Protein AF-A0A0G4EWU6-F1 (afdb_monomer)

Solvent-accessible surface area (backbone atoms only — not comparable to full-atom values): 21066 Å² total; per-residue (Å²): 130,82,82,74,47,90,46,69,66,57,46,51,53,50,50,52,50,51,53,50,46,53,47,51,53,54,52,60,47,67,44,72,61,27,54,55,37,44,72,36,87,88,11,54,69,59,44,64,73,55,30,75,68,48,52,52,46,52,56,48,44,54,52,38,49,51,52,48,49,56,68,22,36,45,100,84,72,46,80,47,90,48,76,87,36,69,69,48,45,53,42,48,52,52,38,52,53,46,52,51,53,44,48,56,58,49,67,76,40,82,65,50,66,62,62,40,46,74,37,44,92,72,72,55,63,67,55,53,50,52,49,50,52,53,51,51,50,49,53,53,48,50,49,62,64,58,55,49,75,65,59,53,49,52,52,50,56,52,50,52,51,50,52,54,52,47,52,53,51,50,54,50,49,55,50,51,54,50,52,52,53,48,53,52,52,52,51,50,52,53,49,52,53,50,50,52,52,50,54,49,51,52,49,53,51,50,50,51,50,52,53,49,53,49,51,51,50,54,50,48,54,54,47,53,52,51,49,50,53,49,52,51,53,48,50,50,50,49,54,52,50,52,50,52,52,51,50,51,51,51,53,50,52,50,51,52,49,52,51,50,53,52,50,52,50,49,52,51,51,50,54,50,52,50,52,52,49,52,48,52,48,52,53,49,54,47,53,52,48,54,50,48,53,52,49,50,52,52,48,49,50,51,51,51,50,50,49,52,51,48,53,50,50,53,48,51,52,50,51,52,52,50,53,50,49,52,52,52,53,52,52,53,50,55,55,50,52,54,54,54,52,53,58,52,51,55,54,52,55,55,53,53,54,56,54,55,56,56,54,58,54,59,55,54,58,58,54,60,68,69,65,77,83,78,91,88,86,88,90,84,82,88,78,135

Foldseek 3Di:
DQDDQPDPVLNVVLVVLVLVLLLLLLVQLLDPLLLVVCVDPNNVVLCVLCDPVLNVLSVVLHVLVVVLQVVQADPVRDGHDPVVDPSNVVSVVVNVVSSVVNSVSCVVRPCNSVSSCVSPPDGPPVSVVVSVVSVVVSVVSSCVSRDDPVNVVVVVVVVVVVVVVVVVVVVVVVVVVVVVVVVVVVVVVVVVVVVVVVVVVVVVVVVVVVVVVVVVVVVVVVVVVVVVVVVVVVVVVVVVVVVVVVVVVVVVVVVVVVVVVVVVVVVVVVVVVVVVVVVVVVVVVVVVVVVVVVVVVVVVVVVVVVVVVVVVVVVVVVVVVVVVVVVVVVVVVVVVVVVVVVVVVVVVVVVVVVVVVVVVVVVVVVVVVVPPPDDDDDDDDDDD

Mean predicted aligned error: 18.73 Å

Radius of gyration: 120.99 Å; Cα contacts (8 Å, |Δi|>4): 107; chains: 1; bounding box: 174×55×352 Å

InterPro domains:
  IPR042815 Dynein regulatory complex protein 10 [PTHR31598] (4-383)
  IPR060661 DRC9/10, N-terminal domain [PF27661] (9-149)

Structure (mmCIF, N/CA/C/O backbone):
data_AF-A0A0G4EWU6-F1
#
_entry.id   AF-A0A0G4EWU6-F1
#
loop_
_atom_site.group_PDB
_atom_site.id
_atom_site.type_symbol
_atom_site.label_atom_id
_atom_site.label_alt_id
_atom_site.label_comp_id
_atom_site.label_asym_id
_atom_site.label_entity_id
_atom_site.label_seq_id
_atom_site.pdbx_PDB_ins_code
_atom_site.Cartn_x
_atom_site.Cartn_y
_atom_site.Cartn_z
_atom_site.occupancy
_atom_site.B_iso_or_equiv
_atom_site.auth_seq_id
_atom_site.auth_comp_id
_atom_site.auth_asym_id
_atom_site.auth_atom_id
_atom_site.pdbx_PDB_model_num
ATOM 1 N N . MET A 1 1 ? -48.369 11.897 63.596 1.00 38.19 1 MET A N 1
ATOM 2 C CA . MET A 1 1 ? -48.605 10.893 64.655 1.00 38.19 1 MET A CA 1
ATOM 3 C C . MET A 1 1 ? -48.752 9.542 63.977 1.00 38.19 1 MET A C 1
ATOM 5 O O . MET A 1 1 ? -49.469 9.503 62.982 1.00 38.19 1 MET A O 1
ATOM 9 N N . PRO A 1 2 ? -48.059 8.484 64.427 1.00 53.19 2 PRO A N 1
ATOM 10 C CA . PRO A 1 2 ? -48.254 7.151 63.867 1.00 53.19 2 PRO A CA 1
ATOM 11 C C . PRO A 1 2 ? -49.720 6.710 64.043 1.00 53.19 2 PRO A C 1
ATOM 13 O O . PRO A 1 2 ? -50.344 7.090 65.042 1.00 53.19 2 PRO A O 1
ATOM 16 N N . PRO A 1 3 ? -50.288 5.965 63.080 1.00 63.00 3 PRO A N 1
ATOM 17 C CA . PRO A 1 3 ? -51.669 5.509 63.152 1.00 63.00 3 PRO A CA 1
ATOM 18 C C . PRO A 1 3 ? -51.848 4.635 64.396 1.00 63.00 3 PRO A C 1
ATOM 20 O O . PRO A 1 3 ? -51.119 3.666 64.599 1.00 63.00 3 PRO A O 1
ATOM 23 N N . LYS A 1 4 ? -52.800 4.995 65.261 1.00 67.31 4 LYS A N 1
ATOM 24 C CA . LYS A 1 4 ? -53.174 4.134 66.386 1.00 67.31 4 LYS A CA 1
ATOM 25 C C . LYS A 1 4 ? -53.924 2.926 65.820 1.00 67.31 4 LYS A C 1
ATOM 27 O O . LYS A 1 4 ? -54.839 3.137 65.022 1.00 67.31 4 LYS A O 1
ATOM 32 N N . PRO A 1 5 ? -53.579 1.690 66.216 1.00 68.75 5 PRO A N 1
ATOM 33 C CA . PRO A 1 5 ? -54.309 0.524 65.747 1.00 68.75 5 PRO A CA 1
ATOM 34 C C . PRO A 1 5 ? -55.783 0.635 66.132 1.00 68.75 5 PRO A C 1
ATOM 36 O O . PRO A 1 5 ? -56.111 1.013 67.257 1.00 68.75 5 PRO A O 1
ATOM 39 N N . THR A 1 6 ? -56.674 0.293 65.205 1.00 68.06 6 THR A N 1
ATOM 40 C CA . THR A 1 6 ? -58.129 0.352 65.415 1.00 68.06 6 THR A CA 1
ATOM 41 C C . THR A 1 6 ? -58.621 -0.769 66.341 1.00 68.06 6 THR A C 1
ATOM 43 O O . THR A 1 6 ? -59.669 -0.642 66.964 1.00 68.06 6 THR A O 1
ATOM 46 N N . ASN A 1 7 ? -57.856 -1.860 66.459 1.00 79.38 7 ASN A N 1
ATOM 47 C CA . ASN A 1 7 ? -58.179 -3.018 67.291 1.00 79.38 7 ASN A CA 1
ATOM 48 C C . ASN A 1 7 ? -57.725 -2.811 68.753 1.00 79.38 7 ASN A C 1
ATOM 50 O O . ASN A 1 7 ? -56.568 -2.475 69.012 1.00 79.38 7 ASN A O 1
ATOM 54 N N . LEU A 1 8 ? -58.627 -3.062 69.707 1.00 79.50 8 LEU A N 1
ATOM 55 C CA . LEU A 1 8 ? -58.371 -2.972 71.147 1.00 79.50 8 LEU A CA 1
ATOM 56 C C . LEU A 1 8 ? -57.234 -3.898 71.606 1.00 79.50 8 LEU A C 1
ATOM 58 O O . LEU A 1 8 ? -56.416 -3.502 72.434 1.00 79.50 8 LEU A O 1
ATOM 62 N N . ASP A 1 9 ? -57.142 -5.107 71.054 1.00 79.56 9 ASP A N 1
ATOM 63 C CA . ASP A 1 9 ? -56.094 -6.060 71.426 1.00 79.56 9 ASP A CA 1
ATOM 64 C C . ASP A 1 9 ? -54.724 -5.616 70.903 1.00 79.56 9 ASP A C 1
ATOM 66 O O . ASP A 1 9 ? -53.726 -5.717 71.612 1.00 79.56 9 ASP A O 1
ATOM 70 N N . ALA A 1 10 ? -54.676 -5.005 69.717 1.00 80.56 10 ALA A N 1
ATOM 71 C CA . ALA A 1 10 ? -53.460 -4.393 69.185 1.00 80.56 10 ALA A CA 1
ATOM 72 C C . ALA A 1 10 ? -52.987 -3.209 70.050 1.00 80.56 10 ALA A C 1
ATOM 74 O O . ALA A 1 10 ? -51.790 -3.062 70.296 1.00 80.56 10 ALA A O 1
ATOM 75 N N . GLN A 1 11 ? -53.916 -2.396 70.567 1.00 83.38 11 GLN A N 1
ATOM 76 C CA . GLN A 1 11 ? -53.591 -1.325 71.515 1.00 83.38 11 GLN A CA 1
ATOM 77 C C . GLN A 1 11 ? -53.069 -1.874 72.850 1.00 83.38 11 GLN A C 1
ATOM 79 O O . GLN A 1 11 ? -52.102 -1.338 73.388 1.00 83.38 11 GLN A O 1
ATOM 84 N N . ARG A 1 12 ? -53.664 -2.957 73.368 1.00 86.69 12 ARG A N 1
ATOM 85 C CA . ARG A 1 12 ? -53.209 -3.622 74.601 1.00 86.69 12 ARG A CA 1
ATOM 86 C C . ARG A 1 12 ? -51.801 -4.184 74.460 1.00 86.69 12 ARG A C 1
ATOM 88 O O . ARG A 1 12 ? -50.979 -3.975 75.344 1.00 86.69 12 ARG A O 1
ATOM 95 N N . VAL A 1 13 ? -51.510 -4.863 73.352 1.00 86.62 13 VAL A N 1
ATOM 96 C CA . VAL A 1 13 ? -50.180 -5.435 73.106 1.00 86.62 13 VAL A CA 1
ATOM 97 C C . VAL A 1 13 ? -49.120 -4.335 73.015 1.00 86.62 13 VAL A C 1
ATOM 99 O O . VAL A 1 13 ? -48.083 -4.445 73.665 1.00 86.62 13 VAL A O 1
ATOM 102 N N . LEU A 1 14 ? -49.390 -3.240 72.296 1.00 86.94 14 LEU A N 1
ATOM 103 C CA . LEU A 1 14 ? -48.464 -2.103 72.237 1.00 86.94 14 LEU A CA 1
ATOM 104 C C . LEU A 1 14 ? -48.257 -1.448 73.608 1.00 86.94 14 LEU A C 1
ATOM 106 O O . LEU A 1 14 ? -47.119 -1.157 73.962 1.00 86.94 14 LEU A O 1
ATOM 110 N N . ALA A 1 15 ? -49.320 -1.292 74.403 1.00 88.50 15 ALA A N 1
ATOM 111 C CA . ALA A 1 15 ? -49.219 -0.754 75.759 1.00 88.50 15 ALA A CA 1
ATOM 112 C C . ALA A 1 15 ? -48.357 -1.639 76.678 1.00 88.50 15 ALA A C 1
ATOM 114 O O . ALA A 1 15 ? -47.563 -1.122 77.460 1.00 88.50 15 ALA A O 1
ATOM 115 N N . ILE A 1 16 ? -48.460 -2.969 76.554 1.00 90.56 16 ILE A N 1
ATOM 116 C CA . ILE A 1 16 ? -47.595 -3.909 77.284 1.00 90.56 16 ILE A CA 1
ATOM 117 C C . ILE A 1 16 ? -46.135 -3.759 76.839 1.00 90.56 16 ILE A C 1
ATOM 119 O O . ILE A 1 16 ? -45.238 -3.783 77.683 1.00 90.56 16 ILE A O 1
ATOM 123 N N . MET A 1 17 ? -45.871 -3.593 75.540 1.00 88.94 17 MET A N 1
ATOM 124 C CA . MET A 1 17 ? -44.511 -3.376 75.031 1.00 88.94 17 MET A CA 1
ATOM 125 C C . MET A 1 17 ? -43.921 -2.043 75.505 1.00 88.94 17 MET A C 1
ATOM 127 O O . MET A 1 17 ? -42.762 -2.019 75.917 1.00 88.94 17 MET A O 1
ATOM 131 N N . ASP A 1 18 ? -44.716 -0.969 75.520 1.00 89.81 18 ASP A N 1
ATOM 132 C CA . ASP A 1 18 ? -44.325 0.335 76.069 1.00 89.81 18 ASP A CA 1
ATOM 133 C C . ASP A 1 18 ? -43.991 0.234 77.559 1.00 89.81 18 ASP A C 1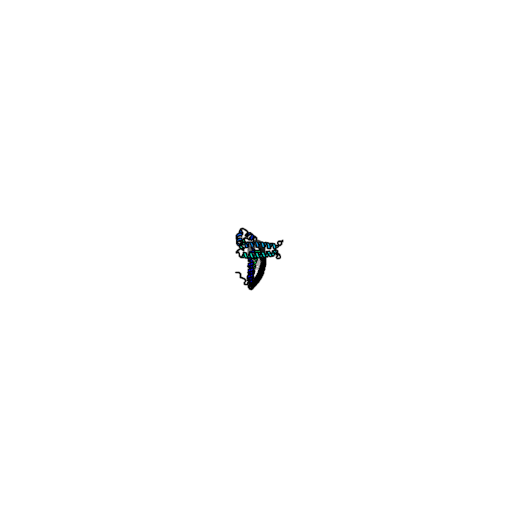
ATOM 135 O O . ASP A 1 18 ? -42.918 0.660 77.987 1.00 89.81 18 ASP A O 1
ATOM 139 N N . GLU A 1 19 ? -44.861 -0.404 78.345 1.00 90.44 19 GLU A N 1
ATOM 140 C CA . GLU A 1 19 ? -44.632 -0.606 79.775 1.00 90.44 19 GLU A CA 1
ATOM 141 C C . GLU A 1 19 ? -43.400 -1.489 80.039 1.00 90.44 19 GLU A C 1
ATOM 143 O O . GLU A 1 19 ? -42.633 -1.240 80.971 1.00 90.44 19 GLU A O 1
ATOM 148 N N . THR A 1 20 ? -43.174 -2.511 79.212 1.00 90.69 20 THR A N 1
ATOM 149 C CA . THR A 1 20 ? -42.003 -3.394 79.317 1.00 90.69 20 THR A CA 1
ATOM 150 C C . THR A 1 20 ? -40.718 -2.636 79.000 1.00 90.69 20 THR A C 1
ATOM 152 O O . THR A 1 20 ? -39.744 -2.731 79.745 1.00 90.69 20 THR A O 1
ATOM 155 N N . LYS A 1 21 ? -40.716 -1.835 77.930 1.00 91.12 21 LYS A N 1
ATOM 156 C CA . LYS A 1 21 ? -39.587 -0.983 77.544 1.00 91.12 21 LYS A CA 1
ATOM 157 C C . LYS A 1 21 ? -39.271 0.052 78.624 1.00 91.12 21 LYS A C 1
ATOM 159 O O . LYS A 1 21 ? -38.100 0.256 78.946 1.00 91.12 21 LYS A O 1
ATOM 164 N N . GLU A 1 22 ? -40.292 0.680 79.199 1.00 90.88 22 GLU A N 1
ATOM 165 C CA . GLU A 1 22 ? -40.152 1.647 80.290 1.00 90.88 22 GLU A CA 1
ATOM 166 C C . GLU A 1 22 ? -39.524 0.990 81.531 1.00 90.88 22 GLU A C 1
ATOM 168 O O . GLU A 1 22 ? -38.494 1.453 82.022 1.00 90.88 22 GLU A O 1
ATOM 173 N N . LYS A 1 23 ? -40.061 -0.154 81.979 1.00 91.75 23 LYS A N 1
ATOM 174 C CA . LYS A 1 23 ? -39.514 -0.907 83.121 1.00 91.75 23 LYS A CA 1
ATOM 175 C C . LYS A 1 23 ? -38.076 -1.355 82.884 1.00 91.75 23 LYS A C 1
ATOM 177 O O . LYS A 1 23 ? -37.230 -1.133 83.741 1.00 91.75 23 LYS A O 1
ATOM 182 N N . LEU A 1 24 ? -37.766 -1.917 81.716 1.00 90.69 24 LEU A N 1
ATOM 183 C CA . LEU A 1 24 ? -36.394 -2.302 81.368 1.00 90.69 24 LEU A CA 1
ATOM 184 C C . LEU A 1 24 ? -35.445 -1.101 81.336 1.00 90.69 24 LEU A C 1
ATOM 186 O O . LEU A 1 24 ? -34.278 -1.232 81.693 1.00 90.69 24 LEU A O 1
ATOM 190 N N . THR A 1 25 ? -35.942 0.079 80.963 1.00 91.25 25 THR A N 1
ATOM 191 C CA . THR A 1 25 ? -35.160 1.316 81.018 1.00 91.25 25 THR A CA 1
ATOM 192 C C . THR A 1 25 ? -34.830 1.703 82.461 1.00 91.25 25 THR A C 1
ATOM 194 O O . THR A 1 25 ? -33.684 2.070 82.721 1.00 91.25 25 THR A O 1
ATOM 197 N N . TYR A 1 26 ? -35.766 1.559 83.406 1.00 91.81 26 TYR A N 1
ATOM 198 C CA . TYR A 1 26 ? -35.479 1.741 84.836 1.00 91.81 26 TYR A CA 1
ATOM 199 C C . TYR A 1 26 ? -34.473 0.713 85.353 1.00 91.81 26 TYR A C 1
ATOM 201 O O . TYR A 1 26 ? -33.496 1.088 85.990 1.00 91.81 26 TYR A O 1
ATOM 209 N N . LEU A 1 27 ? -34.648 -0.567 85.024 1.00 90.00 27 LEU A N 1
ATOM 210 C CA . LEU A 1 27 ? -33.717 -1.610 85.463 1.00 90.00 27 LEU A CA 1
ATOM 211 C C . LEU A 1 27 ? -32.316 -1.428 84.876 1.00 90.00 27 LEU A C 1
ATOM 213 O O . LEU A 1 27 ? -31.329 -1.711 85.538 1.00 90.00 27 LEU A O 1
ATOM 217 N N . SER A 1 28 ? -32.204 -0.865 83.671 1.00 90.31 28 SER A N 1
ATOM 218 C CA . SER A 1 28 ? -30.903 -0.634 83.040 1.00 90.31 28 SER A CA 1
ATOM 219 C C . SER A 1 28 ? -30.007 0.374 83.763 1.00 90.31 28 SER A C 1
ATOM 221 O O . SER A 1 28 ? -28.812 0.407 83.475 1.00 90.31 28 SER A O 1
ATOM 223 N N . VAL A 1 29 ? -30.569 1.195 84.660 1.00 90.31 29 VAL A N 1
ATOM 224 C CA . VAL A 1 29 ? -29.818 2.152 85.490 1.00 90.31 29 VAL A CA 1
ATOM 225 C C . VAL A 1 29 ? -29.587 1.655 86.916 1.00 90.31 29 VAL A C 1
ATOM 227 O O . VAL A 1 29 ? -28.842 2.279 87.665 1.00 90.31 29 VAL A O 1
ATOM 230 N N . ILE A 1 30 ? -30.176 0.519 87.291 1.00 90.31 30 ILE A N 1
ATOM 231 C CA . ILE A 1 30 ? -29.951 -0.112 88.589 1.00 90.31 30 ILE A CA 1
ATOM 232 C C . ILE A 1 30 ? -28.729 -1.008 88.455 1.00 90.31 30 ILE A C 1
ATOM 234 O O . ILE A 1 30 ? -28.801 -2.118 87.942 1.00 90.31 30 ILE A O 1
ATOM 238 N N . THR A 1 31 ? -27.575 -0.481 88.847 1.00 89.25 31 THR A N 1
ATOM 239 C CA . THR A 1 31 ? -26.295 -1.190 88.753 1.00 89.25 31 THR A CA 1
ATOM 240 C C . THR A 1 31 ? -25.443 -0.890 89.987 1.00 89.25 31 THR A C 1
ATOM 242 O O . THR A 1 31 ? -25.603 0.196 90.556 1.00 89.25 31 THR A O 1
ATOM 2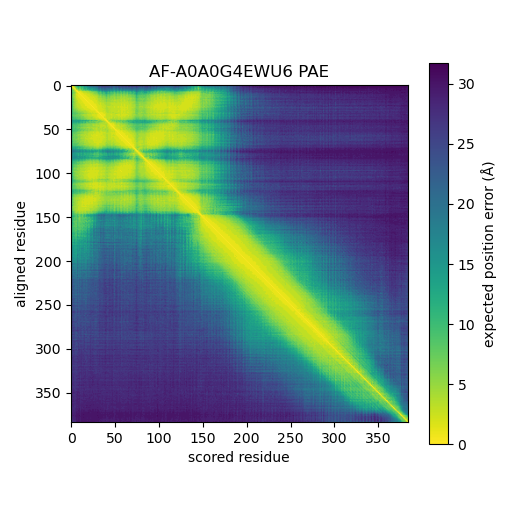45 N N . PRO A 1 32 ? -24.524 -1.793 90.386 1.00 87.88 32 PRO A N 1
ATOM 246 C CA . PRO A 1 32 ? -23.602 -1.556 91.504 1.00 87.88 32 PRO A CA 1
ATOM 247 C C . PRO A 1 32 ? -22.831 -0.242 91.364 1.00 87.88 32 PRO A C 1
ATOM 249 O O . PRO A 1 32 ? -22.779 0.544 92.302 1.00 87.88 32 PRO A O 1
ATOM 252 N N . GLN A 1 33 ? -22.372 0.062 90.147 1.00 88.94 33 GLN A N 1
ATOM 253 C CA . GLN A 1 33 ? -21.681 1.308 89.820 1.00 88.94 33 GLN A CA 1
ATOM 254 C C . GLN A 1 33 ? -22.506 2.561 90.159 1.00 88.94 33 GLN A C 1
ATOM 256 O O . GLN A 1 33 ? -21.994 3.523 90.725 1.00 88.94 33 GLN A O 1
ATOM 261 N N . VAL A 1 34 ? -23.801 2.549 89.839 1.00 88.56 34 VAL A N 1
ATOM 262 C CA . VAL A 1 34 ? -24.690 3.679 90.142 1.00 88.56 34 VAL A CA 1
ATOM 263 C C . VAL A 1 34 ? -24.936 3.786 91.642 1.00 88.56 34 VAL A C 1
ATOM 265 O O . VAL A 1 34 ? -25.004 4.895 92.158 1.00 88.56 34 VAL A O 1
ATOM 268 N N . LEU A 1 35 ? -25.037 2.662 92.361 1.00 89.12 35 LEU A N 1
ATOM 269 C CA . LEU A 1 35 ? -25.172 2.688 93.819 1.00 89.12 35 LEU A CA 1
ATOM 270 C C . LEU A 1 35 ? -23.931 3.291 94.492 1.00 89.12 35 LEU A C 1
ATOM 272 O O . LEU A 1 35 ? -24.083 4.099 95.403 1.00 89.12 35 LEU A O 1
ATOM 276 N N . GLU A 1 36 ? -22.732 2.938 94.029 1.00 87.75 36 GLU A N 1
ATOM 277 C CA . GLU A 1 36 ? -21.468 3.507 94.515 1.00 87.75 36 GLU A CA 1
ATOM 278 C C . GLU A 1 36 ? -21.388 5.016 94.235 1.00 87.75 36 GLU A C 1
ATOM 280 O O . GLU A 1 36 ? -21.071 5.795 95.132 1.00 87.75 36 GLU A O 1
ATOM 285 N N . GLY A 1 37 ? -21.775 5.449 93.029 1.00 85.31 37 GLY A N 1
ATOM 286 C CA . GLY A 1 37 ? -21.851 6.869 92.670 1.00 85.31 37 GLY A CA 1
ATOM 287 C C . GLY A 1 37 ? -22.858 7.654 93.518 1.00 85.31 37 GLY A C 1
ATOM 288 O O . GLY A 1 37 ? -22.558 8.756 93.972 1.00 85.31 37 GLY A O 1
ATOM 289 N N . LEU A 1 38 ? -24.018 7.066 93.824 1.00 86.25 38 LEU A N 1
ATOM 290 C CA . LEU A 1 38 ? -25.020 7.662 94.717 1.00 86.25 38 LEU A CA 1
ATOM 291 C C . LEU A 1 38 ? -24.550 7.757 96.177 1.00 86.25 38 LEU A C 1
ATOM 293 O O . LEU A 1 38 ? -25.049 8.599 96.915 1.00 86.25 38 LEU A O 1
ATOM 297 N N . GLN A 1 39 ? -23.625 6.898 96.609 1.00 85.44 39 GLN A N 1
ATOM 298 C CA . GLN A 1 39 ? -23.048 6.922 97.959 1.00 85.44 39 GLN A CA 1
ATOM 299 C C . GLN A 1 39 ? -21.836 7.862 98.083 1.00 85.44 39 GLN A C 1
ATOM 301 O O . GLN A 1 39 ? -21.357 8.086 99.194 1.00 85.44 39 GLN A O 1
ATOM 306 N N . SER A 1 40 ? -21.348 8.404 96.965 1.00 84.06 40 SER A N 1
ATOM 307 C CA . SER A 1 40 ? -20.271 9.397 96.928 1.00 84.06 40 SER A CA 1
ATOM 308 C C . SER A 1 40 ? -20.776 10.817 97.232 1.00 84.06 40 SER A C 1
ATOM 310 O O . SER A 1 40 ? -21.976 11.085 97.159 1.00 84.06 40 SER A O 1
ATOM 312 N N . GLU A 1 41 ? -19.862 11.750 97.527 1.00 74.94 41 GLU A N 1
ATOM 313 C CA . GLU A 1 41 ? -20.194 13.166 97.789 1.00 74.94 41 GLU A CA 1
ATOM 314 C C . GLU A 1 41 ? -20.901 13.844 96.595 1.00 74.94 41 GLU A C 1
ATOM 316 O O . GLU A 1 41 ? -21.698 14.762 96.770 1.00 74.94 41 GLU A O 1
ATOM 321 N N . GLU A 1 42 ? -20.679 13.353 95.372 1.00 75.31 42 GLU A N 1
ATOM 322 C CA . GLU A 1 42 ? -21.313 13.857 94.146 1.00 75.31 42 GLU A CA 1
ATOM 323 C C . GLU A 1 42 ? -22.771 13.372 93.985 1.00 75.31 42 GLU A C 1
ATOM 325 O O . GLU A 1 42 ? -23.536 13.914 93.184 1.00 75.31 42 GLU A O 1
ATOM 330 N N . GLY A 1 43 ? -23.180 12.364 94.764 1.00 79.56 43 GLY A N 1
ATOM 331 C CA . GLY A 1 43 ? -24.492 11.720 94.707 1.00 79.56 43 GLY A CA 1
ATOM 332 C C . GLY A 1 43 ? -25.578 12.349 95.586 1.00 79.56 43 GLY A C 1
ATOM 333 O O . GLY A 1 43 ? -26.749 12.001 95.428 1.00 79.56 43 GLY A O 1
ATOM 334 N N . GLU A 1 44 ? -25.244 13.284 96.486 1.00 80.38 44 GLU A N 1
ATOM 335 C CA . GLU A 1 44 ? -26.170 13.791 97.519 1.00 80.38 44 GLU A CA 1
ATOM 336 C C . GLU A 1 44 ? -27.472 14.375 96.943 1.00 80.38 44 GLU A C 1
ATOM 338 O O . GLU A 1 44 ? -28.564 14.126 97.464 1.00 80.38 44 GLU A O 1
ATOM 343 N N . SER A 1 45 ? -27.379 15.098 95.822 1.00 82.62 45 SER A N 1
ATOM 344 C CA . SER A 1 45 ? -28.545 15.675 95.141 1.00 82.62 45 SER A CA 1
ATOM 345 C C . SER A 1 45 ? -29.466 14.599 94.549 1.00 82.62 45 SER A C 1
ATOM 347 O O . SER A 1 45 ? -30.689 14.668 94.699 1.00 82.62 45 SER A O 1
ATOM 349 N N . ALA A 1 46 ? -28.889 13.557 93.944 1.00 82.38 46 ALA A N 1
ATOM 350 C CA . ALA A 1 46 ? -29.642 12.432 93.397 1.00 82.38 46 ALA A CA 1
ATOM 351 C C . ALA A 1 46 ? -30.261 11.570 94.513 1.00 82.38 46 ALA A C 1
ATOM 353 O O . ALA A 1 46 ? -31.406 11.133 94.400 1.00 82.38 46 ALA A O 1
ATOM 354 N N . VAL A 1 47 ? -29.564 11.391 95.638 1.00 85.44 47 VAL A N 1
ATOM 355 C CA . VAL A 1 47 ? -30.091 10.709 96.832 1.00 85.44 47 VAL A CA 1
ATOM 356 C C . VAL A 1 47 ? -31.281 11.462 97.429 1.00 85.44 47 VAL A C 1
ATOM 358 O O . VAL A 1 47 ? -32.281 10.837 97.792 1.00 85.44 47 VAL A O 1
ATOM 361 N N . GLN A 1 48 ? -31.221 12.796 97.487 1.00 85.81 48 GLN A N 1
ATOM 362 C CA . GLN A 1 48 ? -32.338 13.623 97.949 1.00 85.81 48 GLN A CA 1
ATOM 363 C C . GLN A 1 48 ? -33.563 13.499 97.030 1.00 85.81 48 GLN A C 1
ATOM 365 O O . GLN A 1 48 ? -34.692 13.444 97.516 1.00 85.81 48 GLN A O 1
ATOM 370 N N . MET A 1 49 ? -33.340 13.410 95.715 1.00 85.62 49 MET A N 1
ATOM 371 C CA . MET A 1 49 ? -34.390 13.226 94.711 1.00 85.62 49 MET A CA 1
ATOM 372 C C . MET A 1 49 ? -35.056 11.846 94.791 1.00 85.62 49 MET A C 1
ATOM 374 O O . MET A 1 49 ? -36.275 11.744 94.668 1.00 85.62 49 MET A O 1
ATOM 378 N N . LEU A 1 50 ? -34.276 10.784 95.005 1.00 85.12 50 LEU A N 1
ATOM 379 C CA . LEU A 1 50 ? -34.782 9.411 95.129 1.00 85.12 50 LEU A CA 1
ATOM 380 C C . LEU A 1 50 ? -35.488 9.188 96.476 1.00 85.12 50 LEU A C 1
ATOM 382 O O . LEU A 1 50 ? -36.478 8.460 96.566 1.00 85.12 50 LEU A O 1
ATOM 386 N N . GLY A 1 51 ? -34.989 9.816 97.538 1.00 87.94 51 GLY A N 1
ATOM 387 C CA . GLY A 1 51 ? -35.483 9.637 98.895 1.00 87.94 51 GLY A CA 1
ATOM 388 C C . GLY A 1 51 ? -35.060 8.301 99.535 1.00 87.94 51 GLY A C 1
ATOM 389 O O . GLY A 1 51 ? -34.649 7.350 98.859 1.00 87.94 51 GLY A O 1
ATOM 390 N N . PRO A 1 52 ? -35.183 8.187 100.871 1.00 85.56 52 PRO A N 1
ATOM 391 C CA . PRO A 1 52 ? -34.623 7.069 101.638 1.00 85.56 52 PRO A CA 1
ATOM 392 C C . PRO A 1 52 ? -35.273 5.721 101.301 1.00 85.56 52 PRO A C 1
ATOM 394 O O . PRO A 1 52 ? -34.627 4.675 101.369 1.00 85.56 52 PRO A O 1
ATOM 397 N N . GLU A 1 53 ? -36.550 5.724 100.912 1.00 86.38 53 GLU A N 1
ATOM 398 C CA . GLU A 1 53 ? -37.265 4.494 100.575 1.00 86.38 53 GLU A CA 1
ATOM 399 C C . GLU A 1 53 ? -36.823 3.911 99.229 1.00 86.38 53 GLU A C 1
ATOM 401 O O . GLU A 1 53 ? -36.653 2.696 99.131 1.00 86.38 53 GLU A O 1
ATOM 406 N N . ILE A 1 54 ? -36.611 4.743 98.201 1.00 87.69 54 ILE A N 1
ATOM 407 C CA . ILE A 1 54 ? -36.119 4.268 96.899 1.00 87.69 54 ILE A CA 1
ATOM 408 C C . ILE A 1 54 ? -34.666 3.846 97.025 1.00 87.69 54 ILE A C 1
ATOM 410 O O . ILE A 1 54 ? -34.333 2.774 96.539 1.00 87.69 54 ILE A O 1
ATOM 414 N N . MET A 1 55 ? -33.839 4.592 97.760 1.00 88.81 55 MET A N 1
ATOM 415 C CA . MET A 1 55 ? -32.455 4.198 98.040 1.00 88.81 55 MET A CA 1
ATOM 416 C C . MET A 1 55 ? -32.363 2.828 98.716 1.00 88.81 55 MET A C 1
ATOM 418 O O . MET A 1 55 ? -31.595 1.970 98.282 1.00 88.81 55 MET A O 1
ATOM 422 N N . LYS A 1 56 ? -33.207 2.569 99.724 1.00 90.25 56 LYS A N 1
ATOM 423 C CA . LYS A 1 56 ? -33.283 1.250 100.368 1.00 90.25 56 LYS A CA 1
ATOM 424 C C . LYS A 1 56 ? -33.683 0.155 99.378 1.00 90.25 56 LYS A C 1
ATOM 426 O O . LYS A 1 56 ? -33.104 -0.924 99.394 1.00 90.25 56 LYS A O 1
ATOM 431 N N . ARG A 1 57 ? -34.677 0.418 98.525 1.00 90.31 57 ARG A N 1
ATOM 432 C CA . ARG A 1 57 ? -35.163 -0.538 97.517 1.00 90.31 57 ARG A CA 1
ATOM 433 C C . ARG A 1 57 ? -34.157 -0.772 96.395 1.00 90.31 57 ARG A C 1
ATOM 435 O O . ARG A 1 57 ? -34.086 -1.889 95.902 1.00 90.31 57 ARG A O 1
ATOM 442 N N . PHE A 1 58 ? -33.387 0.246 96.030 1.00 91.38 58 PHE A N 1
ATOM 443 C CA . PHE A 1 58 ? -32.321 0.195 95.035 1.00 91.38 58 PHE A CA 1
ATOM 444 C C . PHE A 1 58 ? -31.160 -0.673 95.528 1.00 91.38 58 PHE A C 1
ATOM 446 O O . PHE A 1 58 ? -30.752 -1.597 94.834 1.00 91.38 58 PHE A O 1
ATOM 453 N N . ALA A 1 59 ? -30.696 -0.454 96.762 1.00 90.88 59 ALA A N 1
ATOM 454 C CA . ALA A 1 59 ? -29.680 -1.304 97.382 1.00 90.88 59 ALA A CA 1
ATOM 455 C C . ALA A 1 59 ? -30.172 -2.751 97.568 1.00 90.88 59 ALA A C 1
ATOM 457 O O . ALA A 1 59 ? -29.451 -3.701 97.275 1.00 90.88 59 ALA A O 1
ATOM 458 N N . GLU A 1 60 ? -31.428 -2.923 97.995 1.00 92.31 60 GLU A N 1
ATOM 459 C CA . GLU A 1 60 ? -32.049 -4.245 98.112 1.00 92.31 60 GLU A CA 1
ATOM 460 C C . GLU A 1 60 ? -32.205 -4.933 96.748 1.00 92.31 60 GLU A C 1
ATOM 462 O O . GLU A 1 60 ? -32.060 -6.146 96.665 1.00 92.31 60 GLU A O 1
ATOM 467 N N . GLN A 1 61 ? -32.456 -4.182 95.669 1.00 92.88 61 GLN A N 1
ATOM 468 C CA . GLN A 1 61 ? -32.558 -4.731 94.316 1.00 92.88 61 GLN A CA 1
ATOM 469 C C . GLN A 1 61 ? -31.235 -5.362 93.890 1.00 92.88 61 GLN A C 1
ATOM 471 O O . GLN A 1 61 ? -31.229 -6.518 93.486 1.00 92.88 61 GLN A O 1
ATOM 476 N N . ILE A 1 62 ? -30.128 -4.636 94.051 1.00 91.69 62 ILE A N 1
ATOM 477 C CA . ILE A 1 62 ? -28.790 -5.126 93.697 1.00 91.69 62 ILE A CA 1
ATOM 478 C C . ILE A 1 62 ? -28.441 -6.359 94.532 1.00 91.69 62 ILE A C 1
ATOM 480 O O . ILE A 1 62 ? -28.053 -7.389 93.990 1.00 91.69 62 ILE A O 1
ATOM 484 N N . ARG A 1 63 ? -28.687 -6.305 95.845 1.00 92.75 63 ARG A N 1
ATOM 485 C CA . ARG A 1 63 ? -28.468 -7.445 96.741 1.00 92.75 63 ARG A CA 1
ATOM 486 C C . ARG A 1 63 ? -29.292 -8.675 96.341 1.00 92.75 63 ARG A C 1
ATOM 488 O O . ARG A 1 63 ? -28.791 -9.796 96.383 1.00 92.75 63 ARG A O 1
ATOM 495 N N . LEU A 1 64 ? -30.572 -8.497 96.010 1.00 91.69 64 LEU A N 1
ATOM 496 C CA . LEU A 1 64 ? -31.446 -9.598 95.602 1.00 91.69 64 LEU A CA 1
ATOM 497 C C . LEU A 1 64 ? -31.044 -10.161 94.234 1.00 91.69 64 LEU A C 1
ATOM 499 O O . LEU A 1 64 ? -31.158 -11.368 94.040 1.00 91.69 64 LEU A O 1
ATOM 503 N N . GLU A 1 65 ? -30.554 -9.328 93.314 1.00 90.06 65 GLU A N 1
ATOM 504 C CA . GLU A 1 65 ? -29.998 -9.769 92.029 1.00 90.06 65 GLU A CA 1
ATOM 505 C C . GLU A 1 65 ? -28.723 -10.597 92.223 1.00 90.06 65 GLU A C 1
ATOM 507 O O . GLU A 1 65 ? -28.609 -11.668 91.631 1.00 90.06 65 GLU A O 1
ATOM 512 N N . GLU A 1 66 ? -27.819 -10.176 93.110 1.00 89.50 66 GLU A N 1
ATOM 513 C CA . GLU A 1 66 ? -26.616 -10.936 93.475 1.00 89.50 66 GLU A CA 1
ATOM 514 C C . GLU A 1 66 ? -26.960 -12.280 94.125 1.00 89.50 66 GLU A C 1
ATOM 516 O O . GLU A 1 66 ? -26.413 -13.312 93.738 1.00 89.50 66 GLU A O 1
ATOM 521 N N . LEU A 1 67 ? -27.899 -12.295 95.079 1.00 88.00 67 LEU A N 1
ATOM 522 C CA . LEU A 1 67 ? -28.372 -13.527 95.718 1.00 88.00 67 LEU A CA 1
ATOM 523 C C . LEU A 1 67 ? -29.037 -14.463 94.707 1.00 88.00 67 LEU A C 1
ATOM 525 O O . LEU A 1 67 ? -28.778 -15.664 94.719 1.00 88.00 67 LEU A O 1
ATOM 529 N N . TYR A 1 68 ? -29.867 -13.921 93.814 1.00 87.44 68 TYR A N 1
ATOM 530 C CA . TYR A 1 68 ? -30.519 -14.693 92.763 1.00 87.44 68 TYR A CA 1
ATOM 531 C C . TYR A 1 68 ? -29.504 -15.254 91.762 1.00 87.44 68 TYR A C 1
ATOM 533 O O . TYR A 1 68 ? -29.620 -16.405 91.342 1.00 87.44 68 TYR A O 1
ATOM 541 N N . GLN A 1 69 ? -28.489 -14.472 91.395 1.00 86.19 69 GLN A N 1
ATOM 542 C CA . GLN A 1 69 ? -27.420 -14.921 90.514 1.00 86.19 69 GLN A CA 1
ATOM 543 C C . GLN A 1 69 ? -26.573 -16.004 91.186 1.00 86.19 69 GLN A C 1
ATOM 545 O O . GLN A 1 69 ? -26.347 -17.047 90.579 1.00 86.19 69 GLN A O 1
ATOM 550 N N . ALA A 1 70 ? -26.161 -15.809 92.440 1.00 85.12 70 ALA A N 1
ATOM 551 C CA . ALA A 1 70 ? -25.384 -16.784 93.200 1.00 85.12 70 ALA A CA 1
ATOM 552 C C . ALA A 1 70 ? -26.145 -18.103 93.398 1.00 85.12 70 ALA A C 1
ATOM 554 O O . ALA A 1 70 ? -25.575 -19.173 93.212 1.00 85.12 70 ALA A O 1
ATOM 555 N N . ALA A 1 71 ? -27.444 -18.038 93.705 1.00 83.12 71 ALA A N 1
ATOM 556 C CA . ALA A 1 71 ? -28.272 -19.223 93.913 1.00 83.12 71 ALA A CA 1
ATOM 557 C C . ALA A 1 71 ? -28.563 -20.004 92.614 1.00 83.12 71 ALA A C 1
ATOM 559 O O . ALA A 1 71 ? -28.843 -21.199 92.665 1.00 83.12 71 ALA A O 1
ATOM 560 N N . ASN A 1 72 ? -28.464 -19.346 91.454 1.00 81.25 72 ASN A N 1
ATOM 561 C CA . ASN A 1 72 ? -28.619 -19.962 90.133 1.00 81.25 72 ASN A CA 1
ATOM 562 C C . ASN A 1 72 ? -27.284 -20.197 89.413 1.00 81.25 72 ASN A C 1
ATOM 564 O O . ASN A 1 72 ? -27.286 -20.526 88.232 1.00 81.25 72 ASN A O 1
ATOM 568 N N . THR A 1 73 ? -26.138 -20.024 90.071 1.00 81.50 73 THR A N 1
ATOM 569 C CA . THR A 1 73 ? -24.829 -20.309 89.469 1.00 81.50 73 THR A CA 1
ATOM 570 C C . THR A 1 73 ? -24.259 -21.569 90.106 1.00 81.50 73 THR A C 1
ATOM 572 O O . THR A 1 73 ? -24.115 -21.655 91.322 1.00 81.50 73 THR A O 1
ATOM 575 N N . THR A 1 74 ? -23.952 -22.578 89.293 1.00 74.44 74 THR A N 1
ATOM 576 C CA . THR A 1 74 ? -23.325 -23.817 89.773 1.00 74.44 74 THR A CA 1
ATOM 577 C C . THR A 1 74 ? -21.863 -23.583 90.161 1.00 74.44 74 THR A C 1
ATOM 579 O O . THR A 1 74 ? -21.256 -22.582 89.784 1.00 74.44 74 THR A O 1
ATOM 582 N N . SER A 1 75 ? -21.252 -24.529 90.888 1.00 67.31 75 SER A N 1
ATOM 583 C CA . SER A 1 75 ? -19.841 -24.448 91.318 1.00 67.31 75 SER A CA 1
ATOM 584 C C . SER A 1 75 ? -18.836 -24.297 90.161 1.00 67.31 75 SER A C 1
ATOM 586 O O . SER A 1 75 ? -17.689 -23.932 90.404 1.00 67.31 75 SER A O 1
ATOM 588 N N . GLU A 1 76 ? -19.251 -24.577 88.924 1.00 70.31 76 GLU A N 1
ATOM 589 C CA . GLU A 1 76 ? -18.460 -24.408 87.698 1.00 70.31 76 GLU A CA 1
ATOM 590 C C . GLU A 1 76 ? -18.652 -23.024 87.043 1.00 70.31 76 GLU A C 1
ATOM 592 O O . GLU A 1 76 ? -18.132 -22.769 85.959 1.00 70.31 76 GLU A O 1
ATOM 597 N N . GLY A 1 77 ? -19.400 -22.116 87.680 1.00 69.44 77 GLY A N 1
ATOM 598 C CA . GLY A 1 77 ? -19.664 -20.768 87.169 1.00 69.44 77 GLY A CA 1
ATOM 599 C C . GLY A 1 77 ? -20.730 -20.711 86.071 1.00 69.44 77 GLY A C 1
ATOM 600 O O . GLY A 1 77 ? -20.873 -19.681 85.412 1.00 69.44 77 GLY A O 1
ATOM 601 N N . VAL A 1 78 ? -21.481 -21.796 85.855 1.00 75.06 78 VAL A N 1
ATOM 602 C CA . VAL A 1 78 ? -22.532 -21.867 84.832 1.00 75.06 78 VAL A CA 1
ATOM 603 C C . VAL A 1 78 ? -23.874 -21.473 85.443 1.00 75.06 78 VAL A C 1
ATOM 605 O O . VAL A 1 78 ? -24.306 -22.043 86.443 1.00 75.06 78 VAL A O 1
ATOM 608 N N . PHE A 1 79 ? -24.556 -20.508 84.824 1.00 77.56 79 PHE A N 1
ATOM 609 C CA . PHE A 1 79 ? -25.910 -20.130 85.224 1.00 77.56 79 PHE A CA 1
ATOM 610 C C . PHE A 1 79 ? -26.908 -21.233 84.840 1.00 77.56 79 PHE A C 1
ATOM 612 O O . PHE A 1 79 ? -27.076 -21.543 83.658 1.00 77.56 79 PHE A O 1
ATOM 619 N N . GLN A 1 80 ? -27.591 -21.807 85.826 1.00 77.69 80 GLN A N 1
ATOM 620 C CA . GLN A 1 80 ? -28.614 -22.832 85.671 1.00 77.69 80 GLN A CA 1
ATOM 621 C C . GLN A 1 80 ? -29.818 -22.506 86.560 1.00 77.69 80 GLN A C 1
ATOM 623 O O . GLN A 1 80 ? -29.698 -22.354 87.771 1.00 77.69 80 GLN A O 1
ATOM 628 N N . LEU A 1 81 ? -30.999 -22.424 85.942 1.00 74.69 81 LEU A N 1
ATOM 629 C CA . LEU A 1 81 ? -32.261 -22.160 86.633 1.00 74.69 81 LEU A CA 1
ATOM 630 C C . LEU A 1 81 ? -32.605 -23.308 87.591 1.00 74.69 81 LEU A C 1
ATOM 632 O O . LEU A 1 81 ? -33.082 -24.357 87.161 1.00 74.69 81 LEU A O 1
ATOM 636 N N . ALA A 1 82 ? -32.402 -23.089 88.887 1.00 72.75 82 ALA A N 1
ATOM 637 C CA . ALA A 1 82 ? -32.716 -24.043 89.946 1.00 72.75 82 ALA A CA 1
ATOM 638 C C . ALA A 1 82 ? -34.108 -23.758 90.542 1.00 72.75 82 ALA A C 1
ATOM 640 O O . ALA A 1 82 ? -34.251 -23.499 91.734 1.00 72.75 82 ALA A O 1
ATOM 641 N N . LEU A 1 83 ? -35.146 -23.782 89.694 1.00 66.12 83 LEU A N 1
ATOM 642 C CA . LEU A 1 83 ? -36.532 -23.437 90.068 1.00 66.12 83 LEU A CA 1
ATOM 643 C C . LEU A 1 83 ? -37.138 -24.354 91.146 1.00 66.12 83 LEU A C 1
ATOM 645 O O . LEU A 1 83 ? -38.087 -23.952 91.816 1.00 66.12 83 LEU A O 1
ATOM 649 N N . ASP A 1 84 ? -36.582 -25.554 91.320 1.00 70.19 84 ASP A N 1
ATOM 650 C CA . ASP A 1 84 ? -37.018 -26.536 92.319 1.00 70.19 84 ASP A CA 1
ATOM 651 C C . ASP A 1 84 ? -36.436 -26.271 93.720 1.00 70.19 84 ASP A C 1
ATOM 653 O O . ASP A 1 84 ? -36.809 -26.937 94.685 1.00 70.19 84 ASP A O 1
ATOM 657 N N . ASN A 1 85 ? -35.525 -25.301 93.853 1.00 78.38 85 ASN A N 1
ATOM 658 C CA . ASN A 1 85 ? -34.953 -24.901 95.132 1.00 78.38 85 ASN A CA 1
ATOM 659 C C . ASN A 1 85 ? -35.850 -23.845 95.804 1.00 78.38 85 ASN A C 1
ATOM 661 O O . ASN A 1 85 ? -36.102 -22.770 95.252 1.00 78.38 85 ASN A O 1
ATOM 665 N N . GLU A 1 86 ? -36.338 -24.152 97.007 1.00 79.31 86 GLU A N 1
ATOM 666 C CA . GLU A 1 86 ? -37.269 -23.297 97.749 1.00 79.31 86 GLU A CA 1
ATOM 667 C C . GLU A 1 86 ? -36.670 -21.913 98.061 1.00 79.31 86 GLU A C 1
ATOM 669 O O . GLU A 1 86 ? -37.363 -20.901 97.925 1.00 79.31 86 GLU A O 1
ATOM 674 N N . ASP A 1 87 ? -35.360 -21.847 98.324 1.00 78.12 87 ASP A N 1
ATOM 675 C CA . ASP A 1 87 ? -34.629 -20.599 98.575 1.00 78.12 87 ASP A CA 1
ATOM 676 C C . ASP A 1 87 ? -34.511 -19.734 97.304 1.00 78.12 87 ASP A C 1
ATOM 678 O O . ASP A 1 87 ? -34.621 -18.503 97.346 1.00 78.12 87 ASP A O 1
ATOM 682 N N . VAL A 1 88 ? -34.345 -20.367 96.134 1.00 82.12 88 VAL A N 1
ATOM 683 C CA . VAL A 1 88 ? -34.334 -19.684 94.825 1.00 82.12 88 VAL A CA 1
ATOM 684 C C . VAL A 1 88 ? -35.720 -19.125 94.507 1.00 82.12 88 VAL A C 1
ATOM 686 O O . VAL A 1 88 ? -35.848 -18.012 93.993 1.00 82.12 88 VAL A O 1
ATOM 689 N N . ARG A 1 89 ? -36.783 -19.862 94.844 1.00 83.56 89 ARG A N 1
ATOM 690 C CA . ARG A 1 89 ? -38.157 -19.393 94.641 1.00 83.56 89 ARG A CA 1
ATOM 691 C C . ARG A 1 89 ? -38.491 -18.216 95.555 1.00 83.56 89 ARG A C 1
ATOM 693 O O . ARG A 1 89 ? -39.052 -17.225 95.090 1.00 83.56 89 ARG A O 1
ATOM 700 N N . GLU A 1 90 ? -38.120 -18.283 96.831 1.00 85.31 90 GLU A N 1
ATOM 701 C CA . GLU A 1 90 ? -38.372 -17.193 97.777 1.00 85.31 90 GLU A CA 1
ATOM 702 C C . GLU A 1 90 ? -37.586 -15.921 97.404 1.00 85.31 90 GLU A C 1
ATOM 704 O O . GLU A 1 90 ? -38.135 -14.813 97.426 1.00 85.31 90 GLU A O 1
ATOM 709 N N . THR A 1 91 ? -36.316 -16.061 97.008 1.00 85.75 91 THR A N 1
ATOM 710 C CA . THR A 1 91 ? -35.489 -14.941 96.523 1.00 85.75 91 THR A CA 1
ATOM 711 C C . THR A 1 91 ? -36.042 -14.345 95.230 1.00 85.75 91 THR A C 1
ATOM 713 O O . THR A 1 91 ? -36.124 -13.122 95.121 1.00 85.75 91 THR A O 1
ATOM 716 N N . MET A 1 92 ? -36.527 -15.170 94.298 1.00 86.25 92 MET A N 1
ATOM 717 C CA . MET A 1 92 ? -37.204 -14.721 93.078 1.00 86.25 92 MET A CA 1
ATOM 718 C C . MET A 1 92 ? -38.486 -13.934 93.379 1.00 86.25 92 MET A C 1
ATOM 720 O O . MET A 1 92 ? -38.701 -12.871 92.797 1.00 86.25 92 MET A O 1
ATOM 724 N N . GLU A 1 93 ? -39.332 -14.398 94.301 1.00 88.62 93 GLU A N 1
ATOM 725 C CA . GLU A 1 93 ? -40.545 -13.671 94.696 1.00 88.62 93 GLU A CA 1
ATOM 726 C C . GLU A 1 93 ? -40.224 -12.324 95.355 1.00 88.62 93 GLU A C 1
ATOM 728 O O . GLU A 1 93 ? -40.868 -11.311 95.058 1.00 88.62 93 GLU A O 1
ATOM 733 N N . LYS A 1 94 ? -39.220 -12.293 96.241 1.00 90.88 94 LYS A N 1
ATOM 734 C CA . LYS A 1 94 ? -38.736 -11.056 96.872 1.00 90.88 94 LYS A CA 1
ATOM 735 C C . LYS A 1 94 ? -38.181 -10.093 95.824 1.00 90.88 94 LYS A C 1
ATOM 737 O O . LYS A 1 94 ? -38.564 -8.922 95.834 1.00 90.88 94 LYS A O 1
ATOM 742 N N . LEU A 1 95 ? -37.372 -10.591 94.887 1.00 91.00 95 LEU A N 1
ATOM 743 C CA . LEU A 1 95 ? -36.816 -9.820 93.777 1.00 91.00 95 LEU A CA 1
ATOM 744 C C . LEU A 1 95 ? -37.926 -9.246 92.897 1.00 91.00 95 LEU A C 1
ATOM 746 O O . LEU A 1 95 ? -37.925 -8.052 92.625 1.00 91.00 95 LEU A O 1
ATOM 750 N N . GLN A 1 96 ? -38.928 -10.038 92.514 1.00 91.12 96 GLN A N 1
ATOM 751 C CA . GLN A 1 96 ? -40.055 -9.569 91.703 1.00 91.12 96 GLN A CA 1
ATOM 752 C C . GLN A 1 96 ? -40.880 -8.485 92.403 1.00 91.12 96 GLN A C 1
ATOM 754 O O . GLN A 1 96 ? -41.223 -7.473 91.784 1.00 91.12 96 GLN A O 1
ATOM 759 N N . ARG A 1 97 ? -41.198 -8.669 93.693 1.00 92.88 97 ARG A N 1
ATOM 760 C CA . ARG A 1 97 ? -41.923 -7.661 94.485 1.00 92.88 97 ARG A CA 1
ATOM 761 C C . ARG A 1 97 ? -41.112 -6.370 94.579 1.00 92.88 97 ARG A C 1
ATOM 763 O O . ARG A 1 97 ? -41.654 -5.303 94.305 1.00 92.88 97 ARG A O 1
ATOM 770 N N . ASN A 1 98 ? -39.816 -6.478 94.878 1.00 93.44 98 ASN A N 1
ATOM 771 C CA . ASN A 1 98 ? -38.916 -5.334 94.976 1.00 93.44 98 ASN A CA 1
ATOM 772 C C . ASN A 1 98 ? -38.762 -4.603 93.632 1.00 93.44 98 ASN A C 1
ATOM 774 O O . ASN A 1 98 ? -38.942 -3.392 93.584 1.00 93.44 98 ASN A O 1
ATOM 778 N N . THR A 1 99 ? -38.559 -5.343 92.538 1.00 92.50 99 THR A N 1
ATOM 779 C CA . THR A 1 99 ? -38.466 -4.837 91.156 1.00 92.50 99 THR A CA 1
ATOM 780 C C . THR A 1 99 ? -39.724 -4.058 90.773 1.00 92.50 99 THR A C 1
ATOM 782 O O . THR A 1 99 ? -39.647 -2.948 90.244 1.00 92.50 99 THR A O 1
ATOM 785 N N . ARG A 1 100 ? -40.909 -4.622 91.054 1.00 91.62 100 ARG A N 1
ATOM 786 C CA . ARG A 1 100 ? -42.197 -3.994 90.735 1.00 91.62 100 ARG A CA 1
ATOM 787 C C . ARG A 1 100 ? -42.408 -2.712 91.531 1.00 91.62 100 ARG A C 1
ATOM 789 O O . ARG A 1 100 ? -42.816 -1.701 90.960 1.00 91.62 100 ARG A O 1
ATOM 796 N N . ASP A 1 101 ? -42.143 -2.763 92.831 1.00 90.62 101 ASP A N 1
ATOM 797 C CA . ASP A 1 101 ? -42.326 -1.620 93.719 1.00 90.62 101 ASP A CA 1
ATOM 798 C C . ASP A 1 101 ? -41.329 -0.501 93.386 1.00 90.62 101 ASP A C 1
ATOM 800 O O . ASP A 1 101 ? -41.714 0.668 93.351 1.00 90.62 101 ASP A O 1
ATOM 804 N N . LEU A 1 102 ? -40.081 -0.854 93.063 1.00 90.38 102 LEU A N 1
ATOM 805 C CA . LEU A 1 102 ? -39.035 0.075 92.646 1.00 90.38 102 LEU A CA 1
ATOM 806 C C . LEU A 1 102 ? -39.381 0.756 91.317 1.00 90.38 102 LEU A C 1
ATOM 808 O O . LEU A 1 102 ? -39.406 1.982 91.263 1.00 90.38 102 LEU A O 1
ATOM 812 N N . CYS A 1 103 ? -39.759 -0.003 90.281 1.00 91.88 103 CYS A N 1
ATOM 813 C CA . CYS A 1 103 ? -40.183 0.568 88.997 1.00 91.88 103 CYS A CA 1
ATOM 814 C C . CYS A 1 103 ? -41.399 1.494 89.145 1.00 91.88 103 CYS A C 1
ATOM 816 O O . CYS A 1 103 ? -41.453 2.545 88.512 1.00 91.88 103 CYS A O 1
ATOM 818 N N . ARG A 1 104 ? -42.377 1.127 89.989 1.00 90.62 104 ARG A N 1
ATOM 819 C CA . ARG A 1 104 ? -43.560 1.964 90.246 1.00 90.62 104 ARG A CA 1
ATOM 820 C C . ARG A 1 104 ? -43.171 3.296 90.886 1.00 90.62 104 ARG A C 1
ATOM 822 O O . ARG A 1 104 ? -43.650 4.328 90.446 1.00 90.62 104 ARG A O 1
ATOM 829 N N . ARG A 1 105 ? -42.297 3.266 91.893 1.00 88.56 105 ARG A N 1
ATOM 830 C CA . ARG A 1 105 ? -41.838 4.465 92.611 1.00 88.56 105 ARG A CA 1
ATOM 831 C C . ARG A 1 105 ? -40.937 5.349 91.749 1.00 88.56 105 ARG A C 1
ATOM 833 O O . ARG A 1 105 ? -41.035 6.565 91.828 1.00 88.56 105 ARG A O 1
ATOM 840 N N . MET A 1 106 ? -40.098 4.752 90.904 1.00 89.38 106 MET A N 1
ATOM 841 C CA . MET A 1 106 ? -39.267 5.491 89.949 1.00 89.38 106 MET A CA 1
ATOM 842 C C . MET A 1 106 ? -40.104 6.173 88.863 1.00 89.38 106 MET A C 1
ATOM 844 O O . MET A 1 106 ? -39.760 7.272 88.447 1.00 89.38 106 MET A O 1
ATOM 848 N N . ARG A 1 107 ? -41.222 5.573 88.433 1.00 90.06 107 ARG A N 1
ATOM 849 C CA . ARG A 1 107 ? -42.134 6.193 87.457 1.00 90.06 107 ARG A CA 1
ATOM 850 C C . ARG A 1 107 ? -42.690 7.537 87.932 1.00 90.06 107 ARG A C 1
ATOM 852 O O . ARG A 1 107 ? -42.851 8.443 87.121 1.00 90.06 107 ARG A O 1
ATOM 859 N N . ASP A 1 108 ? -42.953 7.666 89.230 1.00 88.00 108 ASP A N 1
ATOM 860 C CA . ASP A 1 108 ? -43.523 8.883 89.816 1.00 88.00 108 ASP A CA 1
ATOM 861 C C . ASP A 1 108 ? -42.491 10.027 89.938 1.00 88.00 108 ASP A C 1
ATOM 863 O O . ASP A 1 108 ? -42.867 11.170 90.202 1.00 88.00 108 ASP A O 1
ATOM 867 N N . ILE A 1 109 ? -41.197 9.748 89.713 1.00 87.00 109 ILE A N 1
ATOM 868 C CA . ILE A 1 109 ? -40.115 10.737 89.771 1.00 87.00 109 ILE A CA 1
ATOM 869 C C . ILE A 1 109 ? -39.709 11.160 88.348 1.00 87.00 109 ILE A C 1
ATOM 871 O O . ILE A 1 109 ? -39.151 10.357 87.591 1.00 87.00 109 ILE A O 1
ATOM 875 N N . PRO A 1 110 ? -39.917 12.433 87.963 1.00 84.62 110 PRO A N 1
ATOM 876 C CA . PRO A 1 110 ? -39.514 12.919 86.648 1.00 84.62 110 PRO A CA 1
ATOM 877 C C . PRO A 1 110 ? -37.988 12.880 86.498 1.00 84.62 110 PRO A C 1
ATOM 879 O O . PRO A 1 110 ? -37.266 13.164 87.441 1.00 84.62 110 PRO A O 1
ATOM 882 N N . ASN A 1 111 ? -37.487 12.556 85.304 1.00 86.19 111 ASN A N 1
ATOM 883 C CA . ASN A 1 111 ? -36.054 12.538 84.953 1.00 86.19 111 ASN A CA 1
ATOM 884 C C . ASN A 1 111 ? -35.151 11.586 85.763 1.00 86.19 111 ASN A C 1
ATOM 886 O O . ASN A 1 111 ? -33.941 11.582 85.546 1.00 86.19 111 ASN A O 1
ATOM 890 N N . VAL A 1 112 ? -35.712 10.702 86.596 1.00 88.12 112 VAL A N 1
ATOM 891 C CA . VAL A 1 112 ? -34.942 9.767 87.439 1.00 88.12 112 VAL A CA 1
ATOM 892 C C . VAL A 1 112 ? -33.905 8.948 86.657 1.00 88.12 112 VAL A C 1
ATOM 894 O O . VAL A 1 112 ? -32.782 8.759 87.102 1.00 88.12 112 VAL A O 1
ATOM 897 N N . VAL A 1 113 ? -34.240 8.503 85.444 1.00 88.44 113 VAL A N 1
ATOM 898 C CA . VAL A 1 113 ? -33.332 7.719 84.590 1.00 88.44 113 VAL A CA 1
ATOM 899 C C . VAL A 1 113 ? -32.165 8.557 84.072 1.00 88.44 113 VAL A C 1
ATOM 901 O O . VAL A 1 113 ? -31.083 8.017 83.873 1.00 88.44 113 VAL A O 1
ATOM 904 N N . GLN A 1 114 ? -32.382 9.842 83.786 1.00 87.81 114 GLN A N 1
ATOM 905 C CA . GLN A 1 114 ? -31.332 10.718 83.262 1.00 87.81 114 GLN A CA 1
ATOM 906 C C . GLN A 1 114 ? -30.316 11.036 84.355 1.00 87.81 114 GLN A C 1
ATOM 908 O O . GLN A 1 114 ? -29.124 10.884 84.116 1.00 87.81 114 GLN A O 1
ATOM 913 N N . GLU A 1 115 ? -30.793 11.350 85.560 1.00 86.31 115 GLU A N 1
ATOM 914 C CA . GLU A 1 115 ? -29.929 11.594 86.719 1.00 86.31 115 GLU A CA 1
ATOM 915 C C . GLU A 1 115 ? -29.114 10.354 87.097 1.00 86.31 115 GLU A C 1
ATOM 917 O O . GLU A 1 115 ? -27.900 10.425 87.255 1.00 86.31 115 GLU A O 1
ATOM 922 N N . LEU A 1 116 ? -29.742 9.174 87.131 1.00 87.94 116 LEU A N 1
ATOM 923 C CA . LEU A 1 116 ? -29.041 7.922 87.434 1.00 87.94 116 LEU A CA 1
ATOM 924 C C . LEU A 1 116 ? -28.034 7.504 86.350 1.00 87.94 116 LEU A C 1
ATOM 926 O O . LEU A 1 116 ? -27.053 6.826 86.647 1.00 87.94 116 LEU A O 1
ATOM 930 N N . ARG A 1 117 ? -28.240 7.915 85.092 1.00 88.25 117 ARG A N 1
ATOM 931 C CA . ARG A 1 117 ? -27.289 7.655 83.997 1.00 88.25 117 ARG A CA 1
ATOM 932 C C . ARG A 1 117 ? -25.987 8.432 84.141 1.00 88.25 117 ARG A C 1
ATOM 934 O O . ARG A 1 117 ? -25.000 7.992 83.559 1.00 88.25 117 ARG A O 1
ATOM 941 N N . ASN A 1 118 ? -25.971 9.542 84.880 1.00 86.94 118 ASN A N 1
ATOM 942 C CA . ASN A 1 118 ? -24.751 10.323 85.100 1.00 86.94 118 ASN A CA 1
ATOM 943 C C . ASN A 1 118 ? -23.698 9.519 85.879 1.00 86.94 118 ASN A C 1
ATOM 945 O O . ASN A 1 118 ? -22.508 9.702 85.658 1.00 86.94 118 ASN A O 1
ATOM 949 N N . PHE A 1 119 ? -24.142 8.561 86.699 1.00 86.00 119 PHE A N 1
ATOM 950 C CA . PHE A 1 119 ? -23.287 7.653 87.468 1.00 86.00 119 PHE A CA 1
ATOM 951 C C . PHE A 1 119 ? -22.956 6.343 86.726 1.00 86.00 119 PHE A C 1
ATOM 953 O O . PHE A 1 119 ? -22.356 5.442 87.303 1.00 86.00 119 PHE A O 1
ATOM 960 N N . GLN A 1 120 ? -23.356 6.192 85.456 1.00 85.56 120 GLN A N 1
ATOM 961 C CA . GLN A 1 120 ? -23.034 5.016 84.639 1.00 85.56 120 GLN A CA 1
ATOM 962 C C . GLN A 1 120 ? -21.866 5.297 83.691 1.00 85.56 120 GLN A C 1
ATOM 964 O O . GLN A 1 120 ? -22.086 5.760 82.569 1.00 85.56 120 GLN A O 1
ATOM 969 N N . GLU A 1 121 ? -20.639 4.935 84.072 1.00 81.44 121 GLU A N 1
ATOM 970 C CA . GLU A 1 121 ? -19.512 4.984 83.126 1.00 81.44 121 GLU A CA 1
ATOM 971 C C . GLU A 1 121 ? -19.645 3.882 82.064 1.00 81.44 121 GLU A C 1
ATOM 973 O O . GLU A 1 121 ? -19.341 4.102 80.889 1.00 81.44 121 GLU A O 1
ATOM 978 N N . GLN A 1 122 ? -20.142 2.698 82.451 1.00 82.19 122 GLN A N 1
ATOM 979 C CA . GLN A 1 122 ? -20.374 1.578 81.541 1.00 82.19 122 GLN A CA 1
ATOM 980 C C . GLN A 1 122 ? -21.846 1.180 81.527 1.00 82.19 122 GLN A C 1
ATOM 982 O O . GLN A 1 122 ? -22.392 0.623 82.477 1.00 82.19 122 GLN A O 1
ATOM 987 N N . ARG A 1 123 ? -22.510 1.425 80.395 1.00 82.75 123 ARG A N 1
ATOM 988 C CA . ARG A 1 123 ? -23.901 0.999 80.217 1.00 82.75 123 ARG A CA 1
ATOM 989 C C . ARG A 1 123 ? -23.971 -0.515 80.011 1.00 82.75 123 ARG A C 1
ATOM 991 O O . ARG A 1 123 ? -23.220 -1.037 79.182 1.00 82.75 123 ARG A O 1
ATOM 998 N N . PRO A 1 124 ? -24.919 -1.220 80.652 1.00 84.56 124 PRO A N 1
ATOM 999 C CA . PRO A 1 124 ? -25.083 -2.656 80.460 1.00 84.56 124 PRO A CA 1
ATOM 1000 C C . PRO A 1 124 ? -25.449 -2.967 79.001 1.00 84.56 124 PRO A C 1
ATOM 1002 O O . PRO A 1 124 ? -26.583 -2.758 78.563 1.00 84.56 124 PRO A O 1
ATOM 1005 N N . ILE A 1 125 ? -24.474 -3.475 78.237 1.00 85.69 125 ILE A N 1
ATOM 1006 C CA . ILE A 1 125 ? -24.578 -3.702 76.783 1.00 85.69 125 ILE A CA 1
ATOM 1007 C C . ILE A 1 125 ? -25.766 -4.610 76.452 1.00 85.69 125 ILE A C 1
ATOM 1009 O O . ILE A 1 125 ? -26.519 -4.333 75.518 1.00 85.69 125 ILE A O 1
ATOM 1013 N N . ASN A 1 126 ? -25.965 -5.675 77.229 1.00 86.69 126 ASN A N 1
ATOM 1014 C CA . ASN A 1 126 ? -27.038 -6.640 76.994 1.00 86.69 126 ASN A CA 1
ATOM 1015 C C . ASN A 1 126 ? -28.423 -6.053 77.297 1.00 86.69 126 ASN A C 1
ATOM 1017 O O . ASN A 1 126 ? -29.355 -6.278 76.527 1.00 86.69 126 ASN A O 1
ATOM 1021 N N . ALA A 1 127 ? -28.552 -5.238 78.349 1.00 85.94 127 ALA A N 1
ATOM 1022 C CA . ALA A 1 127 ? -29.806 -4.554 78.662 1.00 85.94 127 ALA A CA 1
ATOM 1023 C C . ALA A 1 127 ? -30.151 -3.502 77.596 1.00 85.94 127 ALA A C 1
ATOM 1025 O O . ALA A 1 127 ? -31.296 -3.420 77.161 1.00 85.94 127 ALA A O 1
ATOM 1026 N N . MET A 1 128 ? -29.158 -2.748 77.109 1.00 88.56 128 MET A N 1
ATOM 1027 C CA . MET A 1 128 ? -29.358 -1.799 76.009 1.00 88.56 128 MET A CA 1
ATOM 1028 C C . MET A 1 128 ? -29.780 -2.513 74.721 1.00 88.56 128 MET A C 1
ATOM 1030 O O . MET A 1 128 ? -30.755 -2.102 74.099 1.00 88.56 128 MET A O 1
ATOM 1034 N N . LYS A 1 129 ? -29.103 -3.609 74.343 1.00 90.75 129 LYS A N 1
ATOM 1035 C CA . LYS A 1 129 ? -29.498 -4.440 73.192 1.00 90.75 129 LYS A CA 1
ATOM 1036 C C . LYS A 1 129 ? -30.940 -4.926 73.326 1.00 90.75 129 LYS A C 1
ATOM 1038 O O . LYS A 1 129 ? -31.705 -4.775 72.382 1.00 90.75 129 LYS A O 1
ATOM 1043 N N . LEU A 1 130 ? -31.330 -5.431 74.497 1.00 90.62 130 LEU A N 1
ATOM 1044 C CA . LEU A 1 130 ? -32.699 -5.884 74.743 1.00 90.62 130 LEU A CA 1
ATOM 1045 C C . LEU A 1 130 ? -33.718 -4.742 74.580 1.00 90.62 130 LEU A C 1
ATOM 1047 O O . LEU A 1 130 ? -34.710 -4.905 73.872 1.00 90.62 130 LEU A O 1
ATOM 1051 N N . ILE A 1 131 ? -33.450 -3.563 75.150 1.00 90.94 131 ILE A N 1
ATOM 1052 C CA . ILE A 1 131 ? -34.310 -2.377 74.997 1.00 90.94 131 ILE A CA 1
ATOM 1053 C C . ILE A 1 131 ? -34.449 -1.975 73.520 1.00 90.94 131 ILE A C 1
ATOM 1055 O O . ILE A 1 131 ? -35.564 -1.697 73.073 1.00 90.94 131 ILE A O 1
ATOM 1059 N N . TYR A 1 132 ? -33.353 -1.973 72.750 1.00 92.06 132 TYR A N 1
ATOM 1060 C CA . TYR A 1 132 ? -33.396 -1.677 71.314 1.00 92.06 132 TYR A CA 1
ATOM 1061 C C . TYR A 1 132 ? -34.207 -2.716 70.542 1.00 92.06 132 TYR A C 1
ATOM 1063 O O . TYR A 1 132 ? -35.091 -2.339 69.780 1.00 92.06 132 TYR A O 1
ATOM 1071 N N . THR A 1 133 ? -33.990 -4.008 70.796 1.00 91.88 133 THR A N 1
ATOM 1072 C CA . THR A 1 133 ? -34.750 -5.071 70.122 1.00 91.88 133 THR A CA 1
ATOM 1073 C C . THR A 1 133 ? -36.247 -4.987 70.417 1.00 91.88 133 THR A C 1
ATOM 1075 O O . THR A 1 133 ? -37.054 -5.140 69.507 1.00 91.88 133 THR A O 1
ATOM 1078 N N . ILE A 1 134 ? -36.647 -4.664 71.653 1.00 90.00 134 ILE A N 1
ATOM 1079 C CA . ILE A 1 134 ? -38.062 -4.473 72.005 1.00 90.00 134 ILE A CA 1
ATOM 1080 C C . ILE A 1 134 ? -38.638 -3.246 71.292 1.00 90.00 134 ILE A C 1
ATOM 1082 O O . ILE A 1 134 ? -39.773 -3.300 70.822 1.00 90.00 134 ILE A O 1
ATOM 1086 N N . ALA A 1 135 ? -37.864 -2.165 71.157 1.00 89.56 135 ALA A N 1
ATOM 1087 C CA . ALA A 1 135 ? -38.284 -0.983 70.408 1.00 89.56 135 ALA A CA 1
ATOM 1088 C C . ALA A 1 135 ? -38.441 -1.267 68.899 1.00 89.56 135 ALA A C 1
ATOM 1090 O O . ALA A 1 135 ? -39.425 -0.841 68.299 1.00 89.56 135 ALA A O 1
ATOM 1091 N N . GLU A 1 136 ? -37.526 -2.028 68.295 1.00 90.62 136 GLU A N 1
ATOM 1092 C CA . GLU A 1 136 ? -37.623 -2.461 66.893 1.00 90.62 136 GLU A CA 1
ATOM 1093 C C . GLU A 1 136 ? -38.813 -3.401 66.674 1.00 90.62 136 GLU A C 1
ATOM 1095 O O . GLU A 1 136 ? -39.602 -3.219 65.745 1.00 90.62 136 GLU A O 1
ATOM 1100 N N . MET A 1 137 ? -39.000 -4.379 67.564 1.00 89.88 137 MET A N 1
ATOM 1101 C CA . MET A 1 137 ? -40.157 -5.273 67.529 1.00 89.88 137 MET A CA 1
ATOM 1102 C C . MET A 1 137 ? -41.466 -4.496 67.652 1.00 89.88 137 MET A C 1
ATOM 1104 O O . MET A 1 137 ? -42.424 -4.816 66.952 1.00 89.88 137 MET A O 1
ATOM 1108 N N . GLN A 1 138 ? -41.511 -3.471 68.506 1.00 87.81 138 GLN A N 1
ATOM 1109 C CA . GLN A 1 138 ? -42.676 -2.604 68.654 1.00 87.81 138 GLN A CA 1
ATOM 1110 C C . GLN A 1 138 ? -42.979 -1.866 67.347 1.00 87.81 138 GLN A C 1
ATOM 1112 O O . GLN A 1 138 ? -44.137 -1.801 66.939 1.00 87.81 138 GLN A O 1
ATOM 1117 N N . GLU A 1 139 ? -41.959 -1.350 66.658 1.00 86.38 139 GLU A N 1
ATOM 1118 C CA . GLU A 1 139 ? -42.127 -0.673 65.370 1.00 86.38 139 GLU A CA 1
ATOM 1119 C C . GLU A 1 139 ? -42.654 -1.627 64.289 1.00 86.38 139 GLU A C 1
ATOM 1121 O O . GLU A 1 139 ? -43.601 -1.300 63.569 1.00 86.38 139 GLU A O 1
ATOM 1126 N N . VAL A 1 140 ? -42.080 -2.829 64.192 1.00 86.31 140 VAL A N 1
ATOM 1127 C CA . VAL A 1 140 ? -42.534 -3.867 63.254 1.00 86.31 140 VAL A CA 1
ATOM 1128 C C . VAL A 1 140 ? -43.964 -4.292 63.572 1.00 86.31 140 VAL A C 1
ATOM 1130 O O . VAL A 1 140 ? -44.794 -4.401 62.672 1.00 86.31 140 VAL A O 1
ATOM 1133 N N . MET A 1 141 ? -44.276 -4.511 64.846 1.00 84.44 141 MET A N 1
ATOM 1134 C CA . MET A 1 141 ? -45.599 -4.930 65.285 1.00 84.44 141 MET A CA 1
ATOM 1135 C C . MET A 1 141 ? -46.641 -3.840 65.036 1.00 84.44 141 MET A C 1
ATOM 1137 O O . MET A 1 141 ? -47.709 -4.140 64.512 1.00 84.44 141 MET A O 1
ATOM 1141 N N . LEU A 1 142 ? -46.316 -2.575 65.312 1.00 84.19 142 LEU A N 1
ATOM 1142 C CA . LEU A 1 142 ? -47.165 -1.435 64.980 1.00 84.19 142 LEU A CA 1
ATOM 1143 C C . LEU A 1 142 ? -47.443 -1.382 63.479 1.00 84.19 142 LEU A C 1
ATOM 1145 O O . LEU A 1 142 ? -48.603 -1.271 63.091 1.00 84.19 142 LEU A O 1
ATOM 1149 N N . LYS A 1 143 ? -46.411 -1.514 62.635 1.00 82.81 143 LYS A N 1
ATOM 1150 C CA . LYS A 1 143 ? -46.579 -1.574 61.176 1.00 82.81 143 LYS A CA 1
ATOM 1151 C C . LYS A 1 143 ? -47.516 -2.718 60.795 1.00 82.81 143 LYS A C 1
ATOM 1153 O O . LYS A 1 143 ? -48.526 -2.459 60.165 1.00 82.81 143 LYS A O 1
ATOM 1158 N N . ARG A 1 144 ? -47.272 -3.949 61.255 1.00 80.00 144 ARG A N 1
ATOM 1159 C CA . ARG A 1 144 ? -48.106 -5.114 60.896 1.00 80.00 144 ARG A CA 1
ATOM 1160 C C . ARG A 1 144 ? -49.549 -5.028 61.392 1.00 80.00 144 ARG A C 1
ATOM 1162 O O . ARG A 1 144 ? -50.444 -5.532 60.726 1.00 80.00 144 ARG A O 1
ATOM 1169 N N . LEU A 1 145 ? -49.776 -4.423 62.558 1.00 79.12 145 LEU A N 1
ATOM 1170 C CA . LEU A 1 145 ? -51.109 -4.249 63.144 1.00 79.12 145 LEU A CA 1
ATOM 1171 C C . LEU A 1 145 ? -51.872 -3.048 62.562 1.00 79.12 145 LEU A C 1
ATOM 1173 O O . LEU A 1 145 ? -53.064 -2.909 62.832 1.00 79.12 145 LEU A O 1
ATOM 1177 N N . THR A 1 146 ? -51.200 -2.175 61.804 1.00 78.25 146 THR A N 1
ATOM 1178 C CA . THR A 1 146 ? -51.807 -1.000 61.156 1.00 78.25 146 THR A CA 1
ATOM 1179 C C . THR A 1 146 ? -51.890 -1.129 59.638 1.00 78.25 146 THR A C 1
ATOM 1181 O O . THR A 1 146 ? -52.752 -0.495 59.040 1.00 78.25 146 THR A O 1
ATOM 1184 N N . THR A 1 147 ? -51.060 -1.972 59.017 1.00 76.06 147 THR A N 1
ATOM 1185 C CA . THR A 1 147 ? -51.161 -2.320 57.595 1.00 76.06 147 THR A CA 1
ATOM 1186 C C . THR A 1 147 ? -52.352 -3.228 57.348 1.00 76.06 147 THR A C 1
ATOM 1188 O O . THR A 1 147 ? -52.495 -4.268 57.997 1.00 76.06 147 THR A O 1
ATOM 1191 N N . THR A 1 148 ? -53.183 -2.867 56.376 1.00 76.31 148 THR A N 1
ATOM 1192 C CA . THR A 1 148 ? -54.293 -3.725 55.955 1.00 76.31 148 THR A CA 1
ATOM 1193 C C . THR A 1 148 ? -53.790 -4.875 55.081 1.00 76.31 148 THR A C 1
ATOM 1195 O O . THR A 1 148 ? -52.731 -4.800 54.454 1.00 76.31 148 THR A O 1
ATOM 1198 N N . VAL A 1 149 ? -54.564 -5.960 55.013 1.00 77.69 149 VAL A N 1
ATOM 1199 C CA . VAL A 1 149 ? -54.254 -7.105 54.138 1.00 77.69 149 VAL A CA 1
ATOM 1200 C C . VAL A 1 149 ? -54.210 -6.676 52.662 1.00 77.69 149 VAL A C 1
ATOM 1202 O O . VAL A 1 149 ? -53.406 -7.195 51.892 1.00 77.69 149 VAL A O 1
ATOM 1205 N N . GLU A 1 150 ? -55.032 -5.697 52.275 1.00 77.44 150 GLU A N 1
ATOM 1206 C CA . GLU A 1 150 ? -55.067 -5.151 50.913 1.00 77.44 150 GLU A CA 1
ATOM 1207 C C . GLU A 1 150 ? -53.812 -4.336 50.575 1.00 77.44 150 GLU A C 1
ATOM 1209 O O . GLU A 1 150 ? -53.250 -4.493 49.492 1.00 77.44 150 GLU A O 1
ATOM 1214 N N . GLU A 1 151 ? -53.322 -3.517 51.510 1.00 81.19 151 GLU A N 1
ATOM 1215 C CA . GLU A 1 151 ? -52.067 -2.776 51.340 1.00 81.19 151 GLU A CA 1
ATOM 1216 C C . GLU A 1 151 ? -50.862 -3.709 51.192 1.00 81.19 151 GLU A C 1
ATOM 1218 O O . GLU A 1 151 ? -49.980 -3.455 50.371 1.00 81.19 151 GLU A O 1
ATOM 1223 N N . GLU A 1 152 ? -50.811 -4.793 51.968 1.00 81.12 152 GLU A N 1
ATOM 1224 C CA . GLU A 1 152 ? -49.719 -5.766 51.885 1.00 81.12 152 GLU A CA 1
ATOM 1225 C C . GLU A 1 152 ? -49.739 -6.524 50.552 1.00 81.12 152 GLU A C 1
ATOM 1227 O O . GLU A 1 152 ? -48.704 -6.670 49.898 1.00 81.12 152 GLU A O 1
ATOM 1232 N N . ARG A 1 153 ? -50.934 -6.914 50.093 1.00 85.94 153 ARG A N 1
ATOM 1233 C CA . ARG A 1 153 ? -51.120 -7.533 48.779 1.00 85.94 153 ARG A CA 1
ATOM 1234 C C . ARG A 1 153 ? -50.706 -6.593 47.643 1.00 85.94 153 ARG A C 1
ATOM 1236 O O . ARG A 1 153 ? -49.984 -7.010 46.743 1.00 85.94 153 ARG A O 1
ATOM 1243 N N . SER A 1 154 ? -51.085 -5.316 47.711 1.00 86.88 154 SER A N 1
ATOM 1244 C CA . SER A 1 154 ? -50.686 -4.311 46.716 1.00 86.88 154 SER A CA 1
ATOM 1245 C C . SER A 1 154 ? -49.166 -4.108 46.669 1.00 86.88 154 SER A C 1
ATOM 1247 O O . SER A 1 154 ? -48.593 -3.988 45.585 1.00 86.88 154 SER A O 1
ATOM 1249 N N . LYS A 1 155 ? -48.485 -4.124 47.824 1.00 87.88 155 LYS A N 1
ATOM 1250 C CA . LYS A 1 155 ? -47.014 -4.063 47.877 1.00 87.88 155 LYS A CA 1
ATOM 1251 C C . LYS A 1 155 ? -46.366 -5.285 47.233 1.00 87.88 155 LYS A C 1
ATOM 1253 O O . LYS A 1 155 ? -45.383 -5.116 46.517 1.00 87.88 155 LYS A O 1
ATOM 1258 N N . GLN A 1 156 ? -46.897 -6.485 47.471 1.00 90.25 156 GLN A N 1
ATOM 1259 C CA . GLN A 1 156 ? -46.399 -7.715 46.847 1.00 90.25 156 GLN A CA 1
ATOM 1260 C C . GLN A 1 156 ? -46.564 -7.692 45.327 1.00 90.25 156 GLN A C 1
ATOM 1262 O O . GLN A 1 156 ? -45.586 -7.907 44.617 1.00 90.25 156 GLN A O 1
ATOM 1267 N N . GLU A 1 157 ? -47.748 -7.337 44.825 1.00 93.50 157 GLU A N 1
ATOM 1268 C CA . GLU A 1 157 ? -48.009 -7.226 43.382 1.00 93.50 157 GLU A CA 1
ATOM 1269 C C . GLU A 1 157 ? -47.086 -6.183 42.719 1.00 93.50 157 GLU A C 1
ATOM 1271 O O . GLU A 1 157 ? -46.529 -6.411 41.641 1.00 93.50 157 GLU A O 1
ATOM 1276 N N . LEU A 1 158 ? -46.848 -5.049 43.389 1.00 94.31 158 LEU A N 1
ATOM 1277 C CA . LEU A 1 158 ? -45.916 -4.028 42.913 1.00 94.31 158 LEU A CA 1
ATOM 1278 C C . LEU A 1 158 ? -44.463 -4.533 42.885 1.00 94.31 158 LEU A C 1
ATOM 1280 O O . LEU A 1 158 ? -43.723 -4.241 41.941 1.00 94.31 158 LEU A O 1
ATOM 1284 N N . LEU A 1 159 ? -44.049 -5.280 43.908 1.00 95.50 159 LEU A N 1
ATOM 1285 C CA . LEU A 1 159 ? -42.708 -5.851 43.999 1.00 95.50 159 LEU A CA 1
ATOM 1286 C C . LEU A 1 159 ? -42.475 -6.890 42.893 1.00 95.50 159 LEU A C 1
ATOM 1288 O O . LEU A 1 159 ? -41.449 -6.840 42.218 1.00 95.50 159 LEU A O 1
ATOM 1292 N N . GLU A 1 160 ? -43.450 -7.763 42.638 1.00 96.31 160 GLU A N 1
ATOM 1293 C CA . GLU A 1 160 ? -43.412 -8.721 41.528 1.00 96.31 160 GLU A CA 1
ATOM 1294 C C . GLU A 1 160 ? -43.307 -8.022 40.169 1.00 96.31 160 GLU A C 1
ATOM 1296 O O . GLU A 1 160 ? -42.489 -8.413 39.333 1.00 96.31 160 GLU A O 1
ATOM 1301 N N . HIS A 1 161 ? -44.065 -6.943 39.954 1.00 96.81 161 HIS A N 1
ATOM 1302 C CA . HIS A 1 161 ? -43.952 -6.140 38.737 1.00 96.81 161 HIS A CA 1
ATOM 1303 C C . HIS A 1 161 ? -42.540 -5.552 38.561 1.00 96.81 161 HIS A C 1
ATOM 1305 O O . HIS A 1 161 ? -41.995 -5.561 37.451 1.00 96.81 161 HIS A O 1
ATOM 1311 N N . TYR A 1 162 ? -41.911 -5.065 39.637 1.00 96.62 162 TYR A N 1
ATOM 1312 C CA . TYR A 1 162 ? -40.533 -4.573 39.569 1.00 96.62 162 TYR A CA 1
ATOM 1313 C C . TYR A 1 162 ? -39.527 -5.681 39.259 1.00 96.62 162 TYR A C 1
ATOM 1315 O O . TYR A 1 162 ? -38.663 -5.464 38.409 1.00 96.62 162 TYR A O 1
ATOM 1323 N N . ILE A 1 163 ? -39.673 -6.862 39.864 1.00 96.62 163 ILE A N 1
ATOM 1324 C CA . ILE A 1 163 ? -38.817 -8.025 39.588 1.00 96.62 163 ILE A CA 1
ATOM 1325 C C . ILE A 1 163 ? -38.918 -8.420 38.111 1.00 96.62 163 ILE A C 1
ATOM 1327 O O . ILE A 1 163 ? -37.904 -8.540 37.427 1.00 96.62 163 ILE A O 1
ATOM 1331 N N . GLN A 1 164 ? -40.132 -8.540 37.569 1.00 97.25 164 GLN A N 1
ATOM 1332 C CA . GLN A 1 164 ? -40.326 -8.885 36.156 1.00 97.25 164 GLN A CA 1
ATOM 1333 C C . GLN A 1 164 ? -39.712 -7.838 35.217 1.00 97.25 164 GLN A C 1
ATOM 1335 O O . GLN A 1 164 ? -39.094 -8.175 34.201 1.00 97.25 164 GLN A O 1
ATOM 1340 N N . ARG A 1 165 ? -39.852 -6.552 35.557 1.00 97.19 165 ARG A N 1
ATOM 1341 C CA . ARG A 1 165 ? -39.256 -5.457 34.787 1.00 97.19 165 ARG A CA 1
ATOM 1342 C C . ARG A 1 165 ? -37.730 -5.482 34.844 1.00 97.19 165 ARG A C 1
ATOM 1344 O O . ARG A 1 165 ? -37.089 -5.239 33.819 1.00 97.19 165 ARG A O 1
ATOM 1351 N N . GLU A 1 166 ? -37.153 -5.771 36.005 1.00 96.50 166 GLU A N 1
ATOM 1352 C CA . GLU A 1 166 ? -35.711 -5.935 36.176 1.00 96.50 166 GLU A CA 1
ATOM 1353 C C . GLU A 1 166 ? -35.195 -7.113 35.343 1.00 96.50 166 GLU A C 1
ATOM 1355 O O . GLU A 1 166 ? -34.247 -6.949 34.574 1.00 96.50 166 GLU A O 1
ATOM 1360 N N . GLU A 1 167 ? -35.855 -8.271 35.408 1.00 97.31 167 GLU A N 1
ATOM 1361 C CA . GLU A 1 167 ? -35.487 -9.439 34.609 1.00 97.31 167 GLU A CA 1
ATOM 1362 C C . GLU A 1 167 ? -35.530 -9.146 33.108 1.00 97.31 167 GLU A C 1
ATOM 1364 O O . GLU A 1 167 ? -34.594 -9.484 32.378 1.00 97.31 167 GLU A O 1
ATOM 1369 N N . ALA A 1 168 ? -36.593 -8.495 32.626 1.00 97.31 168 ALA A N 1
ATOM 1370 C CA . ALA A 1 168 ? -36.721 -8.126 31.220 1.00 97.31 168 ALA A CA 1
ATOM 1371 C C . ALA A 1 168 ? -35.613 -7.150 30.786 1.00 97.31 168 ALA A C 1
ATOM 1373 O O . ALA A 1 168 ? -35.012 -7.322 29.719 1.00 97.31 168 ALA A O 1
ATOM 1374 N N . ALA A 1 169 ? -35.297 -6.155 31.620 1.00 96.88 169 ALA A N 1
ATOM 1375 C CA . ALA A 1 169 ? -34.204 -5.221 31.370 1.00 96.88 169 ALA A CA 1
ATOM 1376 C C . ALA A 1 169 ? -32.837 -5.926 31.368 1.00 96.88 169 ALA A C 1
ATOM 1378 O O . ALA A 1 169 ? -32.016 -5.668 30.486 1.00 96.88 169 ALA A O 1
ATOM 1379 N N . SER A 1 170 ? -32.616 -6.859 32.295 1.00 97.19 170 SER A N 1
ATOM 1380 C CA . SER A 1 170 ? -31.392 -7.656 32.400 1.00 97.19 170 SER A CA 1
ATOM 1381 C C . SER A 1 170 ? -31.197 -8.562 31.179 1.00 97.19 170 SER A C 1
ATOM 1383 O O . SER A 1 170 ? -30.128 -8.557 30.563 1.00 97.19 170 SER A O 1
ATOM 1385 N N . ARG A 1 171 ? -32.255 -9.250 30.724 1.00 97.88 171 ARG A N 1
ATOM 1386 C CA . ARG A 1 171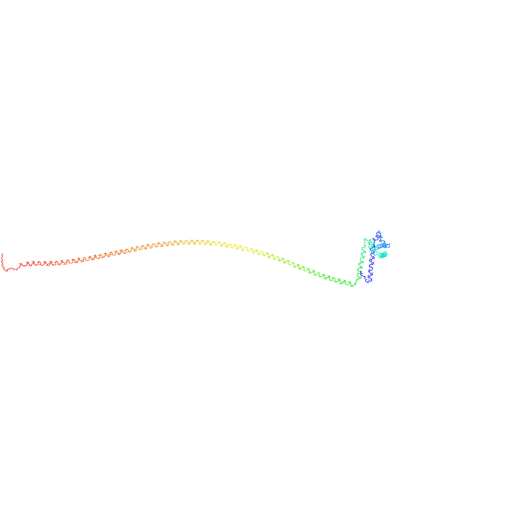 ? -32.232 -10.045 29.481 1.00 97.88 171 ARG A CA 1
ATOM 1387 C C . ARG A 1 171 ? -31.914 -9.178 28.264 1.00 97.88 171 ARG A C 1
ATOM 1389 O O . ARG A 1 171 ? -31.071 -9.555 27.451 1.00 97.88 171 ARG A O 1
ATOM 1396 N N . ARG A 1 172 ? -32.536 -7.997 28.155 1.00 97.50 172 ARG A N 1
ATOM 1397 C CA . ARG A 1 172 ? -32.276 -7.056 27.055 1.00 97.50 172 ARG A CA 1
ATOM 1398 C C . ARG A 1 172 ? -30.841 -6.534 27.079 1.00 97.50 172 ARG A C 1
ATOM 1400 O O . ARG A 1 172 ? -30.209 -6.464 26.029 1.00 97.50 172 ARG A O 1
ATOM 1407 N N . LYS A 1 173 ? -30.305 -6.216 28.261 1.00 97.69 173 LYS A N 1
ATOM 1408 C CA . LYS A 1 173 ? -28.901 -5.827 28.433 1.00 97.69 173 LYS A CA 1
ATOM 1409 C C . LYS A 1 173 ? -27.963 -6.944 27.975 1.00 97.69 173 LYS A C 1
ATOM 1411 O O . LYS A 1 173 ? -27.085 -6.685 27.160 1.00 97.69 173 LYS A O 1
ATOM 1416 N N . ALA A 1 174 ? -28.192 -8.180 28.416 1.00 98.06 174 ALA A N 1
ATOM 1417 C CA . ALA A 1 174 ? -27.378 -9.327 28.018 1.00 98.06 174 ALA A CA 1
ATOM 1418 C C . ALA A 1 174 ? -27.426 -9.589 26.501 1.00 98.06 174 ALA A C 1
ATOM 1420 O O . ALA A 1 174 ? -26.416 -9.954 25.898 1.00 98.06 174 ALA A O 1
ATOM 1421 N N . GLN A 1 175 ? -28.583 -9.389 25.860 1.00 98.19 175 GLN A N 1
ATOM 1422 C CA . GLN A 1 175 ? -28.703 -9.484 24.405 1.00 98.19 175 GLN A CA 1
ATOM 1423 C C . GLN A 1 175 ? -27.896 -8.386 23.696 1.00 98.19 175 GLN A C 1
ATOM 1425 O O . GLN A 1 175 ? -27.103 -8.695 22.808 1.00 98.19 175 GLN A O 1
ATOM 1430 N N . LEU A 1 176 ? -28.033 -7.129 24.128 1.00 98.06 176 LEU A N 1
ATOM 1431 C CA . LEU A 1 176 ? -27.278 -6.010 23.560 1.00 98.06 176 LEU A CA 1
ATOM 1432 C C . LEU A 1 176 ? -25.766 -6.181 23.751 1.00 98.06 176 LEU A C 1
ATOM 1434 O O . LEU A 1 176 ? -24.998 -5.889 22.841 1.00 98.06 176 LEU A O 1
ATOM 1438 N N . GLU A 1 177 ? -25.317 -6.700 24.894 1.00 97.75 177 GLU A N 1
ATOM 1439 C CA . GLU A 1 177 ? -23.902 -7.007 25.132 1.00 97.75 177 GLU A CA 1
ATOM 1440 C C . GLU A 1 177 ? -23.379 -8.088 24.175 1.00 97.75 177 GLU A C 1
ATOM 1442 O O . GLU A 1 177 ? -22.267 -7.961 23.653 1.00 97.75 177 GLU A O 1
ATOM 1447 N N . LYS A 1 178 ? -24.184 -9.120 23.880 1.00 98.12 178 LYS A N 1
ATOM 1448 C CA . LYS A 1 178 ? -23.844 -10.146 22.879 1.00 98.12 178 LYS A CA 1
ATOM 1449 C C . LYS A 1 178 ? -23.759 -9.563 21.469 1.00 98.12 178 LYS A C 1
ATOM 1451 O O . LYS A 1 178 ? -22.790 -9.848 20.766 1.00 98.12 178 LYS A O 1
ATOM 1456 N N . GLU A 1 179 ? -24.731 -8.747 21.067 1.00 98.06 179 GLU A N 1
ATOM 1457 C CA . GLU A 1 179 ? -24.741 -8.074 19.761 1.00 98.06 179 GLU A CA 1
ATOM 1458 C C . GLU A 1 179 ? -23.537 -7.134 19.616 1.00 98.06 179 GLU A C 1
ATOM 1460 O O . GLU A 1 179 ? -22.822 -7.179 18.617 1.00 98.06 179 GLU A O 1
ATOM 1465 N N . LEU A 1 180 ? -23.227 -6.356 20.654 1.00 97.75 180 LEU A N 1
ATOM 1466 C CA . LEU A 1 180 ? -22.078 -5.453 20.679 1.00 97.75 180 LEU A CA 1
ATOM 1467 C C . LEU A 1 180 ? -20.758 -6.233 20.582 1.00 97.75 180 LEU A C 1
ATOM 1469 O O . LEU A 1 180 ? -19.874 -5.869 19.802 1.00 97.75 180 LEU A O 1
ATOM 1473 N N . ALA A 1 181 ? -20.623 -7.339 21.319 1.00 97.94 181 ALA A N 1
ATOM 1474 C CA . ALA A 1 181 ? -19.460 -8.217 21.221 1.00 97.94 181 ALA A CA 1
ATOM 1475 C C . ALA A 1 181 ? -19.322 -8.845 19.824 1.00 97.94 181 ALA A C 1
ATOM 1477 O O . ALA A 1 181 ? -18.209 -8.950 19.306 1.00 97.94 181 ALA A O 1
ATOM 1478 N N . HIS A 1 182 ? -20.432 -9.240 19.197 1.00 98.06 182 HIS A N 1
ATOM 1479 C CA . HIS A 1 182 ? -20.438 -9.758 17.832 1.00 98.06 182 HIS A CA 1
ATOM 1480 C C . HIS A 1 182 ? -19.979 -8.694 16.825 1.00 98.06 182 HIS A C 1
ATOM 1482 O O . HIS A 1 182 ? -19.004 -8.930 16.113 1.00 98.06 182 HIS A O 1
ATOM 1488 N N . ILE A 1 183 ? -20.569 -7.495 16.859 1.00 98.00 183 ILE A N 1
ATOM 1489 C CA . ILE A 1 183 ? -20.200 -6.369 15.986 1.00 98.00 183 ILE A CA 1
ATOM 1490 C C . ILE A 1 183 ? -18.724 -5.990 16.161 1.00 98.00 183 ILE A C 1
ATOM 1492 O O . ILE A 1 183 ? -18.029 -5.735 15.178 1.00 98.00 183 ILE A O 1
ATOM 1496 N N . ARG A 1 184 ? -18.203 -5.976 17.397 1.00 97.69 184 ARG A N 1
ATOM 1497 C CA . ARG A 1 184 ? -16.774 -5.719 17.649 1.00 97.69 184 ARG A CA 1
ATOM 1498 C C . ARG A 1 184 ? -15.882 -6.756 16.972 1.00 97.69 184 ARG A C 1
ATOM 1500 O O . ARG A 1 184 ? -14.940 -6.369 16.288 1.00 97.69 184 ARG A O 1
ATOM 1507 N N . ARG A 1 185 ? -16.204 -8.047 17.107 1.00 98.12 185 ARG A N 1
ATOM 1508 C CA . ARG A 1 185 ? -15.446 -9.131 16.459 1.00 98.12 185 ARG A CA 1
ATOM 1509 C C . ARG A 1 185 ? -15.509 -9.043 14.939 1.00 98.12 185 ARG A C 1
ATOM 1511 O O . ARG A 1 185 ? -14.492 -9.250 14.286 1.00 98.12 185 ARG A O 1
ATOM 1518 N N . GLU A 1 186 ? -16.672 -8.748 14.365 1.00 98.06 186 GLU A N 1
ATOM 1519 C CA . GLU A 1 186 ? -16.799 -8.579 12.914 1.00 98.06 186 GLU A CA 1
ATOM 1520 C C . GLU A 1 186 ? -16.005 -7.377 12.411 1.00 98.06 186 GLU A C 1
ATOM 1522 O O . GLU A 1 186 ? -15.280 -7.484 11.421 1.00 98.06 186 GLU A O 1
ATOM 1527 N N . ARG A 1 187 ? -16.068 -6.251 13.130 1.00 98.00 187 ARG A N 1
ATOM 1528 C CA . ARG A 1 187 ? -15.280 -5.060 12.810 1.00 98.00 187 ARG A CA 1
ATOM 1529 C C . ARG A 1 187 ? -13.783 -5.346 12.870 1.00 98.00 187 ARG A C 1
ATOM 1531 O O . ARG A 1 187 ? -13.055 -4.898 11.990 1.00 98.00 187 ARG A O 1
ATOM 1538 N N . GLU A 1 188 ? -13.327 -6.082 13.877 1.00 98.00 188 GLU A N 1
ATOM 1539 C CA . GLU A 1 188 ? -11.919 -6.444 14.035 1.00 98.00 188 GLU A CA 1
ATOM 1540 C C . GLU A 1 188 ? -11.446 -7.396 12.931 1.00 98.00 188 GLU A C 1
ATOM 1542 O O . GLU A 1 188 ? -10.422 -7.131 12.307 1.00 98.00 188 GLU A O 1
ATOM 1547 N N . LYS A 1 189 ? -12.244 -8.414 12.579 1.00 97.94 189 LYS A N 1
ATOM 1548 C CA . LYS A 1 189 ? -11.979 -9.286 11.420 1.00 97.94 189 LYS A CA 1
ATOM 1549 C C . LYS A 1 189 ? -11.933 -8.513 10.100 1.00 97.94 189 LYS A C 1
ATOM 1551 O O . LYS A 1 189 ? -11.070 -8.755 9.260 1.00 97.94 189 LYS A O 1
ATOM 1556 N N . ALA A 1 190 ? -12.856 -7.575 9.893 1.00 97.69 190 ALA A N 1
ATOM 1557 C CA . ALA A 1 190 ? -12.860 -6.740 8.697 1.00 97.69 190 ALA A CA 1
ATOM 1558 C C . ALA A 1 190 ? -11.638 -5.809 8.660 1.00 97.69 190 ALA A C 1
ATOM 1560 O O . ALA A 1 190 ? -11.052 -5.601 7.598 1.00 97.69 190 ALA A O 1
ATOM 1561 N N . ALA A 1 191 ? -11.231 -5.262 9.807 1.00 97.88 191 ALA A N 1
ATOM 1562 C CA . ALA A 1 191 ? -10.044 -4.424 9.919 1.00 97.88 191 ALA A CA 1
ATOM 1563 C C . ALA A 1 191 ? -8.757 -5.223 9.663 1.00 97.88 191 ALA A C 1
ATOM 1565 O O . ALA A 1 191 ? -7.901 -4.743 8.916 1.00 97.88 191 ALA A O 1
ATOM 1566 N N . SER A 1 192 ? -8.634 -6.441 10.202 1.00 97.44 192 SER A N 1
ATOM 1567 C CA . SER A 1 192 ? -7.479 -7.312 9.959 1.00 97.44 192 SER A CA 1
ATOM 1568 C C . SER A 1 192 ? -7.402 -7.729 8.490 1.00 97.44 192 SER A C 1
ATOM 1570 O O . SER A 1 192 ? -6.369 -7.532 7.859 1.00 97.44 192 SER A O 1
ATOM 1572 N N . SER A 1 193 ? -8.520 -8.164 7.898 1.00 98.19 193 SER A N 1
ATOM 1573 C CA . SER A 1 193 ? -8.598 -8.520 6.475 1.00 98.19 193 SER A CA 1
ATOM 1574 C C . SER A 1 193 ? -8.228 -7.346 5.560 1.00 98.19 193 SER A C 1
ATOM 1576 O O . SER A 1 193 ? -7.428 -7.499 4.638 1.00 98.19 193 SER A O 1
ATOM 1578 N N . ARG A 1 194 ? -8.740 -6.137 5.836 1.00 97.56 194 ARG A N 1
ATOM 1579 C CA . ARG A 1 194 ? -8.355 -4.928 5.087 1.00 97.56 194 ARG A CA 1
ATOM 1580 C C . ARG A 1 194 ? -6.875 -4.599 5.258 1.00 97.56 194 ARG A C 1
ATOM 1582 O O . ARG A 1 194 ? -6.234 -4.213 4.287 1.00 97.56 194 ARG A O 1
ATOM 1589 N N . SER A 1 195 ? -6.331 -4.765 6.461 1.00 98.00 195 SER A N 1
ATOM 1590 C CA . SER A 1 195 ? -4.909 -4.530 6.734 1.00 98.00 195 SER A CA 1
ATOM 1591 C C . SER A 1 195 ? -4.018 -5.501 5.956 1.00 98.00 195 SER A C 1
ATOM 1593 O O . SER A 1 195 ? -3.038 -5.072 5.355 1.00 98.00 195 SER A O 1
ATOM 1595 N N . GLU A 1 196 ? -4.393 -6.779 5.877 1.00 98.06 196 GLU A N 1
ATOM 1596 C CA . GLU A 1 196 ? -3.704 -7.779 5.053 1.00 98.06 196 GLU A CA 1
ATOM 1597 C C . GLU A 1 196 ? -3.747 -7.432 3.560 1.00 98.06 196 GLU A C 1
ATOM 1599 O O . GLU A 1 196 ? -2.726 -7.521 2.879 1.00 98.06 196 GLU A O 1
ATOM 1604 N N . ILE A 1 197 ? -4.902 -6.996 3.045 1.00 98.25 197 ILE A N 1
ATOM 1605 C CA . ILE A 1 197 ? -5.037 -6.556 1.647 1.00 98.25 197 ILE A CA 1
ATOM 1606 C C . ILE A 1 197 ? -4.141 -5.343 1.378 1.00 98.25 197 ILE A C 1
ATOM 1608 O O . ILE A 1 197 ? -3.446 -5.311 0.368 1.00 98.25 197 ILE A O 1
ATOM 1612 N N . ILE A 1 198 ? -4.110 -4.365 2.287 1.00 98.00 198 ILE A N 1
ATOM 1613 C CA . ILE A 1 198 ? -3.239 -3.189 2.163 1.00 98.00 198 ILE A CA 1
ATOM 1614 C C . ILE A 1 198 ? -1.764 -3.604 2.141 1.00 98.00 198 ILE A C 1
ATOM 1616 O O . ILE A 1 198 ? -1.002 -3.063 1.344 1.00 98.00 198 ILE A O 1
ATOM 1620 N N . LEU A 1 199 ? -1.349 -4.549 2.989 1.00 98.00 199 LEU A N 1
ATOM 1621 C CA . LEU A 1 199 ? 0.026 -5.054 2.997 1.00 98.00 199 LEU A CA 1
ATOM 1622 C C . LEU A 1 199 ? 0.386 -5.744 1.677 1.00 98.00 199 LEU A C 1
ATOM 1624 O O . LEU A 1 199 ? 1.439 -5.442 1.118 1.00 98.00 199 LEU A O 1
ATOM 1628 N N . LYS A 1 200 ? -0.501 -6.596 1.146 1.00 98.25 200 LYS A N 1
ATOM 1629 C CA . LYS A 1 200 ? -0.311 -7.246 -0.162 1.00 98.25 200 LYS A CA 1
ATOM 1630 C C . LYS A 1 200 ? -0.203 -6.222 -1.289 1.00 98.25 200 LYS A C 1
ATOM 1632 O O . LYS A 1 200 ? 0.781 -6.226 -2.012 1.00 98.25 200 LYS A O 1
ATOM 1637 N N . LEU A 1 201 ? -1.139 -5.275 -1.366 1.00 98.12 201 LEU A N 1
ATOM 1638 C CA . LEU A 1 201 ? -1.122 -4.232 -2.396 1.00 98.12 201 LEU A CA 1
ATOM 1639 C C . LEU A 1 201 ? 0.123 -3.339 -2.316 1.00 98.12 201 LEU A C 1
ATOM 1641 O O . LEU A 1 201 ? 0.621 -2.893 -3.345 1.00 98.12 201 LEU A O 1
ATOM 1645 N N . LYS A 1 202 ? 0.640 -3.068 -1.111 1.00 98.12 202 LYS A N 1
ATOM 1646 C CA . LYS A 1 202 ? 1.908 -2.341 -0.943 1.00 98.12 202 LYS A CA 1
ATOM 1647 C C . LYS A 1 202 ? 3.101 -3.144 -1.459 1.00 98.12 202 LYS A C 1
ATOM 1649 O O . LYS A 1 202 ? 3.968 -2.551 -2.092 1.00 98.12 202 LYS A O 1
ATOM 1654 N N . ALA A 1 203 ? 3.141 -4.451 -1.195 1.00 98.12 203 ALA A N 1
ATOM 1655 C CA . ALA A 1 203 ? 4.180 -5.335 -1.718 1.00 98.12 203 ALA A CA 1
ATOM 1656 C C . ALA A 1 203 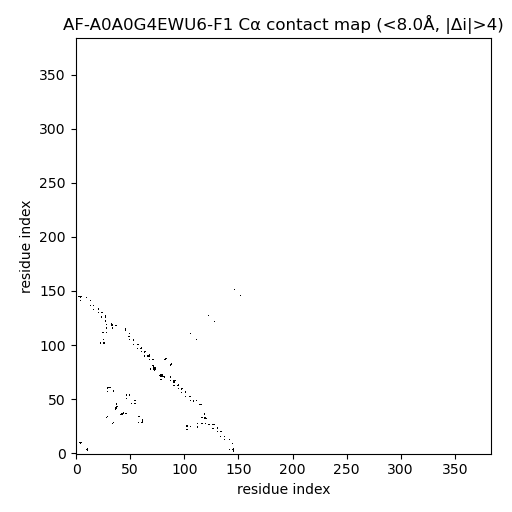? 4.114 -5.417 -3.251 1.00 98.12 203 ALA A C 1
ATOM 1658 O O . ALA A 1 203 ? 5.109 -5.139 -3.910 1.00 98.12 203 ALA A O 1
ATOM 1659 N N . ASP A 1 204 ? 2.926 -5.650 -3.817 1.00 98.00 204 ASP A N 1
ATOM 1660 C CA . ASP A 1 204 ? 2.720 -5.702 -5.269 1.00 98.00 204 ASP A CA 1
ATOM 1661 C C . ASP A 1 204 ? 3.120 -4.382 -5.947 1.00 98.00 204 ASP A C 1
ATOM 1663 O O . ASP A 1 204 ? 3.758 -4.375 -7.000 1.00 98.00 204 ASP A O 1
ATOM 1667 N N . LEU A 1 205 ? 2.778 -3.240 -5.339 1.00 98.12 205 LEU A N 1
ATOM 1668 C CA . LEU A 1 205 ? 3.174 -1.928 -5.850 1.00 98.12 205 LEU A CA 1
ATOM 1669 C C . LEU A 1 205 ? 4.698 -1.767 -5.855 1.00 98.12 205 LEU A C 1
ATOM 1671 O O . LEU A 1 205 ? 5.249 -1.249 -6.827 1.00 98.12 205 LEU A O 1
ATOM 1675 N N . GLN A 1 206 ? 5.369 -2.199 -4.787 1.00 98.06 206 GLN A N 1
ATOM 1676 C CA . GLN A 1 206 ? 6.824 -2.150 -4.686 1.00 98.06 206 GLN A CA 1
ATOM 1677 C C . GLN A 1 206 ? 7.480 -3.049 -5.744 1.00 98.06 206 GLN A C 1
ATOM 1679 O O . GLN A 1 206 ? 8.360 -2.588 -6.470 1.00 98.06 206 GLN A O 1
ATOM 1684 N N . ASP A 1 207 ? 6.985 -4.274 -5.919 1.00 98.25 207 ASP A N 1
ATOM 1685 C CA . ASP A 1 207 ? 7.469 -5.212 -6.934 1.00 98.25 207 ASP A CA 1
ATOM 1686 C C . ASP A 1 207 ? 7.278 -4.657 -8.353 1.00 98.25 207 ASP A C 1
ATOM 1688 O O . ASP A 1 207 ? 8.187 -4.706 -9.186 1.00 98.25 207 ASP A O 1
ATOM 1692 N N . VAL A 1 208 ? 6.121 -4.054 -8.650 1.00 98.25 208 VAL A N 1
ATOM 1693 C CA . VAL A 1 208 ? 5.876 -3.393 -9.942 1.00 98.25 208 VAL A CA 1
ATOM 1694 C C . VAL A 1 208 ? 6.826 -2.212 -10.144 1.00 98.25 208 VAL A C 1
ATOM 1696 O O . VAL A 1 208 ? 7.365 -2.038 -11.239 1.00 98.25 208 VAL A O 1
ATOM 1699 N N . GLN A 1 209 ? 7.077 -1.403 -9.114 1.00 98.12 209 GLN A N 1
ATOM 1700 C CA . GLN A 1 209 ? 8.028 -0.296 -9.205 1.00 98.12 209 GLN A CA 1
ATOM 1701 C C . GLN A 1 209 ? 9.453 -0.786 -9.465 1.00 98.12 209 GLN A C 1
ATOM 1703 O O . GLN A 1 209 ? 10.129 -0.248 -10.344 1.00 98.12 209 GLN A O 1
ATOM 1708 N N . ASP A 1 210 ? 9.907 -1.806 -8.745 1.00 98.00 210 ASP A N 1
ATOM 1709 C CA . ASP A 1 210 ? 11.272 -2.313 -8.856 1.00 98.00 210 ASP A CA 1
ATOM 1710 C C . ASP A 1 210 ? 11.487 -3.061 -10.175 1.00 98.00 210 ASP A C 1
ATOM 1712 O O . ASP A 1 210 ? 12.485 -2.826 -10.863 1.00 98.00 210 ASP A O 1
ATOM 1716 N N . THR A 1 211 ? 10.507 -3.852 -10.621 1.00 98.00 211 THR A N 1
ATOM 1717 C CA . THR A 1 211 ? 10.535 -4.479 -11.951 1.00 98.00 211 THR A CA 1
ATOM 1718 C C . THR A 1 211 ? 10.500 -3.445 -13.074 1.00 98.00 211 THR A C 1
ATOM 1720 O O . THR A 1 211 ? 11.216 -3.600 -14.065 1.00 98.00 211 THR A O 1
ATOM 1723 N N . THR A 1 212 ? 9.729 -2.363 -12.935 1.00 97.44 212 THR A N 1
ATOM 1724 C CA . THR A 1 212 ? 9.685 -1.281 -13.931 1.00 97.44 212 THR A CA 1
ATOM 1725 C C . THR A 1 212 ? 11.010 -0.527 -13.986 1.00 97.44 212 THR A C 1
ATOM 1727 O O . THR A 1 212 ? 11.539 -0.310 -15.076 1.00 97.44 212 THR A O 1
ATOM 1730 N N . LYS A 1 213 ? 11.599 -0.183 -12.832 1.00 97.88 213 LYS A N 1
ATOM 1731 C CA . LYS A 1 213 ? 12.931 0.443 -12.757 1.00 97.88 213 LYS A CA 1
ATOM 1732 C C . LYS A 1 213 ? 14.003 -0.449 -13.379 1.00 97.88 213 LYS A C 1
ATOM 1734 O O . LYS A 1 213 ? 14.837 0.046 -14.133 1.00 97.88 213 LYS A O 1
ATOM 1739 N N . LEU A 1 214 ? 13.973 -1.752 -13.094 1.00 97.81 214 LEU A N 1
ATOM 1740 C CA . LEU A 1 214 ? 14.909 -2.716 -13.669 1.00 97.81 214 LEU A CA 1
ATOM 1741 C C . LEU A 1 214 ? 14.760 -2.795 -15.191 1.00 97.81 214 LEU A C 1
ATOM 1743 O O . LEU A 1 214 ? 15.756 -2.685 -15.902 1.00 97.81 214 LEU A O 1
ATOM 1747 N N . LYS A 1 215 ? 13.529 -2.929 -15.701 1.00 97.25 215 LYS A N 1
ATOM 1748 C CA . LYS A 1 215 ? 13.259 -2.941 -17.147 1.00 97.25 215 LYS A CA 1
ATOM 1749 C C . LYS A 1 215 ? 13.711 -1.647 -17.815 1.00 97.25 215 LYS A C 1
ATOM 1751 O O . LYS A 1 215 ? 14.310 -1.705 -18.882 1.00 97.25 215 LYS A O 1
ATOM 1756 N N . LEU A 1 216 ? 13.465 -0.494 -17.193 1.00 97.62 216 LEU A N 1
ATOM 1757 C CA . LEU A 1 216 ? 13.901 0.796 -17.722 1.00 97.62 216 LEU A CA 1
ATOM 1758 C C . LEU A 1 216 ? 15.428 0.863 -17.840 1.00 97.62 216 LEU A C 1
ATOM 1760 O O . LEU A 1 216 ? 15.922 1.225 -18.903 1.00 97.62 216 LEU A O 1
ATOM 1764 N N . ARG A 1 217 ? 16.165 0.442 -16.802 1.00 97.56 217 ARG A N 1
ATOM 1765 C CA . ARG A 1 217 ? 17.635 0.355 -16.851 1.00 97.56 217 ARG A CA 1
ATOM 1766 C C . ARG A 1 217 ? 18.111 -0.591 -17.948 1.00 97.56 217 ARG A C 1
ATOM 1768 O O . ARG A 1 217 ? 18.947 -0.206 -18.750 1.00 97.56 217 ARG A O 1
ATOM 1775 N N . GLN A 1 218 ? 17.526 -1.785 -18.046 1.00 97.31 218 GLN A N 1
ATOM 1776 C CA . GLN A 1 218 ? 17.867 -2.740 -19.106 1.00 97.31 218 GLN A CA 1
ATOM 1777 C C . GLN A 1 218 ? 17.598 -2.176 -20.506 1.00 97.31 218 GLN A C 1
ATOM 1779 O O . GLN A 1 218 ? 18.370 -2.421 -21.430 1.00 97.31 218 GLN A O 1
ATOM 1784 N N . HIS A 1 219 ? 16.506 -1.431 -20.690 1.00 97.31 219 HIS A N 1
ATOM 1785 C CA . HIS A 1 219 ? 16.212 -0.770 -21.959 1.00 97.31 219 HIS A CA 1
ATOM 1786 C C . HIS A 1 219 ? 17.208 0.346 -22.270 1.00 97.31 219 HIS A C 1
ATOM 1788 O O . HIS A 1 219 ? 17.645 0.430 -23.414 1.00 97.31 219 HIS A O 1
ATOM 1794 N N . GLN A 1 220 ? 17.581 1.156 -21.277 1.00 97.06 220 GLN A N 1
ATOM 1795 C CA . GLN A 1 220 ? 18.603 2.194 -21.422 1.00 97.06 220 GLN A CA 1
ATOM 1796 C C . GLN A 1 220 ? 19.956 1.583 -21.791 1.00 97.06 220 GLN A C 1
ATOM 1798 O O . GLN A 1 220 ? 20.506 1.933 -22.824 1.00 97.06 220 GLN A O 1
ATOM 1803 N N . GLU A 1 221 ? 20.424 0.576 -21.052 1.00 97.06 221 GLU A N 1
ATOM 1804 C CA . GLU A 1 221 ? 21.685 -0.116 -21.347 1.00 97.06 221 GLU A CA 1
ATOM 1805 C C . GLU A 1 221 ? 21.687 -0.738 -22.750 1.00 97.06 221 GLU A C 1
ATOM 1807 O O . GLU A 1 221 ? 22.658 -0.598 -23.494 1.00 97.06 221 GLU A O 1
ATOM 1812 N N . ARG A 1 222 ? 20.591 -1.395 -23.158 1.00 96.94 222 ARG A N 1
ATOM 1813 C CA . ARG A 1 222 ? 20.444 -1.944 -24.519 1.00 96.94 222 ARG A CA 1
ATOM 1814 C C . ARG A 1 222 ? 20.430 -0.862 -25.593 1.00 96.94 222 ARG A C 1
ATOM 1816 O O . ARG A 1 222 ? 20.906 -1.101 -26.699 1.00 96.94 222 ARG A O 1
ATOM 1823 N N . PHE A 1 223 ? 19.834 0.290 -25.306 1.00 96.56 223 PHE A N 1
ATOM 1824 C CA . PHE A 1 223 ? 19.807 1.410 -26.234 1.00 96.56 223 PHE A CA 1
ATOM 1825 C C . PHE A 1 223 ? 21.199 2.029 -26.373 1.00 96.56 223 PHE A C 1
ATOM 1827 O O . PHE A 1 223 ? 21.679 2.167 -27.492 1.00 96.56 223 PHE A O 1
ATOM 1834 N N . ASP A 1 224 ? 21.877 2.296 -25.258 1.00 96.75 224 ASP A N 1
ATOM 1835 C CA . ASP A 1 224 ? 23.208 2.904 -25.223 1.00 96.75 224 ASP A CA 1
ATOM 1836 C C . ASP A 1 224 ? 24.262 2.014 -25.889 1.00 96.75 224 ASP A C 1
ATOM 1838 O O . ASP A 1 224 ? 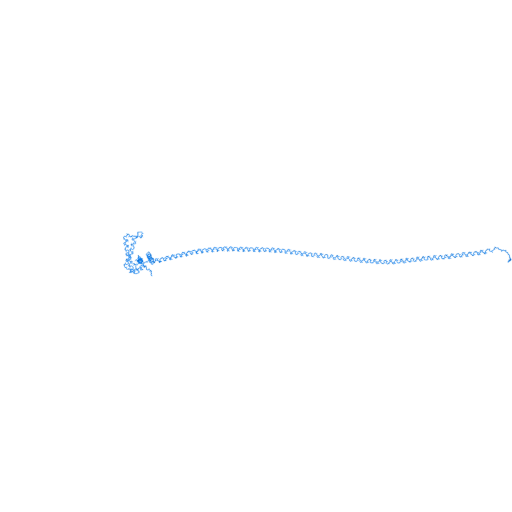25.070 2.493 -26.686 1.00 96.75 224 ASP A O 1
ATOM 1842 N N . THR A 1 225 ? 24.227 0.705 -25.615 1.00 96.81 225 THR A N 1
ATOM 1843 C CA . THR A 1 225 ? 25.105 -0.279 -26.272 1.00 96.81 225 THR A CA 1
ATOM 1844 C C . THR A 1 225 ? 24.856 -0.323 -27.774 1.00 96.81 225 THR A C 1
ATOM 1846 O O . THR A 1 225 ? 25.796 -0.188 -28.555 1.00 96.81 225 THR A O 1
ATOM 1849 N N . ARG A 1 226 ? 23.593 -0.418 -28.201 1.00 96.19 226 ARG A N 1
ATOM 1850 C CA . ARG A 1 226 ? 23.239 -0.442 -29.623 1.00 96.19 226 ARG A CA 1
ATOM 1851 C C . ARG A 1 226 ? 23.578 0.869 -30.334 1.00 96.19 226 ARG A C 1
ATOM 1853 O O . ARG A 1 226 ? 24.036 0.845 -31.474 1.00 96.19 226 ARG A O 1
ATOM 1860 N N . GLU A 1 227 ? 23.387 2.015 -29.686 1.00 95.88 227 GLU A N 1
ATOM 1861 C CA . GLU A 1 227 ? 23.838 3.303 -30.210 1.00 95.88 227 GLU A CA 1
ATOM 1862 C C . GLU A 1 227 ? 25.360 3.363 -30.334 1.00 95.88 227 GLU A C 1
ATOM 1864 O O . GLU A 1 227 ? 25.858 3.852 -31.345 1.00 95.88 227 GLU A O 1
ATOM 1869 N N . ALA A 1 228 ? 26.106 2.892 -29.331 1.00 96.44 228 ALA A N 1
ATOM 1870 C CA . ALA A 1 228 ? 27.564 2.856 -29.376 1.00 96.44 228 ALA A CA 1
ATOM 1871 C C . ALA A 1 228 ? 28.063 1.970 -30.528 1.00 96.44 228 ALA A C 1
ATOM 1873 O O . ALA A 1 228 ? 28.867 2.432 -31.336 1.00 96.44 228 ALA A O 1
ATOM 1874 N N . GLU A 1 229 ? 27.509 0.764 -30.675 1.00 96.62 229 GLU A N 1
ATOM 1875 C CA . GLU A 1 229 ? 27.802 -0.143 -31.789 1.00 96.62 229 GLU A CA 1
ATOM 1876 C C . GLU A 1 229 ? 27.462 0.484 -33.146 1.00 96.62 229 GLU A C 1
ATOM 1878 O O . GLU A 1 229 ? 28.237 0.387 -34.099 1.00 96.62 229 GLU A O 1
ATOM 1883 N N . HIS A 1 230 ? 26.302 1.136 -33.273 1.00 96.31 230 HIS A N 1
ATOM 1884 C CA . HIS A 1 230 ? 25.935 1.824 -34.507 1.00 96.31 230 HIS A CA 1
ATOM 1885 C C . HIS A 1 230 ? 26.885 2.986 -34.801 1.00 96.31 230 HIS A C 1
ATOM 1887 O O . HIS A 1 230 ? 27.363 3.089 -35.930 1.00 96.31 230 HIS A O 1
ATOM 1893 N N . ARG A 1 231 ? 27.206 3.823 -33.807 1.00 96.56 231 ARG A N 1
ATOM 1894 C CA . ARG A 1 231 ? 28.166 4.927 -33.947 1.00 96.56 231 ARG A CA 1
ATOM 1895 C C . ARG A 1 231 ? 29.531 4.424 -34.407 1.00 96.56 231 ARG A C 1
ATOM 1897 O O . ARG A 1 231 ? 30.084 4.982 -35.350 1.00 96.56 231 ARG A O 1
ATOM 1904 N N . GLU A 1 232 ? 30.048 3.361 -33.797 1.00 96.75 232 GLU A N 1
ATOM 1905 C CA . GLU A 1 232 ? 31.335 2.773 -34.175 1.00 96.75 232 GLU A CA 1
ATOM 1906 C C . GLU A 1 232 ? 31.300 2.201 -35.599 1.00 96.75 232 GLU A C 1
ATOM 1908 O O . GLU A 1 232 ? 32.170 2.507 -36.414 1.00 96.75 232 GLU A O 1
ATOM 1913 N N . ASN A 1 233 ? 30.252 1.449 -35.946 1.00 96.94 233 ASN A N 1
ATOM 1914 C CA . ASN A 1 233 ? 30.084 0.896 -37.290 1.00 96.94 233 ASN A CA 1
ATOM 1915 C C . ASN A 1 233 ? 29.967 1.983 -38.367 1.00 96.94 233 ASN A C 1
ATOM 1917 O O . ASN A 1 233 ? 30.537 1.836 -39.450 1.00 96.94 233 ASN A O 1
ATOM 1921 N N . TYR A 1 234 ? 29.228 3.065 -38.100 1.00 95.69 234 TYR A N 1
ATOM 1922 C CA . TYR A 1 234 ? 29.126 4.193 -39.027 1.00 95.69 234 TYR A CA 1
ATOM 1923 C C . TYR A 1 234 ? 30.456 4.919 -39.167 1.00 95.69 234 TYR A C 1
ATOM 1925 O O . TYR A 1 234 ? 30.862 5.182 -40.294 1.00 95.69 234 TYR A O 1
ATOM 1933 N N . LYS A 1 235 ? 31.165 5.159 -38.060 1.00 97.19 235 LYS A N 1
ATOM 1934 C CA . LYS A 1 235 ? 32.496 5.769 -38.087 1.00 97.19 235 LYS A CA 1
ATOM 1935 C C . LYS A 1 235 ? 33.478 4.929 -38.906 1.00 97.19 235 LYS A C 1
ATOM 1937 O O . LYS A 1 235 ? 34.168 5.465 -39.765 1.00 97.19 235 LYS A O 1
ATOM 1942 N N . ARG A 1 236 ? 33.484 3.603 -38.724 1.00 96.81 236 ARG A N 1
ATOM 1943 C CA . ARG A 1 236 ? 34.335 2.697 -39.509 1.00 96.81 236 ARG A CA 1
ATOM 1944 C C . ARG A 1 236 ? 34.002 2.747 -41.001 1.00 96.81 236 ARG A C 1
ATOM 1946 O O . ARG A 1 236 ? 34.905 2.871 -41.821 1.00 96.81 236 ARG A O 1
ATOM 1953 N N . LYS A 1 237 ? 32.714 2.695 -41.360 1.00 96.56 237 LYS A N 1
ATOM 1954 C CA . LYS A 1 237 ? 32.270 2.824 -42.760 1.00 96.56 237 LYS A CA 1
ATOM 1955 C C . LYS A 1 237 ? 32.636 4.178 -43.358 1.00 96.56 237 LYS A C 1
ATOM 1957 O O . LYS A 1 237 ? 33.005 4.246 -44.525 1.00 96.56 237 LYS A O 1
ATOM 1962 N N . GLU A 1 238 ? 32.520 5.248 -42.580 1.00 96.00 238 GLU A N 1
ATOM 1963 C CA . GLU A 1 238 ? 32.918 6.583 -43.009 1.00 96.00 238 GLU A CA 1
ATOM 1964 C C . GLU A 1 238 ? 34.422 6.631 -43.299 1.00 96.00 238 GLU A C 1
ATOM 1966 O O . GLU A 1 238 ? 34.814 7.075 -44.375 1.00 96.00 238 GLU A O 1
ATOM 1971 N N . GLU A 1 239 ? 35.258 6.096 -42.407 1.00 96.62 239 GLU A N 1
ATOM 1972 C CA . GLU A 1 239 ? 36.707 5.993 -42.611 1.00 96.62 239 GLU A CA 1
ATOM 1973 C C . GLU A 1 239 ? 37.065 5.129 -43.837 1.00 96.62 239 GLU A C 1
ATOM 1975 O O . GLU A 1 239 ? 37.932 5.508 -44.628 1.00 96.62 239 GLU A O 1
ATOM 1980 N N . GLU A 1 240 ? 36.390 3.991 -44.037 1.00 96.50 240 GLU A N 1
ATOM 1981 C CA . GLU A 1 240 ? 36.551 3.124 -45.216 1.00 96.50 240 GLU A CA 1
ATOM 1982 C C . GLU A 1 240 ? 36.200 3.870 -46.518 1.00 96.50 240 GLU A C 1
ATOM 1984 O O . GLU A 1 240 ? 36.982 3.868 -47.472 1.00 96.50 240 GLU A O 1
ATOM 1989 N N . LEU A 1 241 ? 35.056 4.562 -46.555 1.00 96.19 241 LEU A N 1
ATOM 1990 C CA . LEU A 1 241 ? 34.625 5.338 -47.720 1.00 96.19 241 LEU A CA 1
ATOM 1991 C C . LEU A 1 241 ? 35.539 6.538 -47.982 1.00 96.19 241 LEU A C 1
ATOM 1993 O O . LEU A 1 241 ? 35.848 6.827 -49.137 1.00 96.19 241 LEU A O 1
ATOM 1997 N N . GLN A 1 242 ? 36.006 7.225 -46.940 1.00 96.81 242 GLN A N 1
ATOM 1998 C CA . GLN A 1 242 ? 36.958 8.326 -47.078 1.00 96.81 242 GLN A CA 1
ATOM 1999 C C . GLN A 1 242 ? 38.285 7.847 -47.681 1.00 96.81 242 GLN A C 1
ATOM 2001 O O . GLN A 1 242 ? 38.808 8.506 -48.584 1.00 96.81 242 GLN A O 1
ATOM 2006 N N . LYS A 1 243 ? 38.796 6.683 -47.252 1.00 96.56 243 LYS A N 1
ATOM 2007 C CA . LYS A 1 243 ? 39.979 6.049 -47.860 1.00 96.56 243 LYS A CA 1
ATOM 2008 C C . LYS A 1 243 ? 39.738 5.709 -49.329 1.00 96.56 243 LYS A C 1
ATOM 2010 O O . LYS A 1 243 ? 40.525 6.128 -50.172 1.00 96.56 243 LYS A O 1
ATOM 2015 N N . ALA A 1 244 ? 38.615 5.067 -49.655 1.00 96.38 244 ALA A N 1
ATOM 2016 C CA . ALA A 1 244 ? 38.267 4.737 -51.038 1.00 96.38 244 ALA A CA 1
ATOM 2017 C C . ALA A 1 244 ? 38.143 5.990 -51.928 1.00 96.38 244 ALA A C 1
ATOM 2019 O O . ALA A 1 244 ? 38.621 6.007 -53.062 1.00 96.38 244 ALA A O 1
ATOM 2020 N N . ILE A 1 245 ? 37.552 7.076 -51.415 1.00 96.50 245 ILE A N 1
ATOM 2021 C CA . ILE A 1 245 ? 37.482 8.364 -52.119 1.00 96.50 245 ILE A CA 1
ATOM 2022 C C . ILE A 1 245 ? 38.887 8.927 -52.361 1.00 96.50 245 ILE A C 1
ATOM 2024 O O . ILE A 1 245 ? 39.153 9.439 -53.451 1.00 96.50 245 ILE A O 1
ATOM 2028 N N . ALA A 1 246 ? 39.780 8.868 -51.370 1.00 96.56 246 ALA A N 1
ATOM 2029 C CA . ALA A 1 246 ? 41.151 9.350 -51.508 1.00 96.56 246 ALA A CA 1
ATOM 2030 C C . ALA A 1 246 ? 41.936 8.538 -52.552 1.00 96.56 246 ALA A C 1
ATOM 2032 O O . ALA A 1 246 ? 42.552 9.127 -53.443 1.00 96.56 246 ALA A O 1
ATOM 2033 N N . GLU A 1 247 ? 41.838 7.209 -52.504 1.00 96.12 247 GLU A N 1
ATOM 2034 C CA . GLU A 1 247 ? 42.456 6.295 -53.469 1.00 96.12 247 GLU A CA 1
ATOM 2035 C C . GLU A 1 247 ? 41.937 6.535 -54.890 1.00 96.12 247 GLU A C 1
ATOM 2037 O O . GLU A 1 247 ? 42.730 6.711 -55.815 1.00 96.12 247 GLU A O 1
ATOM 2042 N N . LEU A 1 248 ? 40.616 6.635 -55.077 1.00 96.38 248 LEU A N 1
ATOM 2043 C CA . LEU A 1 248 ? 40.017 6.922 -56.383 1.00 96.38 248 LEU A CA 1
ATOM 2044 C C . LEU A 1 248 ? 40.421 8.300 -56.912 1.00 96.38 248 LEU A C 1
ATOM 2046 O O . LEU A 1 248 ? 40.701 8.441 -58.103 1.00 96.38 248 LEU A O 1
ATOM 2050 N N . LYS A 1 249 ? 40.488 9.324 -56.050 1.00 96.44 249 LYS A N 1
ATOM 2051 C CA . LYS A 1 249 ? 40.992 10.651 -56.436 1.00 96.44 249 LYS A CA 1
ATOM 2052 C C . LYS A 1 249 ? 42.441 10.570 -56.906 1.00 96.44 249 LYS A C 1
ATOM 2054 O O . LYS A 1 249 ? 42.765 11.146 -57.943 1.00 96.44 249 LYS A O 1
ATOM 2059 N N . GLN A 1 250 ? 43.293 9.847 -56.183 1.00 96.12 250 GLN A N 1
ATOM 2060 C CA . GLN A 1 250 ? 44.696 9.670 -56.545 1.00 96.12 250 GLN A CA 1
ATOM 2061 C C . GLN A 1 250 ? 44.854 8.872 -57.846 1.00 96.12 250 GLN A C 1
ATOM 2063 O O . GLN A 1 250 ? 45.602 9.288 -58.729 1.00 96.12 250 GLN A O 1
ATOM 2068 N N . ALA A 1 251 ? 44.103 7.782 -58.016 1.00 95.81 251 ALA A N 1
ATOM 2069 C CA . ALA A 1 251 ? 44.091 6.989 -59.242 1.00 95.81 251 ALA A CA 1
ATOM 2070 C C . ALA A 1 251 ? 43.636 7.819 -60.453 1.00 95.81 251 ALA A C 1
ATOM 2072 O O . ALA A 1 251 ? 44.265 7.770 -61.507 1.00 95.81 251 ALA A O 1
ATOM 2073 N N . ASN A 1 252 ? 42.594 8.639 -60.297 1.00 95.50 252 ASN A N 1
ATOM 2074 C CA . ASN A 1 252 ? 42.090 9.509 -61.361 1.00 95.50 252 ASN A CA 1
ATOM 2075 C C . ASN A 1 252 ? 43.090 10.631 -61.703 1.00 95.50 252 ASN A C 1
ATOM 2077 O O . ASN A 1 252 ? 43.305 10.929 -62.875 1.00 95.50 252 ASN A O 1
ATOM 2081 N N . LEU A 1 253 ? 43.760 11.217 -60.703 1.00 96.38 253 LEU A N 1
ATOM 2082 C CA . LEU A 1 253 ? 44.858 12.168 -60.927 1.00 96.38 253 LEU A CA 1
ATOM 2083 C C . LEU A 1 253 ? 46.010 11.531 -61.712 1.00 96.38 253 LEU A C 1
ATOM 2085 O O . LEU A 1 253 ? 46.487 12.126 -62.679 1.00 96.38 253 LEU A O 1
ATOM 2089 N N . ASN A 1 254 ? 46.421 10.320 -61.331 1.00 95.00 254 ASN A N 1
ATOM 2090 C CA . ASN A 1 254 ? 47.467 9.579 -62.030 1.00 95.00 254 ASN A CA 1
ATOM 2091 C C . ASN A 1 254 ? 47.055 9.265 -63.471 1.00 95.00 254 ASN A C 1
ATOM 2093 O O . ASN A 1 254 ? 47.819 9.561 -64.382 1.00 95.00 254 ASN A O 1
ATOM 2097 N N . LEU A 1 255 ? 45.834 8.765 -63.690 1.00 95.25 255 LEU A N 1
ATOM 2098 C CA . LEU A 1 255 ? 45.307 8.465 -65.023 1.00 95.25 255 LEU A CA 1
ATOM 2099 C C . LEU A 1 255 ? 45.238 9.714 -65.912 1.00 95.25 255 LEU A C 1
ATOM 2101 O O . LEU A 1 255 ? 45.602 9.668 -67.083 1.00 95.25 255 LEU A O 1
ATOM 2105 N N . LYS A 1 256 ? 44.803 10.856 -65.364 1.00 95.19 256 LYS A N 1
ATOM 2106 C CA . LYS A 1 256 ? 44.814 12.135 -66.090 1.00 95.19 256 LYS A CA 1
ATOM 2107 C C . LYS A 1 256 ? 46.228 12.555 -66.470 1.00 95.19 256 LYS A C 1
ATOM 2109 O O . LYS A 1 256 ? 46.430 13.065 -67.567 1.00 95.19 256 LYS A O 1
ATOM 2114 N N . LYS A 1 257 ? 47.196 12.363 -65.571 1.00 95.56 257 LYS A N 1
ATOM 2115 C CA . LYS A 1 257 ? 48.599 12.689 -65.829 1.00 95.56 257 LYS A CA 1
ATOM 2116 C C . LYS A 1 257 ? 49.183 11.790 -66.920 1.00 95.56 257 LYS A C 1
ATOM 2118 O O . LYS A 1 257 ? 49.718 12.326 -67.883 1.00 95.56 257 LYS A O 1
ATOM 2123 N N . THR A 1 258 ? 49.023 10.469 -66.816 1.00 94.94 258 THR A N 1
ATOM 2124 C CA . THR A 1 258 ? 49.522 9.522 -67.828 1.00 94.94 258 THR A CA 1
ATOM 2125 C C . THR A 1 258 ? 48.849 9.746 -69.175 1.00 94.94 258 THR A C 1
ATOM 2127 O O . THR A 1 258 ? 49.537 9.852 -70.180 1.00 94.94 258 THR A O 1
ATOM 2130 N N . SER A 1 259 ? 47.525 9.930 -69.205 1.00 93.25 259 SER A N 1
ATOM 2131 C CA . SER A 1 259 ? 46.793 10.230 -70.440 1.00 93.25 259 SER A CA 1
ATOM 2132 C C . SER A 1 259 ? 47.259 11.539 -71.079 1.00 93.25 259 SER A C 1
ATOM 2134 O O . SER A 1 259 ? 47.428 11.593 -72.293 1.00 93.25 259 SER A O 1
ATOM 2136 N N . LYS A 1 260 ? 47.532 12.581 -70.282 1.00 94.69 260 LYS A N 1
ATOM 2137 C CA . LYS A 1 260 ? 48.091 13.840 -70.788 1.00 94.69 260 LYS A CA 1
ATOM 2138 C C . LYS A 1 260 ? 49.505 13.655 -71.346 1.00 94.69 260 LYS A C 1
ATOM 2140 O O . LYS A 1 260 ? 49.808 14.192 -72.405 1.00 94.69 260 LYS A O 1
ATOM 2145 N N . GLU A 1 261 ? 50.364 12.904 -70.662 1.00 94.69 261 GLU A N 1
ATOM 2146 C CA . GLU A 1 261 ? 51.723 12.596 -71.131 1.00 94.69 261 GLU A CA 1
ATOM 2147 C C . GLU A 1 261 ? 51.704 11.773 -72.430 1.00 94.69 261 GLU A C 1
ATOM 2149 O O . GLU A 1 261 ? 52.449 12.075 -73.366 1.00 94.69 261 GLU A O 1
ATOM 2154 N N . GLU A 1 262 ? 50.815 10.782 -72.527 1.00 93.88 262 GLU A N 1
ATOM 2155 C CA . GLU A 1 262 ? 50.571 9.996 -73.739 1.00 93.88 262 GLU A CA 1
ATOM 2156 C C . GLU A 1 262 ? 50.050 10.871 -74.882 1.00 93.88 262 GLU A C 1
ATOM 2158 O O . GLU A 1 262 ? 50.584 10.817 -75.993 1.00 93.88 262 GLU A O 1
ATOM 2163 N N . GLU A 1 263 ? 49.055 11.722 -74.619 1.00 94.69 263 GLU A N 1
ATOM 2164 C CA . GLU A 1 263 ? 48.506 12.654 -75.602 1.00 94.69 263 GLU A CA 1
ATOM 2165 C C . GLU A 1 263 ? 49.585 13.626 -76.102 1.00 94.69 263 GLU A C 1
ATOM 2167 O O . GLU A 1 263 ? 49.736 13.825 -77.308 1.00 94.69 263 GLU A O 1
ATOM 2172 N N . GLU A 1 264 ? 50.379 14.212 -75.204 1.00 93.94 264 GLU A N 1
ATOM 2173 C CA . GLU A 1 264 ? 51.500 15.082 -75.563 1.00 93.94 264 GLU A CA 1
ATOM 2174 C C . GLU A 1 264 ? 52.563 14.335 -76.378 1.00 93.94 264 GLU A C 1
ATOM 2176 O O . GLU A 1 264 ? 53.086 14.878 -77.357 1.00 93.94 264 GLU A O 1
ATOM 2181 N N . GLY A 1 265 ? 52.864 13.086 -76.015 1.00 92.81 265 GLY A N 1
ATOM 2182 C CA . GLY A 1 265 ? 53.762 12.207 -76.759 1.00 92.81 265 GLY A CA 1
ATOM 2183 C C . GLY A 1 265 ? 53.267 11.946 -78.182 1.00 92.81 265 GLY A C 1
ATOM 2184 O O . GLY A 1 265 ? 54.024 12.114 -79.143 1.00 92.81 265 GLY A O 1
ATOM 2185 N N . LEU A 1 266 ? 51.985 11.611 -78.339 1.00 93.50 266 LEU A N 1
ATOM 2186 C CA . LEU A 1 266 ? 51.345 11.418 -79.640 1.00 93.50 266 LEU A CA 1
ATOM 2187 C C . LEU A 1 266 ? 51.304 12.716 -80.452 1.00 93.50 266 LEU A C 1
ATOM 2189 O O . LEU A 1 266 ? 51.654 12.698 -81.630 1.00 93.50 266 LEU A O 1
ATOM 2193 N N . ARG A 1 267 ? 50.968 13.859 -79.838 1.00 94.00 267 ARG A N 1
ATOM 2194 C CA . ARG A 1 267 ? 51.002 15.177 -80.497 1.00 94.00 267 ARG A CA 1
ATOM 2195 C C . ARG A 1 267 ? 52.405 15.522 -81.000 1.00 94.00 267 ARG A C 1
ATOM 2197 O O . ARG A 1 267 ? 52.536 16.048 -82.102 1.00 94.00 267 ARG A O 1
ATOM 2204 N N . LYS A 1 268 ? 53.457 15.229 -80.226 1.00 94.44 268 LYS A N 1
ATOM 2205 C CA . LYS A 1 268 ? 54.855 15.427 -80.651 1.00 94.44 268 LYS A CA 1
ATOM 2206 C C . LYS A 1 268 ? 55.214 14.521 -81.828 1.00 94.44 268 LYS A C 1
ATOM 2208 O O . LYS A 1 268 ? 55.739 15.024 -82.816 1.00 94.44 268 LYS A O 1
ATOM 2213 N N . ARG A 1 269 ? 54.894 13.222 -81.758 1.00 93.31 269 ARG A N 1
ATOM 2214 C CA . ARG A 1 269 ? 55.127 12.272 -82.865 1.00 93.31 269 ARG A CA 1
ATOM 2215 C C . ARG A 1 269 ? 54.382 12.682 -84.131 1.00 93.31 269 ARG A C 1
ATOM 2217 O O . ARG A 1 269 ? 54.986 12.690 -85.194 1.00 93.31 269 ARG A O 1
ATOM 2224 N N . LYS A 1 270 ? 53.115 13.090 -84.001 1.00 94.56 270 LYS A N 1
ATOM 2225 C CA . LYS A 1 270 ? 52.315 13.636 -85.102 1.00 94.56 270 LYS A CA 1
ATOM 2226 C C . LYS A 1 270 ? 53.016 14.834 -85.747 1.00 94.56 270 LYS A C 1
ATOM 2228 O O . LYS A 1 270 ? 53.223 14.809 -86.947 1.00 94.56 270 LYS A O 1
ATOM 2233 N N . LYS A 1 271 ? 53.452 15.826 -84.960 1.00 94.25 271 LYS A N 1
ATOM 2234 C CA . LYS A 1 271 ? 54.176 17.001 -85.484 1.00 94.25 271 LYS A CA 1
ATOM 2235 C C . LYS A 1 271 ? 55.485 16.644 -86.192 1.00 94.25 271 LYS A C 1
ATOM 2237 O O . LYS A 1 271 ? 55.857 17.325 -87.138 1.00 94.25 271 LYS A O 1
ATOM 2242 N N . ILE A 1 272 ? 56.214 15.637 -85.705 1.00 93.62 272 ILE A N 1
ATOM 2243 C CA . ILE A 1 272 ? 57.442 15.162 -86.361 1.00 93.62 272 ILE A CA 1
ATOM 2244 C C . ILE A 1 272 ? 57.087 14.517 -87.702 1.00 93.62 272 ILE A C 1
ATOM 2246 O O . ILE A 1 272 ? 57.626 14.929 -88.718 1.00 93.62 272 ILE A O 1
ATOM 2250 N N . ALA A 1 273 ? 56.122 13.594 -87.715 1.00 92.50 273 ALA A N 1
ATOM 2251 C CA . ALA A 1 273 ? 55.666 12.945 -88.940 1.00 92.50 273 ALA A CA 1
ATOM 2252 C C . ALA A 1 273 ? 55.108 13.947 -89.967 1.00 92.50 273 ALA A C 1
ATOM 2254 O O . ALA A 1 273 ? 55.413 13.829 -91.147 1.00 92.50 273 ALA A O 1
ATOM 2255 N N . GLU A 1 274 ? 54.342 14.956 -89.534 1.00 92.62 274 GLU A N 1
ATOM 2256 C CA . GLU A 1 274 ? 53.866 16.048 -90.398 1.00 92.62 274 GLU A CA 1
ATOM 2257 C C . GLU A 1 274 ? 55.041 16.801 -91.035 1.00 92.62 274 GLU A C 1
ATOM 2259 O O . GLU A 1 274 ? 55.064 16.957 -92.250 1.00 92.62 274 GLU A O 1
ATOM 2264 N N . LYS A 1 275 ? 56.057 17.183 -90.249 1.00 93.44 275 LYS A N 1
ATOM 2265 C CA . LYS A 1 275 ? 57.267 17.844 -90.769 1.00 93.44 275 LYS A CA 1
ATOM 2266 C C . LYS A 1 275 ? 58.084 16.965 -91.713 1.00 93.44 275 LYS A C 1
ATOM 2268 O O . LYS A 1 275 ? 58.669 17.478 -92.663 1.00 93.44 275 LYS A O 1
ATOM 2273 N N . ASP A 1 276 ? 58.172 15.668 -91.437 1.00 92.69 276 ASP A N 1
ATOM 2274 C CA . ASP A 1 276 ? 58.889 14.723 -92.295 1.00 92.69 276 ASP A CA 1
ATOM 2275 C C . ASP A 1 276 ? 58.161 14.550 -93.634 1.00 92.69 276 ASP A C 1
ATOM 2277 O O . ASP A 1 276 ? 58.804 14.548 -94.681 1.00 92.69 276 ASP A O 1
ATOM 2281 N N . VAL A 1 277 ? 56.823 14.484 -93.620 1.00 93.12 277 VAL A N 1
ATOM 2282 C CA . VAL A 1 277 ? 55.996 14.479 -94.836 1.00 93.12 277 VAL A CA 1
ATOM 2283 C C . VAL A 1 277 ? 56.123 15.803 -95.590 1.00 93.12 277 VAL A C 1
ATOM 2285 O O . VAL A 1 277 ? 56.328 15.775 -96.797 1.00 93.12 277 VAL A O 1
ATOM 2288 N N . GLU A 1 278 ? 56.061 16.951 -94.909 1.00 93.06 278 GLU A N 1
ATOM 2289 C CA . GLU A 1 278 ? 56.282 18.270 -95.523 1.00 93.06 278 GLU A CA 1
ATOM 2290 C C . GLU A 1 278 ? 57.651 18.350 -96.208 1.00 93.06 278 GLU A C 1
ATOM 2292 O O . GLU A 1 278 ? 57.746 18.827 -97.337 1.00 93.06 278 GLU A O 1
ATOM 2297 N N . ARG A 1 279 ? 58.708 17.843 -95.559 1.00 93.62 279 ARG A N 1
ATOM 2298 C CA . ARG A 1 279 ? 60.046 17.772 -96.157 1.00 93.62 279 ARG A CA 1
ATOM 2299 C C . ARG A 1 279 ? 60.065 16.857 -97.376 1.00 93.62 279 ARG A C 1
ATOM 2301 O O . ARG A 1 279 ? 60.589 17.259 -98.404 1.00 93.62 279 ARG A O 1
ATOM 2308 N N . LEU A 1 280 ? 59.487 15.660 -97.273 1.00 94.31 280 LEU A N 1
ATOM 2309 C CA . LEU A 1 280 ? 59.448 14.700 -98.377 1.00 94.31 280 LEU A CA 1
ATOM 2310 C C . LEU A 1 280 ? 58.694 15.265 -99.589 1.00 94.31 280 LEU A C 1
ATOM 2312 O O . LEU A 1 280 ? 59.132 15.074 -100.719 1.00 94.31 280 LEU A O 1
ATOM 2316 N N . ILE A 1 281 ? 57.584 15.972 -99.355 1.00 92.44 281 ILE A N 1
ATOM 2317 C CA . ILE A 1 281 ? 56.837 16.674 -100.403 1.00 92.44 281 ILE A CA 1
ATOM 2318 C C . ILE A 1 281 ? 57.707 17.773 -101.016 1.00 92.44 281 ILE A C 1
ATOM 2320 O O . ILE A 1 281 ? 57.817 17.825 -102.232 1.00 92.44 281 ILE A O 1
ATOM 2324 N N . ALA A 1 282 ? 58.372 18.603 -100.207 1.00 92.94 282 ALA A N 1
ATOM 2325 C CA . ALA A 1 282 ? 59.237 19.668 -100.715 1.00 92.94 282 ALA A CA 1
ATOM 2326 C C . ALA A 1 282 ? 60.418 19.133 -101.547 1.00 92.94 282 ALA A C 1
ATOM 2328 O O . ALA A 1 282 ? 60.739 19.700 -102.591 1.00 92.94 282 ALA A O 1
ATOM 2329 N N . ASP A 1 283 ? 61.046 18.039 -101.107 1.00 93.06 283 ASP A N 1
ATOM 2330 C CA . ASP A 1 283 ? 62.117 17.364 -101.844 1.00 93.06 283 ASP A CA 1
ATOM 2331 C C . ASP A 1 283 ? 61.580 16.767 -103.156 1.00 93.06 283 ASP A C 1
ATOM 2333 O O . ASP A 1 283 ? 62.187 16.953 -104.208 1.00 93.06 283 ASP A O 1
ATOM 2337 N N . TYR A 1 284 ? 60.409 16.119 -103.126 1.00 94.44 284 TYR A N 1
ATOM 2338 C CA . TYR A 1 284 ? 59.752 15.595 -104.326 1.00 94.44 284 TYR A CA 1
ATOM 2339 C C . TYR A 1 284 ? 59.375 16.705 -105.316 1.00 94.44 284 TYR A C 1
ATOM 2341 O O . TYR A 1 284 ? 59.649 16.578 -106.507 1.00 94.44 284 TYR A O 1
ATOM 2349 N N . ASP A 1 285 ? 58.778 17.802 -104.847 1.00 94.44 285 ASP A N 1
ATOM 2350 C CA . ASP A 1 285 ? 58.400 18.946 -105.680 1.00 94.44 285 ASP A CA 1
ATOM 2351 C C . ASP A 1 285 ? 59.633 19.591 -106.321 1.00 94.44 285 ASP A C 1
ATOM 2353 O O . ASP A 1 285 ? 59.612 19.948 -107.504 1.00 94.44 285 ASP A O 1
ATOM 2357 N N . ARG A 1 286 ? 60.738 19.691 -105.573 1.00 93.88 286 ARG A N 1
ATOM 2358 C CA . ARG A 1 286 ? 62.024 20.159 -106.094 1.00 93.88 286 ARG A CA 1
ATOM 2359 C C . ARG A 1 286 ? 62.567 19.220 -107.166 1.00 93.88 286 ARG A C 1
ATOM 2361 O O . ARG A 1 286 ? 62.842 19.680 -108.269 1.00 93.88 286 ARG A O 1
ATOM 2368 N N . ASP A 1 287 ? 62.641 17.922 -106.885 1.00 93.88 287 ASP A N 1
ATOM 2369 C CA . ASP A 1 287 ? 63.098 16.911 -107.842 1.00 93.88 287 ASP A CA 1
ATOM 2370 C C . ASP A 1 287 ? 62.234 16.893 -109.111 1.00 93.88 287 ASP A C 1
ATOM 2372 O O . ASP A 1 287 ? 62.748 16.748 -110.220 1.00 93.88 287 ASP A O 1
ATOM 2376 N N . MET A 1 288 ? 60.915 17.049 -108.980 1.00 93.44 288 MET A N 1
ATOM 2377 C CA . MET A 1 288 ? 60.000 17.137 -110.117 1.00 93.44 288 MET A CA 1
ATOM 2378 C C . MET A 1 288 ? 60.202 18.422 -110.919 1.00 93.44 288 MET A C 1
ATOM 2380 O O . MET A 1 288 ? 60.149 18.377 -112.149 1.00 93.44 288 MET A O 1
ATOM 2384 N N . THR A 1 289 ? 60.479 19.546 -110.258 1.00 92.62 289 THR A N 1
ATOM 2385 C CA . THR A 1 289 ? 60.813 20.817 -110.919 1.00 92.62 289 THR A CA 1
ATOM 2386 C C . THR A 1 289 ? 62.143 20.704 -111.669 1.00 92.62 289 THR A C 1
ATOM 2388 O O . THR A 1 289 ? 62.223 21.073 -112.841 1.00 92.62 289 THR A O 1
ATOM 2391 N N . ASP A 1 290 ? 63.165 20.106 -111.057 1.00 91.81 290 ASP A N 1
ATOM 2392 C CA . ASP A 1 290 ? 64.473 19.858 -111.676 1.00 91.81 290 ASP A CA 1
ATOM 2393 C C . ASP A 1 290 ? 64.351 18.883 -112.867 1.00 91.81 290 ASP A C 1
ATOM 2395 O O . ASP A 1 290 ? 64.924 19.095 -113.940 1.00 91.81 290 ASP A O 1
ATOM 2399 N N . LYS A 1 291 ? 63.530 17.832 -112.750 1.00 91.50 291 LYS A N 1
ATOM 2400 C CA . LYS A 1 291 ? 63.219 16.932 -113.876 1.00 91.50 291 LYS A CA 1
ATOM 2401 C C . LYS A 1 291 ? 62.442 17.622 -114.993 1.00 91.50 291 LYS A C 1
ATOM 2403 O O . LYS A 1 291 ? 62.706 17.359 -116.160 1.00 91.50 291 LYS A O 1
ATOM 2408 N N . THR A 1 292 ? 61.499 18.498 -114.660 1.00 90.75 292 THR A N 1
ATOM 2409 C CA . THR A 1 292 ? 60.718 19.236 -115.663 1.00 90.75 292 THR A CA 1
ATOM 2410 C C . THR A 1 292 ? 61.603 20.232 -116.403 1.00 90.75 292 THR A C 1
ATOM 2412 O O . THR A 1 292 ? 61.625 20.224 -117.625 1.00 90.75 292 THR A O 1
ATOM 2415 N N . THR A 1 293 ? 62.439 20.990 -115.692 1.00 90.81 293 THR A N 1
ATOM 2416 C CA . THR A 1 293 ? 63.397 21.919 -116.316 1.00 90.81 293 THR A CA 1
ATOM 2417 C C . THR A 1 293 ? 64.436 21.198 -117.175 1.00 90.81 293 THR A C 1
ATOM 2419 O O . THR A 1 293 ? 64.765 21.662 -118.262 1.00 90.81 293 THR A O 1
ATOM 2422 N N . THR A 1 294 ? 64.945 20.039 -116.747 1.00 89.94 294 THR A N 1
ATOM 2423 C CA . THR A 1 294 ? 65.845 19.227 -117.588 1.00 89.94 294 THR A CA 1
ATOM 2424 C C . THR A 1 294 ? 65.134 18.634 -118.805 1.00 89.94 294 THR A C 1
ATOM 2426 O O . THR A 1 294 ? 65.713 18.624 -119.895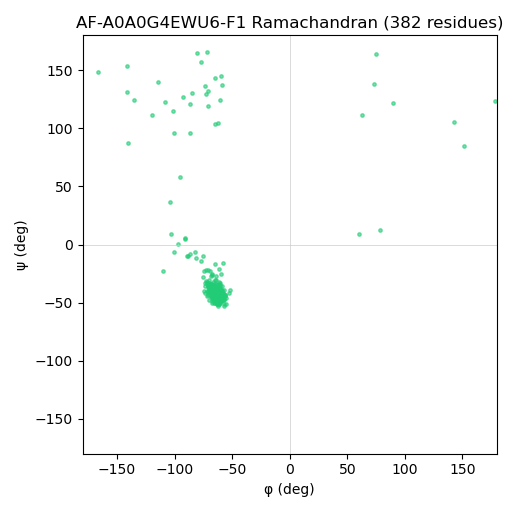 1.00 89.94 294 THR A O 1
ATOM 2429 N N . LEU A 1 295 ? 63.882 18.187 -118.672 1.00 89.94 295 LEU A N 1
ATOM 2430 C CA . LEU A 1 295 ? 63.052 17.789 -119.813 1.00 89.94 295 LEU A CA 1
ATOM 2431 C C . LEU A 1 295 ? 62.826 18.954 -120.779 1.00 89.94 295 LEU A C 1
ATOM 2433 O O . LEU A 1 295 ? 63.009 18.770 -121.977 1.00 89.94 295 LEU A O 1
ATOM 2437 N N . ASP A 1 296 ? 62.516 20.147 -120.285 1.00 90.69 296 ASP A N 1
ATOM 2438 C CA . ASP A 1 296 ? 62.330 21.338 -121.114 1.00 90.69 296 ASP A CA 1
ATOM 2439 C C . ASP A 1 296 ? 63.633 21.717 -121.831 1.00 90.69 296 ASP A C 1
ATOM 2441 O O . ASP A 1 296 ? 63.639 21.843 -123.052 1.00 90.69 296 ASP A O 1
ATOM 2445 N N . ASN A 1 297 ? 64.768 21.763 -121.125 1.00 89.75 297 ASN A N 1
ATOM 2446 C CA . ASN A 1 297 ? 66.084 22.049 -121.714 1.00 89.75 297 ASN A CA 1
ATOM 2447 C C . ASN A 1 297 ? 66.492 21.018 -122.782 1.00 89.75 297 ASN A C 1
ATOM 2449 O O . ASN A 1 297 ? 67.043 21.365 -123.832 1.00 89.75 297 ASN A O 1
ATOM 2453 N N . THR A 1 298 ? 66.249 19.728 -122.525 1.00 87.94 298 THR A N 1
ATOM 2454 C CA . THR A 1 298 ? 66.509 18.667 -123.514 1.00 87.94 298 THR A CA 1
ATOM 2455 C C . THR A 1 298 ? 65.542 18.758 -124.685 1.00 87.94 298 THR A C 1
ATOM 2457 O O . THR A 1 298 ? 65.948 18.528 -125.825 1.00 87.94 298 THR A O 1
ATOM 2460 N N . HIS A 1 299 ? 64.288 19.145 -124.444 1.00 89.94 299 HIS A N 1
ATOM 2461 C CA . HIS A 1 299 ? 63.318 19.355 -125.503 1.00 89.94 299 HIS A CA 1
ATOM 2462 C C . HIS A 1 299 ? 63.701 20.552 -126.377 1.00 89.94 299 HIS A C 1
ATOM 2464 O O . HIS A 1 299 ? 63.682 20.417 -127.602 1.00 89.94 299 HIS A O 1
ATOM 2470 N N . GLU A 1 300 ? 64.117 21.669 -125.780 1.00 90.19 300 GLU A N 1
ATOM 2471 C CA . GLU A 1 300 ? 64.666 22.839 -126.466 1.00 90.19 300 GLU A CA 1
ATOM 2472 C C . GLU A 1 300 ? 65.887 22.453 -127.300 1.00 90.19 300 GLU A C 1
ATOM 2474 O O . GLU A 1 300 ? 65.883 22.675 -128.512 1.00 90.19 300 GLU A O 1
ATOM 2479 N N . SER A 1 301 ? 66.863 21.762 -126.707 1.00 86.94 301 SER A N 1
ATOM 2480 C CA . SER A 1 301 ? 68.046 21.255 -127.417 1.00 86.94 301 SER A CA 1
ATOM 2481 C C . SER A 1 301 ? 67.661 20.361 -128.602 1.00 86.94 301 SER A C 1
ATOM 2483 O O . SER A 1 301 ? 68.165 20.544 -129.707 1.00 86.94 301 SER A O 1
ATOM 2485 N N . LEU A 1 302 ? 66.696 19.449 -128.429 1.00 88.38 302 LEU A N 1
ATOM 2486 C CA . LEU A 1 302 ? 66.162 18.624 -129.516 1.00 88.38 302 LEU A CA 1
ATOM 2487 C C . LEU A 1 302 ? 65.500 19.483 -130.605 1.00 88.38 302 LEU A C 1
ATOM 2489 O O . LEU A 1 302 ? 65.614 19.175 -131.793 1.00 88.38 302 LEU A O 1
ATOM 2493 N N . THR A 1 303 ? 64.778 20.546 -130.239 1.00 88.44 303 THR A N 1
ATOM 2494 C CA . THR A 1 303 ? 64.182 21.454 -131.230 1.00 88.44 303 THR A CA 1
ATOM 2495 C C . THR A 1 303 ? 65.243 22.231 -132.004 1.00 88.44 303 THR A C 1
ATOM 2497 O O . THR A 1 303 ? 65.100 22.389 -133.219 1.00 88.44 303 THR A O 1
ATOM 2500 N N . GLU A 1 304 ? 66.321 22.662 -131.347 1.00 87.69 304 GLU A N 1
ATOM 2501 C CA . GLU A 1 304 ? 67.465 23.298 -131.997 1.00 87.69 304 GLU A CA 1
ATOM 2502 C C . GLU A 1 304 ? 68.187 22.330 -132.927 1.00 87.69 304 GLU A C 1
ATOM 2504 O O . GLU A 1 304 ? 68.423 22.663 -134.087 1.00 87.69 304 GLU A O 1
ATOM 2509 N N . GLU A 1 305 ? 68.482 21.112 -132.472 1.00 85.31 305 GLU A N 1
ATOM 2510 C CA . GLU A 1 305 ? 69.084 20.080 -133.312 1.00 85.31 305 GLU A CA 1
ATOM 2511 C C . GLU A 1 305 ? 68.194 19.739 -134.506 1.00 85.31 305 GLU A C 1
ATOM 2513 O O . GLU A 1 305 ? 68.693 19.609 -135.621 1.00 85.31 305 GLU A O 1
ATOM 2518 N N . ARG A 1 306 ? 66.868 19.675 -134.332 1.00 85.00 306 ARG A N 1
ATOM 2519 C CA . ARG A 1 306 ? 65.924 19.500 -135.449 1.00 85.00 306 ARG A CA 1
ATOM 2520 C C . ARG A 1 306 ? 65.968 20.664 -136.436 1.00 85.00 306 ARG A C 1
ATOM 2522 O O . ARG A 1 306 ? 65.890 20.417 -137.641 1.00 85.00 306 ARG A O 1
ATOM 2529 N N . LYS A 1 307 ? 66.091 21.911 -135.964 1.00 87.38 307 LYS A N 1
ATOM 2530 C CA . LYS A 1 307 ? 66.274 23.088 -136.834 1.00 87.38 307 LYS A CA 1
ATOM 2531 C C . LYS A 1 307 ? 67.599 23.002 -137.590 1.00 87.38 307 LYS A C 1
ATOM 2533 O O . LYS A 1 307 ? 67.575 23.071 -138.814 1.00 87.38 307 LYS A O 1
ATOM 2538 N N . ARG A 1 308 ? 68.712 22.734 -136.899 1.00 82.62 308 ARG A N 1
ATOM 2539 C CA . ARG A 1 308 ? 70.039 22.543 -137.510 1.00 82.62 308 ARG A CA 1
ATOM 2540 C C . ARG A 1 308 ? 70.036 21.403 -138.526 1.00 82.62 308 ARG A C 1
ATOM 2542 O O . ARG A 1 308 ? 70.576 21.549 -139.614 1.00 82.62 308 ARG A O 1
ATOM 2549 N N . LEU A 1 309 ? 69.378 20.284 -138.225 1.00 82.44 309 LEU A N 1
ATOM 2550 C CA . LEU A 1 309 ? 69.232 19.157 -139.148 1.00 82.44 309 LEU A CA 1
ATOM 2551 C C . LEU A 1 309 ? 68.412 19.542 -140.385 1.00 82.44 309 LEU A C 1
ATOM 2553 O O . LEU A 1 309 ? 68.717 19.092 -141.487 1.00 82.44 309 LEU A O 1
ATOM 2557 N N . LYS A 1 310 ? 67.374 20.369 -140.221 1.00 83.69 310 LYS A N 1
ATOM 2558 C CA . LYS A 1 310 ? 66.585 20.893 -141.340 1.00 83.69 310 LYS A CA 1
ATOM 2559 C C . LYS A 1 310 ? 67.417 21.837 -142.209 1.00 83.69 310 LYS A C 1
ATOM 2561 O O . LYS A 1 310 ? 67.438 21.653 -143.419 1.00 83.69 310 LYS A O 1
ATOM 2566 N N . GLU A 1 311 ? 68.148 22.767 -141.603 1.00 84.38 311 GLU A N 1
ATOM 2567 C CA . GLU A 1 311 ? 69.074 23.666 -142.303 1.00 84.38 311 GLU A CA 1
ATOM 2568 C C . GLU A 1 311 ? 70.160 22.887 -143.052 1.00 84.38 311 GLU A C 1
ATOM 2570 O O . GLU A 1 311 ? 70.436 23.171 -144.215 1.00 84.38 311 GLU A O 1
ATOM 2575 N N . LEU A 1 312 ? 70.731 21.856 -142.422 1.00 82.56 312 LEU A N 1
ATOM 2576 C CA . LEU A 1 312 ? 71.754 21.009 -143.024 1.00 82.56 312 LEU A CA 1
ATOM 2577 C C . LEU A 1 312 ? 71.183 20.150 -144.160 1.00 82.56 312 LEU A C 1
ATOM 2579 O O . LEU A 1 312 ? 71.816 20.019 -145.205 1.00 82.56 312 LEU A O 1
ATOM 2583 N N . ARG A 1 313 ? 69.963 19.613 -144.005 1.00 78.25 313 ARG A N 1
ATOM 2584 C CA . ARG A 1 313 ? 69.234 18.951 -145.099 1.00 78.25 313 ARG A CA 1
ATOM 2585 C C . ARG A 1 313 ? 68.978 19.905 -146.255 1.00 78.25 313 ARG A C 1
ATOM 2587 O O . ARG A 1 313 ? 69.198 19.513 -147.392 1.00 78.25 313 ARG A O 1
ATOM 2594 N N . ASP A 1 314 ? 68.539 21.131 -145.987 1.00 81.06 314 ASP A N 1
ATOM 2595 C CA . ASP A 1 314 ? 68.294 22.134 -147.024 1.00 81.06 314 ASP A CA 1
ATOM 2596 C C . ASP A 1 314 ? 69.602 22.561 -147.710 1.00 81.06 314 ASP A C 1
ATOM 2598 O O . ASP A 1 314 ? 69.616 22.759 -148.925 1.00 81.06 314 ASP A O 1
ATOM 2602 N N . HIS A 1 315 ? 70.716 22.637 -146.973 1.00 79.69 315 HIS A N 1
ATOM 2603 C CA . HIS A 1 315 ? 72.051 22.854 -147.532 1.00 79.69 315 HIS A CA 1
ATOM 2604 C C . HIS A 1 315 ? 72.467 21.710 -148.462 1.00 79.69 315 HIS A C 1
ATOM 2606 O O . HIS A 1 315 ? 72.799 21.966 -149.616 1.00 79.69 315 HIS A O 1
ATOM 2612 N N . PHE A 1 316 ? 72.396 20.452 -148.012 1.00 79.94 316 PHE A N 1
ATOM 2613 C CA . PHE A 1 316 ? 72.705 19.303 -148.870 1.00 79.94 316 PHE A CA 1
ATOM 2614 C C . PHE A 1 316 ? 71.778 19.230 -150.082 1.00 79.94 316 PHE A C 1
ATOM 2616 O O . PHE A 1 316 ? 72.248 19.003 -151.184 1.00 79.94 316 PHE A O 1
ATOM 2623 N N . ARG A 1 317 ? 70.491 19.550 -149.925 1.00 80.88 317 ARG A N 1
ATOM 2624 C CA . ARG A 1 317 ? 69.536 19.592 -151.038 1.00 80.88 317 ARG A CA 1
ATOM 2625 C C . ARG A 1 317 ? 69.890 20.655 -152.082 1.00 80.88 317 ARG A C 1
ATOM 2627 O O . ARG A 1 317 ? 69.693 20.422 -153.270 1.00 80.88 317 ARG A O 1
ATOM 2634 N N . LYS A 1 318 ? 70.408 21.813 -151.653 1.00 78.38 318 LYS A N 1
ATOM 2635 C CA . LYS A 1 318 ? 70.944 22.845 -152.557 1.00 78.38 318 LYS A CA 1
ATOM 2636 C C . LYS A 1 318 ? 72.221 22.375 -1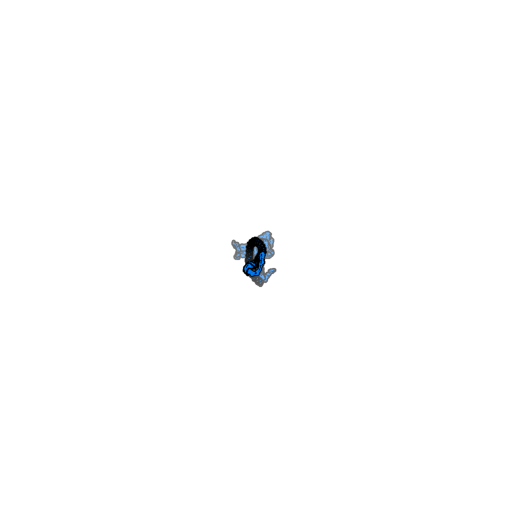53.247 1.00 78.38 318 LYS A C 1
ATOM 2638 O O . LYS A 1 318 ? 72.334 22.557 -154.448 1.00 78.38 318 LY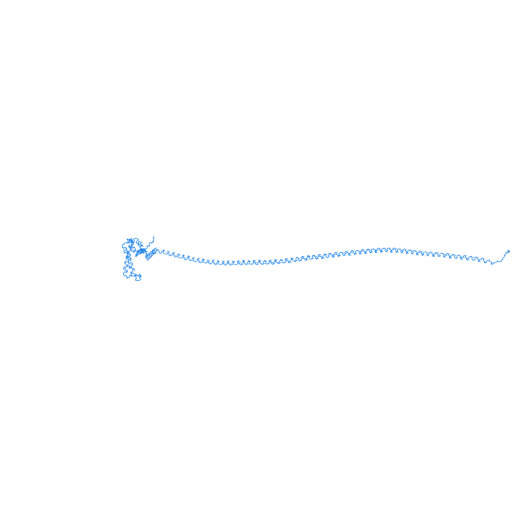S A O 1
ATOM 2643 N N . VAL A 1 319 ? 73.144 21.750 -152.515 1.00 77.75 319 VAL A N 1
ATOM 2644 C CA . VAL A 1 319 ? 74.387 21.196 -153.078 1.00 77.75 319 VAL A CA 1
ATOM 2645 C C . VAL A 1 319 ? 74.092 20.092 -154.096 1.00 77.75 319 VAL A C 1
ATOM 2647 O O . VAL A 1 319 ? 74.674 20.096 -155.173 1.00 77.75 319 VAL A O 1
ATOM 2650 N N . ASP A 1 320 ? 73.154 19.192 -153.806 1.00 77.44 320 ASP A N 1
ATOM 2651 C CA . ASP A 1 320 ? 72.731 18.135 -154.728 1.00 77.44 320 ASP A CA 1
ATOM 2652 C C . ASP A 1 320 ? 72.089 18.723 -155.995 1.00 77.44 320 ASP A C 1
ATOM 2654 O O . ASP A 1 320 ? 72.377 18.265 -157.098 1.00 77.44 320 ASP A O 1
ATOM 2658 N N . ALA A 1 321 ? 71.271 19.775 -155.862 1.00 77.94 321 ALA A N 1
ATOM 2659 C CA . ALA A 1 321 ? 70.691 20.485 -157.004 1.00 77.94 321 ALA A CA 1
ATOM 2660 C C . ALA A 1 321 ? 71.746 21.239 -157.837 1.00 77.94 321 ALA A C 1
ATOM 2662 O O . ALA A 1 321 ? 71.649 21.260 -159.064 1.00 77.94 321 ALA A O 1
ATOM 2663 N N . GLU A 1 322 ? 72.756 21.832 -157.194 1.00 74.88 322 GLU A N 1
ATOM 2664 C CA . GLU A 1 322 ? 73.884 22.491 -157.863 1.00 74.88 322 GLU A CA 1
ATOM 2665 C C . GLU A 1 322 ? 74.747 21.465 -158.614 1.00 74.88 322 GLU A C 1
ATOM 2667 O O . GLU A 1 322 ? 75.064 21.664 -159.784 1.00 74.88 322 GLU A O 1
ATOM 2672 N N . ASN A 1 323 ? 75.052 20.325 -157.986 1.00 71.88 323 ASN A N 1
ATOM 2673 C CA . ASN A 1 323 ? 75.779 19.220 -158.611 1.00 71.88 323 ASN A CA 1
ATOM 2674 C C . ASN A 1 323 ? 75.022 18.643 -159.815 1.00 71.88 323 ASN A C 1
ATOM 2676 O O . ASN A 1 323 ? 75.632 18.347 -160.841 1.00 71.88 323 ASN A O 1
ATOM 2680 N N . GLU A 1 324 ? 73.698 18.515 -159.721 1.00 76.25 324 GLU A N 1
ATOM 2681 C CA . GLU A 1 324 ? 72.861 18.081 -160.841 1.00 76.25 324 GLU A CA 1
ATOM 2682 C C . GLU A 1 324 ? 72.833 19.130 -161.969 1.00 76.25 324 GLU A C 1
ATOM 2684 O O . GLU A 1 324 ? 72.925 18.768 -163.142 1.00 76.25 324 GLU A O 1
ATOM 2689 N N . ARG A 1 325 ? 72.813 20.433 -161.644 1.00 74.94 325 ARG A N 1
ATOM 2690 C CA . ARG A 1 325 ? 72.975 21.513 -162.637 1.00 74.94 325 ARG A CA 1
ATOM 2691 C C . ARG A 1 325 ? 74.322 21.446 -163.350 1.00 74.94 325 ARG A C 1
ATOM 2693 O O . ARG A 1 325 ? 74.351 21.539 -164.573 1.00 74.94 325 ARG A O 1
ATOM 2700 N N . ILE A 1 326 ? 75.414 21.265 -162.606 1.00 72.38 326 ILE A N 1
ATOM 2701 C CA . ILE A 1 326 ? 76.769 21.133 -163.162 1.00 72.38 326 ILE A CA 1
ATOM 2702 C C . ILE A 1 326 ? 76.833 19.919 -164.093 1.00 72.38 326 ILE A C 1
ATOM 2704 O O . ILE A 1 326 ? 77.335 20.022 -165.210 1.00 72.38 326 ILE A O 1
ATOM 2708 N N . ARG A 1 327 ? 76.256 18.784 -163.685 1.00 73.44 327 ARG A N 1
ATOM 2709 C CA . ARG A 1 327 ? 76.203 17.568 -164.505 1.00 73.44 327 ARG A CA 1
ATOM 2710 C C . ARG A 1 327 ? 75.439 17.783 -165.816 1.00 73.44 327 ARG A C 1
ATOM 2712 O O . ARG A 1 327 ? 75.910 17.364 -166.871 1.00 73.44 327 ARG A O 1
ATOM 2719 N N . GLN A 1 328 ? 74.296 18.467 -165.767 1.00 74.25 328 GLN A N 1
ATOM 2720 C CA . GLN A 1 328 ? 73.505 18.803 -166.956 1.00 74.25 328 GLN A CA 1
ATOM 2721 C C . GLN A 1 328 ? 74.227 19.812 -167.866 1.00 74.25 328 GLN A C 1
ATOM 2723 O O . GLN A 1 328 ? 74.200 19.666 -169.089 1.00 74.25 328 GLN A O 1
ATOM 2728 N N . GLU A 1 329 ? 74.918 20.805 -167.300 1.00 70.00 329 GLU A N 1
ATOM 2729 C CA . GLU A 1 329 ? 75.750 21.748 -168.060 1.00 70.00 329 GLU A CA 1
ATOM 2730 C C . GLU A 1 329 ? 76.937 21.043 -168.745 1.00 70.00 329 GLU A C 1
ATOM 2732 O O . GLU A 1 329 ? 77.218 21.317 -169.916 1.00 70.00 329 GLU A O 1
ATOM 2737 N N . GLU A 1 330 ? 77.582 20.076 -168.083 1.00 68.56 330 GLU A N 1
ATOM 2738 C CA . GLU A 1 330 ? 78.637 19.247 -168.680 1.00 68.56 330 GLU A CA 1
ATOM 2739 C C . GLU A 1 330 ? 78.121 18.347 -169.815 1.00 68.56 330 GLU A C 1
ATOM 2741 O O . GLU A 1 330 ? 78.806 18.179 -170.830 1.00 68.56 330 GLU A O 1
ATOM 2746 N N . GLU A 1 331 ? 76.920 17.775 -169.687 1.00 73.44 331 GLU A N 1
ATOM 2747 C CA . GLU A 1 331 ? 76.300 16.980 -170.755 1.00 7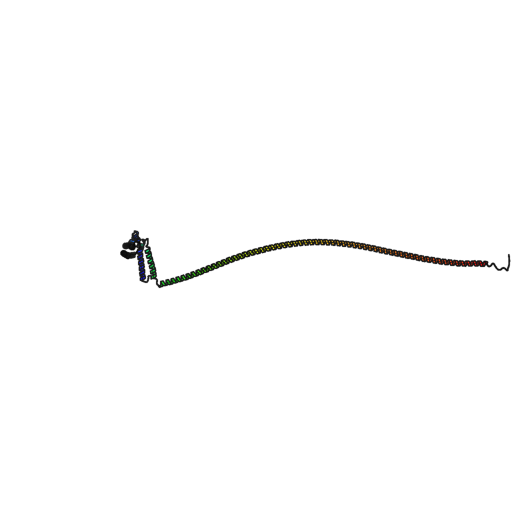3.44 331 GLU A CA 1
ATOM 2748 C C . GLU A 1 331 ? 75.955 17.839 -171.983 1.00 73.44 331 GLU A C 1
ATOM 2750 O O . GLU A 1 331 ? 76.225 17.433 -173.118 1.00 73.44 331 GLU A O 1
ATOM 2755 N N . ILE A 1 332 ? 75.453 19.061 -171.779 1.00 72.69 332 ILE A N 1
ATOM 2756 C CA . ILE A 1 332 ? 75.170 20.018 -172.861 1.00 72.69 332 ILE A CA 1
ATOM 2757 C C . ILE A 1 332 ? 76.467 20.484 -173.544 1.00 72.69 332 ILE A C 1
ATOM 2759 O O . ILE A 1 332 ? 76.506 20.604 -174.773 1.00 72.69 332 ILE A O 1
ATOM 2763 N N . ALA A 1 333 ? 77.542 20.720 -172.785 1.00 67.88 333 ALA A N 1
ATOM 2764 C CA . ALA A 1 333 ? 78.845 21.095 -173.336 1.00 67.88 333 ALA A CA 1
ATOM 2765 C C . ALA A 1 333 ? 79.445 19.973 -174.204 1.00 67.88 333 ALA A C 1
ATOM 2767 O O . ALA A 1 333 ? 79.842 20.222 -175.344 1.00 67.88 333 ALA A O 1
ATOM 2768 N N . LYS A 1 334 ? 79.406 18.720 -173.729 1.00 69.56 334 LYS A N 1
ATOM 2769 C CA . LYS A 1 334 ? 79.847 17.544 -174.506 1.00 69.56 334 LYS A CA 1
ATOM 2770 C C . LYS A 1 334 ? 79.004 17.329 -175.771 1.00 69.56 334 LYS A C 1
ATOM 2772 O O . LYS A 1 334 ? 79.543 16.982 -176.826 1.00 69.56 334 LYS A O 1
ATOM 2777 N N . ALA A 1 335 ? 77.694 17.576 -175.710 1.00 68.69 335 ALA A N 1
ATOM 2778 C CA . ALA A 1 335 ? 76.816 17.520 -176.883 1.00 68.69 335 ALA A CA 1
ATOM 2779 C C . ALA A 1 335 ? 77.129 18.626 -177.919 1.00 68.69 335 ALA A C 1
ATOM 2781 O O . ALA A 1 335 ? 77.003 18.412 -179.126 1.00 68.69 335 ALA A O 1
ATOM 2782 N N . ARG A 1 336 ? 77.580 19.806 -177.473 1.00 65.75 336 ARG A N 1
ATOM 2783 C CA . ARG A 1 336 ? 77.997 20.910 -178.356 1.00 65.75 336 ARG A CA 1
ATOM 2784 C C . ARG A 1 336 ? 79.312 20.626 -179.081 1.00 65.75 336 ARG A C 1
ATOM 2786 O O . ARG A 1 336 ? 79.392 20.867 -180.286 1.00 65.75 336 ARG A O 1
ATOM 2793 N N . ASP A 1 337 ? 80.304 20.082 -178.382 1.00 63.88 337 ASP A N 1
ATOM 2794 C CA . ASP A 1 337 ? 81.607 19.760 -178.980 1.00 63.88 337 ASP A CA 1
ATOM 2795 C C . ASP A 1 337 ? 81.509 18.636 -180.018 1.00 63.88 337 ASP A C 1
ATOM 2797 O O . ASP A 1 337 ? 82.122 18.707 -181.086 1.00 63.88 337 ASP A O 1
ATOM 2801 N N . THR A 1 338 ? 80.670 17.628 -179.766 1.00 68.19 338 THR A N 1
ATOM 2802 C CA . THR A 1 338 ? 80.426 16.538 -180.727 1.00 68.19 338 THR A CA 1
ATOM 2803 C C . THR A 1 338 ? 79.740 17.026 -182.011 1.00 68.19 338 THR A C 1
ATOM 2805 O O . THR A 1 338 ? 80.137 16.626 -183.108 1.00 68.19 338 THR A O 1
ATOM 2808 N N . MET A 1 339 ? 78.782 17.956 -181.910 1.00 64.31 339 MET A N 1
ATOM 2809 C CA . MET A 1 339 ? 78.146 18.604 -183.069 1.00 64.31 339 MET A CA 1
ATOM 2810 C C . MET A 1 339 ? 79.124 19.458 -183.894 1.00 64.31 339 MET A C 1
ATOM 2812 O O . MET A 1 339 ? 79.102 19.416 -185.128 1.00 64.31 339 MET A O 1
ATOM 2816 N N . LEU A 1 340 ? 79.999 20.225 -183.233 1.00 64.56 340 LEU A N 1
ATOM 2817 C CA . LEU A 1 340 ? 80.992 21.072 -183.905 1.00 64.56 340 LEU A CA 1
ATOM 2818 C C . LEU A 1 340 ? 82.088 20.246 -184.597 1.00 64.56 340 LEU A C 1
ATOM 2820 O O . LEU A 1 340 ? 82.484 20.577 -185.719 1.00 64.56 340 LEU A O 1
ATOM 2824 N N . GLY A 1 341 ? 82.516 19.136 -183.989 1.00 63.06 341 GLY A N 1
ATOM 2825 C CA . GLY A 1 341 ? 83.443 18.187 -184.610 1.00 63.06 341 GLY A CA 1
ATOM 2826 C C . GLY A 1 341 ? 82.876 17.559 -185.888 1.00 63.06 341 GLY A C 1
ATOM 2827 O O . GLY A 1 341 ? 83.548 17.538 -186.921 1.00 63.06 341 GLY A O 1
ATOM 2828 N N . ALA A 1 342 ? 81.607 17.135 -185.861 1.00 64.25 342 ALA A N 1
ATOM 2829 C CA . ALA A 1 342 ? 80.945 16.506 -187.006 1.00 64.25 342 ALA A CA 1
ATOM 2830 C C . ALA A 1 342 ? 80.778 17.458 -188.211 1.00 64.25 342 ALA A C 1
ATOM 2832 O O . ALA A 1 342 ? 81.017 17.059 -189.353 1.00 64.25 342 ALA A O 1
ATOM 2833 N N . GLN A 1 343 ? 80.434 18.734 -187.979 1.00 61.59 343 GLN A N 1
ATOM 2834 C CA . GLN A 1 343 ? 80.340 19.730 -189.059 1.00 61.59 343 GLN A CA 1
ATOM 2835 C C . GLN A 1 343 ? 81.697 20.081 -189.681 1.00 61.59 343 GLN A C 1
ATOM 2837 O O . GLN A 1 343 ? 81.767 20.368 -190.879 1.00 61.59 343 GLN A O 1
ATOM 2842 N N . SER A 1 344 ? 82.773 20.087 -188.890 1.00 61.22 344 SER A N 1
ATOM 2843 C CA . SER A 1 344 ? 84.124 20.356 -189.397 1.00 61.22 344 SER A CA 1
ATOM 2844 C C . SER A 1 344 ? 84.614 19.224 -190.308 1.00 61.22 344 SER A C 1
ATOM 2846 O O . SER A 1 344 ? 85.132 19.479 -191.399 1.00 61.22 344 SER A O 1
ATOM 2848 N N . GLN A 1 345 ? 84.347 17.971 -189.924 1.00 65.00 345 GLN A N 1
ATOM 2849 C CA . GLN A 1 345 ? 84.711 16.790 -190.712 1.00 65.00 345 GLN A CA 1
ATOM 2850 C C . GLN A 1 345 ? 84.023 16.788 -192.089 1.00 65.00 345 GLN A C 1
ATOM 2852 O O . GLN A 1 345 ? 84.673 16.605 -193.117 1.00 65.00 345 GLN A O 1
ATOM 2857 N N . GLN A 1 346 ? 82.728 17.121 -192.130 1.00 66.06 346 GLN A N 1
ATOM 2858 C CA . GLN A 1 346 ? 81.948 17.179 -193.371 1.00 66.06 346 GLN A CA 1
ATOM 2859 C C . GLN A 1 346 ? 82.471 18.244 -194.358 1.00 66.06 346 GLN A C 1
ATOM 2861 O O . GLN A 1 346 ? 82.456 18.041 -195.575 1.00 66.06 346 GLN A O 1
ATOM 2866 N N . LYS A 1 347 ? 82.975 19.375 -193.842 1.00 66.94 347 LYS A N 1
ATOM 2867 C CA . LYS A 1 347 ? 83.601 20.435 -194.653 1.00 66.94 347 LYS A CA 1
ATOM 2868 C C . LYS A 1 347 ? 84.965 20.009 -195.208 1.00 66.94 347 LYS A C 1
ATOM 2870 O O . LYS A 1 347 ? 85.292 20.376 -196.338 1.00 66.94 347 LYS A O 1
ATOM 2875 N N . HIS A 1 348 ? 85.738 19.218 -194.462 1.00 63.56 348 HIS A N 1
ATOM 2876 C CA . HIS A 1 348 ? 87.015 18.676 -194.933 1.00 63.56 348 HIS A CA 1
ATOM 2877 C C . HIS A 1 348 ? 86.847 17.608 -196.027 1.00 63.56 348 HIS A C 1
ATOM 2879 O O . HIS A 1 348 ? 87.588 17.628 -197.016 1.00 63.56 348 HIS A O 1
ATOM 2885 N N . ASP A 1 349 ? 85.836 16.746 -195.915 1.00 64.62 349 ASP A N 1
ATOM 2886 C CA . ASP A 1 349 ? 85.562 15.702 -196.911 1.00 64.62 349 ASP A CA 1
ATOM 2887 C C . ASP A 1 349 ? 85.073 16.291 -198.247 1.00 64.62 349 ASP A C 1
ATOM 2889 O O . ASP A 1 349 ? 85.524 15.882 -199.323 1.00 64.62 349 ASP A O 1
ATOM 2893 N N . ALA A 1 350 ? 84.236 17.335 -198.199 1.00 63.62 350 ALA A N 1
ATOM 2894 C CA . ALA A 1 350 ? 83.792 18.062 -199.390 1.00 63.62 350 ALA A CA 1
ATOM 2895 C C . ALA A 1 350 ? 84.948 18.789 -200.111 1.00 63.62 350 ALA A C 1
ATOM 2897 O O . ALA A 1 350 ? 85.009 18.799 -201.345 1.00 63.62 350 ALA A O 1
ATOM 2898 N N . ALA A 1 351 ? 85.898 19.362 -199.361 1.00 62.16 351 ALA A N 1
ATOM 2899 C CA . ALA A 1 351 ? 87.062 20.044 -199.928 1.00 62.16 351 ALA A CA 1
ATOM 2900 C C . ALA A 1 351 ? 88.020 19.073 -200.648 1.00 62.16 351 ALA A C 1
ATOM 2902 O O . ALA A 1 351 ? 88.534 19.399 -201.722 1.00 62.16 351 ALA A O 1
ATOM 2903 N N . SER A 1 352 ? 88.209 17.862 -200.114 1.00 60.62 352 SER A N 1
ATOM 2904 C CA . SER A 1 352 ? 89.051 16.826 -200.733 1.00 60.62 352 SER A CA 1
ATOM 2905 C C . SER A 1 352 ? 88.486 16.322 -202.068 1.00 60.62 352 SER A C 1
ATOM 2907 O O . SER A 1 352 ? 89.238 16.119 -203.025 1.00 60.62 352 SER A O 1
ATOM 2909 N N . LEU A 1 353 ? 87.158 16.189 -202.179 1.00 61.50 353 LEU A N 1
ATOM 2910 C CA . LEU A 1 353 ? 86.495 15.709 -203.398 1.00 61.50 353 LEU A CA 1
ATOM 2911 C C . LEU A 1 353 ? 86.628 16.707 -204.566 1.00 61.50 353 LEU A C 1
ATOM 2913 O O . LEU A 1 353 ? 86.904 16.321 -205.705 1.00 61.50 353 LEU A O 1
ATOM 2917 N N . ILE A 1 354 ? 86.499 18.005 -204.268 1.00 59.12 354 ILE A N 1
ATOM 2918 C CA . ILE A 1 354 ? 86.640 19.094 -205.248 1.00 59.12 354 ILE A CA 1
ATOM 2919 C C . ILE A 1 354 ? 88.096 19.204 -205.732 1.00 59.12 354 ILE A C 1
ATOM 2921 O O . ILE A 1 354 ? 88.345 19.373 -206.930 1.00 59.12 354 ILE A O 1
ATOM 2925 N N . GLN A 1 355 ? 89.073 19.045 -204.831 1.00 59.84 355 GLN A N 1
ATOM 2926 C CA . GLN A 1 355 ? 90.495 19.083 -205.189 1.00 59.84 355 GLN A CA 1
ATOM 2927 C C . GLN A 1 355 ? 90.927 17.888 -206.057 1.00 59.84 355 GLN A C 1
ATOM 2929 O O . GLN A 1 355 ? 91.738 18.063 -206.971 1.00 59.84 355 GLN A O 1
ATOM 2934 N N . ALA A 1 356 ? 90.367 16.695 -205.829 1.00 58.75 356 ALA A N 1
ATOM 2935 C CA . ALA A 1 356 ? 90.639 15.512 -206.649 1.00 58.75 356 ALA A CA 1
ATOM 2936 C C . ALA A 1 356 ? 90.089 15.657 -208.081 1.00 58.75 356 ALA A C 1
ATOM 2938 O O . ALA A 1 356 ? 90.783 15.340 -209.051 1.00 58.75 356 ALA A O 1
ATOM 2939 N N . TYR A 1 357 ? 88.882 16.216 -208.230 1.00 62.12 357 TYR A N 1
ATOM 2940 C CA . TYR A 1 357 ? 88.252 16.418 -209.538 1.00 62.12 357 TYR A CA 1
ATOM 2941 C C . TYR A 1 357 ? 89.011 17.439 -210.405 1.00 62.12 357 TYR A C 1
ATOM 2943 O O . TYR A 1 357 ? 89.212 17.227 -211.602 1.00 62.12 357 TYR A O 1
ATOM 2951 N N . PHE A 1 358 ? 89.516 18.520 -209.798 1.00 57.81 358 PHE A N 1
ATOM 2952 C CA . PHE A 1 358 ? 90.235 19.571 -210.527 1.00 57.81 358 PHE A CA 1
ATOM 2953 C C . PHE A 1 358 ? 91.643 19.141 -210.986 1.00 57.81 358 PHE A C 1
ATOM 2955 O O . PHE A 1 358 ? 92.099 19.547 -212.057 1.00 57.81 358 PHE A O 1
ATOM 2962 N N . ARG A 1 359 ? 92.326 18.266 -210.230 1.00 59.53 359 ARG A N 1
ATOM 2963 C CA . ARG A 1 359 ? 93.628 17.697 -210.637 1.00 59.53 359 ARG A CA 1
ATOM 2964 C C . ARG A 1 359 ? 93.500 16.759 -211.847 1.00 59.53 359 ARG A C 1
ATOM 2966 O O . ARG A 1 359 ? 94.331 16.830 -212.749 1.00 59.53 359 ARG A O 1
ATOM 2973 N N . GLY A 1 360 ? 92.418 15.979 -211.934 1.00 55.47 360 GLY A N 1
ATOM 2974 C CA . GLY A 1 360 ? 92.166 15.065 -213.059 1.00 55.47 360 GLY A CA 1
ATOM 2975 C C . GLY A 1 360 ? 91.862 15.751 -214.401 1.00 55.47 360 GLY A C 1
ATOM 2976 O O . GLY A 1 360 ? 92.158 15.197 -215.462 1.00 55.47 360 GLY A O 1
ATOM 2977 N N . ILE A 1 361 ? 91.313 16.972 -214.384 1.00 61.34 361 ILE A N 1
ATOM 2978 C CA . ILE A 1 361 ? 91.070 17.754 -215.611 1.00 61.34 361 ILE A CA 1
ATOM 2979 C C . ILE A 1 361 ? 92.387 18.314 -216.167 1.00 61.34 361 ILE A C 1
ATOM 2981 O O . ILE A 1 361 ? 92.625 18.250 -217.375 1.00 61.34 361 ILE A O 1
ATOM 2985 N N . LYS A 1 362 ? 93.284 18.786 -215.291 1.00 60.16 362 LYS A N 1
ATOM 2986 C CA . LYS A 1 362 ? 94.549 19.414 -215.701 1.00 60.16 362 LYS A CA 1
ATOM 2987 C C . LYS A 1 362 ? 95.527 18.439 -216.372 1.00 60.16 362 LYS A C 1
ATOM 2989 O O . LYS A 1 362 ? 96.219 18.820 -217.314 1.00 60.16 362 LYS A O 1
ATOM 2994 N N . GLU A 1 363 ? 95.558 17.175 -215.950 1.00 57.03 363 GLU A N 1
ATOM 2995 C CA . GLU A 1 363 ? 96.420 16.154 -216.571 1.00 57.03 363 GLU A CA 1
ATOM 2996 C C . GLU A 1 363 ? 95.897 15.666 -217.937 1.00 57.03 363 GLU A C 1
ATOM 2998 O O . GLU A 1 363 ? 96.687 15.322 -218.821 1.00 57.03 363 GLU A O 1
ATOM 3003 N N . ARG A 1 364 ? 94.577 15.715 -218.180 1.00 57.00 364 ARG A N 1
ATOM 3004 C CA . ARG A 1 364 ? 93.990 15.361 -219.489 1.00 57.00 364 ARG A CA 1
ATOM 3005 C C . ARG A 1 364 ? 94.267 16.406 -220.570 1.00 57.00 364 ARG A C 1
ATOM 3007 O O . ARG A 1 364 ? 94.462 16.035 -221.728 1.00 57.00 364 ARG A O 1
ATOM 3014 N N . GLU A 1 365 ? 94.362 17.686 -220.213 1.00 56.03 365 GLU A N 1
ATOM 3015 C CA . GLU A 1 365 ? 94.771 18.734 -221.161 1.00 56.03 365 GLU A CA 1
ATOM 3016 C C . GLU A 1 365 ? 96.245 18.612 -221.580 1.00 56.03 365 GLU A C 1
ATOM 3018 O O . GLU A 1 365 ? 96.576 18.846 -222.748 1.00 56.03 365 GLU A O 1
ATOM 3023 N N . ALA A 1 366 ? 97.126 18.168 -220.676 1.00 56.81 366 ALA A N 1
ATOM 3024 C CA . ALA A 1 366 ? 98.534 17.915 -220.989 1.00 56.81 366 ALA A CA 1
ATOM 3025 C C . ALA A 1 366 ? 98.713 16.747 -221.985 1.00 56.81 366 ALA A C 1
ATOM 3027 O O . ALA A 1 366 ? 99.551 16.817 -222.887 1.00 56.81 366 ALA A O 1
ATOM 3028 N N . TYR A 1 367 ? 97.869 15.712 -221.900 1.00 56.06 367 TYR A N 1
ATOM 3029 C CA . TYR A 1 367 ? 97.920 14.541 -222.786 1.00 56.06 367 TYR A CA 1
ATOM 3030 C C . TYR A 1 367 ? 97.412 14.824 -224.217 1.00 56.06 367 TYR A C 1
ATOM 3032 O O . TYR A 1 367 ? 97.938 14.281 -225.192 1.00 56.06 367 TYR A O 1
ATOM 3040 N N . ILE A 1 368 ? 96.429 15.719 -224.386 1.00 59.19 368 ILE A N 1
ATOM 3041 C CA . ILE A 1 368 ? 95.875 16.057 -225.713 1.00 59.19 368 ILE A CA 1
ATOM 3042 C C . ILE A 1 368 ? 96.859 16.893 -226.548 1.00 59.19 368 ILE A C 1
ATOM 3044 O O . ILE A 1 368 ? 96.930 16.710 -227.767 1.00 59.19 368 ILE A O 1
ATOM 3048 N N . LYS A 1 369 ? 97.676 17.752 -225.921 1.00 56.16 369 LYS A N 1
ATOM 3049 C CA . LYS A 1 369 ? 98.715 18.515 -226.639 1.00 56.16 369 LYS A CA 1
ATOM 3050 C C . LYS A 1 369 ? 99.875 17.637 -227.124 1.00 56.16 369 LYS A C 1
ATOM 3052 O O . LYS A 1 369 ? 100.413 17.905 -228.195 1.00 56.16 369 LYS A O 1
ATOM 3057 N N . ALA A 1 370 ? 100.206 16.553 -226.419 1.00 52.53 370 ALA A N 1
ATOM 3058 C CA . ALA A 1 370 ? 101.297 15.652 -226.800 1.00 52.53 370 ALA A CA 1
ATOM 3059 C C . ALA A 1 370 ? 100.970 14.728 -227.999 1.00 52.53 370 ALA A C 1
ATOM 3061 O O . ALA A 1 370 ? 101.877 14.273 -228.692 1.00 52.53 370 ALA A O 1
ATOM 3062 N N . LYS A 1 371 ? 99.685 14.464 -228.296 1.00 44.78 371 LYS A N 1
ATOM 3063 C CA . LYS A 1 371 ? 99.267 13.445 -229.288 1.00 44.78 371 LYS A CA 1
ATOM 3064 C C . LYS A 1 371 ? 99.159 13.940 -230.744 1.00 44.78 371 LYS A C 1
ATOM 3066 O O . LYS A 1 371 ? 99.009 13.128 -231.654 1.00 44.78 371 LYS A O 1
ATOM 3071 N N . LYS A 1 372 ? 99.246 15.248 -231.016 1.00 47.31 372 LYS A N 1
ATOM 3072 C CA . LYS A 1 372 ? 99.085 15.822 -232.375 1.00 47.31 372 LYS A CA 1
ATOM 3073 C C . LYS A 1 372 ? 100.401 16.248 -233.045 1.00 47.31 372 LYS A C 1
ATOM 3075 O O . LYS A 1 372 ? 100.425 17.209 -233.804 1.00 47.31 372 LYS A O 1
ATOM 3080 N N . SER A 1 373 ? 101.477 15.491 -232.831 1.00 40.47 373 SER A N 1
ATOM 3081 C CA . SER A 1 373 ? 102.716 15.577 -233.622 1.00 40.47 373 SER A CA 1
ATOM 3082 C C . SER A 1 373 ? 102.831 14.525 -234.746 1.00 40.47 373 SER A C 1
ATOM 3084 O O . SER A 1 373 ? 103.818 14.538 -235.472 1.00 40.47 373 SER A O 1
ATOM 3086 N N . LEU A 1 374 ? 101.854 13.626 -234.971 1.00 42.06 374 LEU A N 1
ATOM 3087 C CA . LEU A 1 374 ? 102.041 12.467 -235.871 1.00 42.06 374 LEU A CA 1
ATOM 3088 C C . LEU A 1 374 ? 100.813 12.135 -236.756 1.00 42.06 374 LEU A C 1
ATOM 3090 O O . LEU A 1 374 ? 100.002 11.292 -236.383 1.00 42.06 374 LEU A O 1
ATOM 3094 N N . LYS A 1 375 ? 100.706 12.780 -237.938 1.00 35.97 375 LYS A N 1
ATOM 3095 C CA . LYS A 1 375 ? 100.258 12.239 -239.264 1.00 35.97 375 LYS A CA 1
ATOM 3096 C C . LYS A 1 375 ? 99.592 13.292 -240.182 1.00 35.97 375 LYS A C 1
ATOM 3098 O O . LYS A 1 375 ? 98.370 13.350 -240.285 1.00 35.97 375 LYS A O 1
ATOM 3103 N N . LYS A 1 376 ? 100.406 14.051 -240.932 1.00 31.62 376 LYS A N 1
ATOM 3104 C CA . LYS A 1 376 ? 100.276 14.302 -242.393 1.00 31.62 376 LYS A CA 1
ATOM 3105 C C . LYS A 1 376 ? 101.377 15.263 -242.860 1.00 31.62 376 LYS A C 1
ATOM 3107 O O . LYS A 1 376 ? 101.467 16.383 -242.377 1.00 31.62 376 LYS A O 1
ATOM 3112 N N . GLY A 1 377 ? 102.175 14.839 -243.838 1.00 34.81 377 GLY A N 1
ATOM 3113 C CA . GLY A 1 377 ? 103.024 15.723 -244.636 1.00 34.81 377 GLY A CA 1
ATOM 3114 C C . GLY A 1 377 ? 102.575 15.758 -246.104 1.00 34.81 377 GLY A C 1
ATOM 3115 O O . GLY A 1 377 ? 102.303 14.700 -246.666 1.00 34.81 377 GLY A O 1
ATOM 3116 N N . LYS A 1 378 ? 102.617 16.973 -246.690 1.00 33.09 378 LYS A N 1
ATOM 3117 C CA . LYS A 1 378 ? 102.534 17.412 -248.114 1.00 33.09 378 LYS A CA 1
ATOM 3118 C C . LYS A 1 378 ? 101.130 17.711 -248.678 1.00 33.09 378 LYS A C 1
ATOM 3120 O O . LYS A 1 378 ? 100.266 16.850 -248.694 1.00 33.09 378 LYS A O 1
ATOM 3125 N N . LYS A 1 379 ? 100.860 18.926 -249.187 1.00 26.75 379 LYS A N 1
ATOM 3126 C CA . LYS A 1 379 ? 101.652 19.707 -250.172 1.00 26.75 379 LYS A CA 1
ATOM 3127 C C . LYS A 1 379 ? 101.693 21.230 -249.883 1.00 26.75 379 LYS A C 1
ATOM 3129 O O . LYS A 1 379 ? 100.639 21.844 -249.803 1.00 26.75 379 LYS A O 1
ATOM 3134 N N . GLY A 1 380 ? 102.894 21.836 -249.899 1.00 29.78 380 GLY A N 1
ATOM 3135 C CA . GLY A 1 380 ? 103.084 23.236 -250.341 1.00 29.78 380 GLY A CA 1
ATOM 3136 C C . GLY A 1 380 ? 104.107 24.126 -249.603 1.00 29.78 380 GLY A C 1
ATOM 3137 O O . GLY A 1 380 ? 103.781 24.660 -248.559 1.00 29.78 380 GLY A O 1
ATOM 3138 N N . LYS A 1 381 ? 105.262 24.368 -250.263 1.00 30.25 381 LYS A N 1
ATOM 3139 C CA . LYS A 1 381 ? 106.197 25.537 -250.213 1.00 30.25 381 LYS A CA 1
ATOM 3140 C C . LYS A 1 381 ? 106.920 25.873 -248.883 1.00 30.25 381 LYS A C 1
ATOM 3142 O O . LYS A 1 381 ? 106.289 26.211 -247.902 1.00 30.25 381 LYS A O 1
ATOM 3147 N N . LYS A 1 382 ? 108.259 25.683 -248.843 1.00 29.00 382 LYS A N 1
ATOM 3148 C CA . LYS A 1 382 ? 109.356 26.689 -249.051 1.00 29.00 382 LYS A CA 1
ATOM 3149 C C . LYS A 1 382 ? 109.491 27.635 -247.848 1.00 29.00 382 LYS A C 1
ATOM 3151 O O . LYS A 1 382 ? 108.494 28.157 -247.400 1.00 29.00 382 LYS A O 1
ATOM 3156 N N . LYS A 1 383 ? 110.657 28.012 -247.349 1.00 33.84 383 LYS A N 1
ATOM 3157 C CA . LYS A 1 383 ? 112.086 27.779 -247.607 1.00 33.84 383 LYS A CA 1
ATOM 3158 C C . LYS A 1 383 ? 112.759 28.346 -246.336 1.00 33.84 383 LYS A C 1
ATOM 3160 O O . LYS A 1 383 ? 112.148 29.188 -245.693 1.00 33.84 383 LYS A O 1
ATOM 3165 N N . LYS A 1 384 ? 113.890 27.764 -245.944 1.00 35.38 384 LYS A N 1
ATOM 3166 C CA . LYS A 1 384 ? 115.168 28.463 -245.723 1.00 35.38 384 LYS A CA 1
ATOM 3167 C C . LYS A 1 384 ? 115.157 29.540 -244.646 1.00 35.38 384 LYS A C 1
ATOM 3169 O O . LYS A 1 384 ? 114.495 30.569 -244.872 1.00 35.38 384 LYS A O 1
#

pLDDT: mean 84.32, std 14.91, range [26.75, 98.25]

Sequence (384 aa):
MPPKPTNLDAQRVLAIMDETKEKLTYLSVITPQVLEGLQSEEGESAVQMLGPEIMKRFAEQIRLEELYQAANTTSEGVFQLALDNEDVRETMEKLQRNTRDLCRRMRDIPNVVQELRNFQEQRPINAMKLIYTIAEMQEVMLKRLTTTVEEERSKQELLEHYIQREEAASRRKAQLEKELAHIRREREKAASSRSEIILKLKADLQDVQDTTKLKLRQHQERFDTREAEHRENYKRKEEELQKAIAELKQANLNLKKTSKEEEEGLRKRKKIAEKDVERLIADYDRDMTDKTTTLDNTHESLTEERKRLKELRDHFRKVDAENERIRQEEEIAKARDTMLGAQSQQKHDAASLIQAYFRGIKEREAYIKAKKSLKKGKKGKKKK

Organism: Vitrella brassicaformis (strain CCMP3155) (NCBI:txid1169540)

Secondary structure (DSSP, 8-state):
-PPPPSSHHHHHHHHHHHHHHHHHHHHTT--HHHHHHHHSGGGHHHHHHHHHHHHHHHHHHHHHHHHHHHHTB-TTS-B---TT-HHHHHHHHHHHHHHHHHHHHHHTSTTHHHHHHTT-SS--HHHHHHHHHHHHHHHHHHHHHHS-HHHHHHHHHHHHHHHHHHHHHHHHHHHHHHHHHHHHHHHHHHHHHHHHHHHHHHHHHHHHHHHHHHHHHHHHHHHHHHHHHHHHHHHHHHHHHHHHHHHHHHHHHHHHHHHHHHHHHHHHHHHHHHHHHHHHHHHHHHHHHHHHHHHHHHHHHHHHHHHHHHHHHHHHHHHHHHHHHHHHHHHHHHHHHHHHHHHHHHHHHHHHHHHHHHHHHHHHHHHHHHTTTSS---S-----